Protein AF-0000000078662500 (afdb_homodimer)

pLDDT: mean 95.22, std 7.99, range [57.0, 98.94]

Secondary structure (DSSP, 8-state):
-EEEEEEEEPPTT--HHHHHHHHHHHHHHHHHHTT-EEEEEEE--GGGGGGGGG-B-SSSSPP-EEEEEEES--SHHHHHHHHHHHHHT-SEEEEEEEEEEEEE---SSPPPPPPGGG--TTS--PPPPPSSEEEEEEE-B-TTS-HHHHHHIIIIIIHHHHHHHS--SEEEEEEEEEESSTT----SEEEEEEE-GGGGT-HHHHTT-TT-HHHHHHHHHHHHHHHHTTB-GGG-EEEEEEEEE-GGGGG-/-EEEEEEEEPPTT--HHHHHHHHHHHHHHHHHHTT-EEEEEEE--GGGGGGGGG-B-SSSSPP-EEEEEEES--SHHHHHHHHHHHHHT-SEEEEEEEEEEEEE---SSPPPPPPGGG--TTS--PPPPPSSEEEEEEE-B-TTS-HHHHHHIIIIIIHHHHHHHS--SEEEEEEEEEESSTT----SEEEEEEE-GGGGT-HHHHTT-TT-HHHHHHHHHHHHHHHHTTB-GGG-EEEEEEEEE-GGGGG-

Foldseek 3Di:
DWKKKKFFAADPPDDQARLVVQCLQPLVVQQVVLAWFFKKKWADHPLLVLLPVVWQDQDVVDTGMMIMTDHPDLPPVSCVSVVVSRVVSHVDMWMFTWDKDWLADQPPFDFDQDDPVPDDPPGGRFGDWTAAWKKKKFFAWDPVDDLVQLVCLCVPVLSVLQVQFFQWRTKMKIATPGISDPPHDDTGIIIMTGAHNCVSNDLCRGRVNVPNVVSSVVSVVSNVVSCVVITDSNRMTIDITTMGTDNVVNVD/DWKKKKFFAADPPDDLARLVVQCLQPLVVQQVVLAWFFKKKWADHPLLVLLPVVWQDQDVVDTGMMIMTDHPDLPPVSCVSVVVSRVVSHVDMWMFTWDKDWLADQPPFDFDQDDPVPDDPPGGRFGDWTAAWKKKKFFAWDPVDDPVVLVCLCVPVLSVLQVQFFQWRTKMKIATPGISDPPHDDTGIIIMTGAHNCVSNDLCRGRVNVPNVVSSVVSVVSNVVSCVVITDSNRMTIDITTMGTDNVVNVD

Sequence (504 aa):
MEKVIAALWAPEGESREDFAARILATLPGALVAAGASGVRINVRDATVAPGEGLVQQWQAPQQAAVAQFWMPSANARFRGPVDAALAQHSARFEAWLVCESTIIPNDLHPVSAPSPEKVSPGKPLLPERAWGWSQASFISFRPDLTREAAIAHWHSHHTRVAIETQDNFEYVQNLVVRPLTDTAPRYDAFVEECFPLEALDNPEAFFDAVGKPEKLAENLATMMESCNGFIDFTRIDIVPTSQFDFAFLDRAMEKVIAALWAPEGESREDFAARILATLPGALVAAGASGVRINVRDATVAPGEGLVQQWQAPQQAAVAQFWMPSANARFRGPVDAALAQHSARFEAWLVCESTIIPNDLHPVSAPSPEKVSPGKPLLPERAWGWSQASFISFRPDLTREAAIAHWHSHHTRVAIETQDNFEYVQNLVVRPLTDTAPRYDAFVEECFPLEALDNPEAFFDAVGKPEKLAENLATMMESCNGFIDFTRIDIVPTSQFDFAFLDRA

Radius of gyration: 24.17 Å; Cα contacts (8 Å, |Δi|>4): 1096; chains: 2; bounding box: 48×70×60 Å

Organism: Novosphingobium aromaticivorans (strain ATCC 700278 / DSM 12444 / CCUG 56034 / CIP 105152 / NBRC 16084 / F199) (NCBI:txid279238)

Structure (mmCIF, N/CA/C/O backbone):
data_AF-0000000078662500-model_v1
#
loop_
_entity.id
_entity.type
_entity.pdbx_description
1 polymer 'EthD domain-containing protein'
#
loop_
_atom_site.group_PDB
_atom_site.id
_atom_site.type_symbol
_atom_site.label_atom_id
_atom_site.label_alt_id
_atom_site.label_comp_id
_atom_site.label_asym_id
_atom_site.label_entity_id
_atom_site.label_seq_id
_atom_site.pdbx_PDB_ins_code
_atom_site.Cartn_x
_atom_site.Cartn_y
_atom_site.Cartn_z
_atom_site.occupancy
_atom_site.B_iso_or_equiv
_atom_site.auth_seq_id
_atom_site.auth_comp_id
_atom_site.auth_asym_id
_atom_site.auth_atom_id
_atom_site.pdbx_PDB_model_num
ATOM 1 N N . MET A 1 1 ? 3.518 1.435 5.43 1 90.69 1 MET A N 1
ATOM 2 C CA . MET A 1 1 ? 4.531 0.622 4.766 1 90.69 1 MET A CA 1
ATOM 3 C C . MET A 1 1 ? 4.145 0.347 3.316 1 90.69 1 MET A C 1
ATOM 5 O O . MET A 1 1 ? 2.965 0.414 2.961 1 90.69 1 MET A O 1
ATOM 9 N N . GLU A 1 2 ? 5.207 0.148 2.498 1 96 2 GLU A N 1
ATOM 10 C CA . GLU A 1 2 ? 5.066 -0.137 1.072 1 96 2 GLU A CA 1
ATOM 11 C C . GLU A 1 2 ? 5.395 -1.596 0.766 1 96 2 GLU A C 1
ATOM 13 O O . GLU A 1 2 ? 6.352 -2.15 1.309 1 96 2 GLU A O 1
ATOM 18 N N . LYS A 1 3 ? 4.578 -2.143 -0.071 1 98.19 3 LYS A N 1
ATOM 19 C CA . LYS A 1 3 ? 4.859 -3.512 -0.491 1 98.19 3 LYS A CA 1
ATOM 20 C C . LYS A 1 3 ? 5.652 -3.535 -1.794 1 98.19 3 LYS A C 1
ATOM 22 O O . LYS A 1 3 ? 5.359 -2.775 -2.719 1 98.19 3 LYS A O 1
ATOM 27 N N . VAL A 1 4 ? 6.605 -4.438 -1.808 1 98.62 4 VAL A N 1
ATOM 28 C CA . VAL A 1 4 ? 7.445 -4.637 -2.984 1 98.62 4 VAL A CA 1
ATOM 29 C C . VAL A 1 4 ? 7.32 -6.082 -3.465 1 98.62 4 VAL A C 1
ATOM 31 O O . VAL A 1 4 ? 7.332 -7.016 -2.658 1 98.62 4 VAL A O 1
ATOM 34 N N . ILE A 1 5 ? 7.094 -6.227 -4.73 1 98.88 5 ILE A N 1
ATOM 35 C CA . ILE A 1 5 ? 7.238 -7.504 -5.422 1 98.88 5 ILE A CA 1
ATOM 36 C C . ILE A 1 5 ? 8.547 -7.523 -6.207 1 98.88 5 ILE A C 1
ATOM 38 O O . ILE A 1 5 ? 8.805 -6.629 -7.012 1 98.88 5 ILE A O 1
ATOM 42 N N . ALA A 1 6 ? 9.352 -8.531 -5.98 1 98.94 6 ALA A N 1
ATOM 43 C CA . ALA A 1 6 ? 10.602 -8.672 -6.723 1 98.94 6 ALA A CA 1
ATOM 44 C C . ALA A 1 6 ? 10.664 -10.016 -7.445 1 98.94 6 ALA A C 1
ATOM 46 O O . ALA A 1 6 ? 10.477 -11.07 -6.828 1 98.94 6 ALA A O 1
ATOM 47 N N . ALA A 1 7 ? 10.844 -9.969 -8.742 1 98.94 7 ALA A N 1
ATOM 48 C CA . ALA A 1 7 ? 11.133 -11.172 -9.523 1 98.94 7 ALA A CA 1
ATOM 49 C C . ALA A 1 7 ? 12.633 -11.453 -9.555 1 98.94 7 ALA A C 1
ATOM 51 O O . ALA A 1 7 ? 13.445 -10.531 -9.688 1 98.94 7 ALA A O 1
ATOM 52 N N . LEU A 1 8 ? 12.977 -12.672 -9.406 1 98.88 8 LEU A N 1
ATOM 53 C CA . LEU A 1 8 ? 14.375 -13.086 -9.406 1 98.88 8 LEU A CA 1
ATOM 54 C C . LEU A 1 8 ? 14.648 -14.086 -10.523 1 98.88 8 LEU A C 1
ATOM 56 O O . LEU A 1 8 ? 13.828 -14.969 -10.781 1 98.88 8 LEU A O 1
ATOM 60 N N . TRP A 1 9 ? 15.742 -13.891 -11.164 1 98.56 9 TRP A N 1
ATOM 61 C CA . TRP A 1 9 ? 16.234 -14.836 -12.164 1 98.56 9 TRP A CA 1
ATOM 62 C C . TRP A 1 9 ? 17.453 -15.578 -11.648 1 98.56 9 TRP A C 1
ATOM 64 O O . TRP A 1 9 ? 18.312 -15 -10.969 1 98.56 9 TRP A O 1
ATOM 74 N N . ALA A 1 10 ? 17.516 -16.797 -11.953 1 97.88 10 ALA A N 1
ATOM 75 C CA . ALA A 1 10 ? 18.625 -17.641 -11.516 1 97.88 10 ALA A CA 1
ATOM 76 C C . ALA A 1 10 ? 19.859 -17.438 -12.383 1 97.88 10 ALA A C 1
ATOM 78 O O . ALA A 1 10 ? 19.734 -17.141 -13.578 1 97.88 10 ALA A O 1
ATOM 79 N N . PRO A 1 11 ? 21.031 -17.578 -11.758 1 96.88 11 PRO A N 1
ATOM 80 C CA . PRO A 1 11 ? 22.234 -17.578 -12.578 1 96.88 11 PRO A CA 1
ATOM 81 C C . PRO A 1 11 ? 22.25 -18.703 -13.625 1 96.88 11 PRO A C 1
ATOM 83 O O . PRO A 1 11 ? 21.688 -19.781 -13.391 1 96.88 11 PRO A O 1
ATOM 86 N N . GLU A 1 12 ? 22.953 -18.359 -14.711 1 94.88 12 GLU A N 1
ATOM 87 C CA . GLU A 1 12 ? 23.094 -19.375 -15.75 1 94.88 12 GLU A CA 1
ATOM 88 C C . GLU A 1 12 ? 23.75 -20.641 -15.211 1 94.88 12 GLU A C 1
ATOM 90 O O . GLU A 1 12 ? 24.734 -20.562 -14.469 1 94.88 12 GLU A O 1
ATOM 95 N N . GLY A 1 13 ? 23.25 -21.797 -15.523 1 94.25 13 GLY A N 1
ATOM 96 C CA . GLY A 1 13 ? 23.844 -23.078 -15.125 1 94.25 13 GLY A CA 1
ATOM 97 C C . GLY A 1 13 ? 23.312 -23.578 -13.797 1 94.25 13 GLY A C 1
ATOM 98 O O . GLY A 1 13 ? 23.5 -24.75 -13.461 1 94.25 13 GLY A O 1
ATOM 99 N N . GLU A 1 14 ? 22.719 -22.75 -13.023 1 96 14 GLU A N 1
ATOM 100 C CA . GLU A 1 14 ? 22.109 -23.188 -11.773 1 96 14 GLU A CA 1
ATOM 101 C C . GLU A 1 14 ? 20.672 -23.672 -11.992 1 96 14 GLU A C 1
ATOM 103 O O . GLU A 1 14 ? 19.859 -22.953 -12.578 1 96 14 GLU A O 1
ATOM 108 N N . SER A 1 15 ? 20.406 -24.922 -11.508 1 95.06 15 SER A N 1
ATOM 109 C CA . SER A 1 15 ? 19.062 -25.438 -11.656 1 95.06 15 SER A CA 1
ATOM 110 C C . SER A 1 15 ? 18.062 -24.656 -10.805 1 95.06 15 SER A C 1
ATOM 112 O O . SER A 1 15 ? 18.453 -24.016 -9.828 1 95.06 15 SER A O 1
ATOM 114 N N . ARG A 1 16 ? 16.828 -24.688 -11.18 1 93.25 16 ARG A N 1
ATOM 115 C CA . ARG A 1 16 ? 15.781 -24.016 -10.414 1 93.25 16 ARG A CA 1
ATOM 116 C C . ARG A 1 16 ? 15.734 -24.547 -8.984 1 93.25 16 ARG A C 1
ATOM 118 O O . ARG A 1 16 ? 15.523 -23.781 -8.039 1 93.25 16 ARG A O 1
ATOM 125 N N . GLU A 1 17 ? 15.914 -25.828 -8.844 1 93.62 17 GLU A N 1
ATOM 126 C CA . GLU A 1 17 ? 15.875 -26.469 -7.535 1 93.62 17 GLU A CA 1
ATOM 127 C C . GLU A 1 17 ? 17 -25.969 -6.645 1 93.62 17 GLU A C 1
ATOM 129 O O . GLU A 1 17 ? 16.797 -25.656 -5.473 1 93.62 17 GLU A O 1
ATOM 134 N N . ASP A 1 18 ? 18.188 -25.953 -7.223 1 96.38 18 ASP A N 1
ATOM 135 C CA . ASP A 1 18 ? 19.344 -25.469 -6.469 1 96.38 18 ASP A CA 1
ATOM 136 C C . ASP A 1 18 ? 19.188 -24 -6.109 1 96.38 18 ASP A C 1
ATOM 138 O O . ASP A 1 18 ? 19.5 -23.594 -4.988 1 96.38 18 ASP A O 1
ATOM 142 N N . PHE A 1 19 ? 18.781 -23.281 -7.098 1 97.88 19 PHE A N 1
ATOM 143 C CA . PHE A 1 19 ? 18.547 -21.859 -6.863 1 97.88 19 PHE A CA 1
ATOM 144 C C . PHE A 1 19 ? 17.516 -21.656 -5.758 1 97.88 19 PHE A C 1
ATOM 146 O O . PHE A 1 19 ? 17.734 -20.844 -4.848 1 97.88 19 PHE A O 1
ATOM 153 N N . ALA A 1 20 ? 16.438 -22.359 -5.816 1 97.44 20 ALA A N 1
ATOM 154 C CA . ALA A 1 20 ? 15.375 -22.281 -4.812 1 97.44 20 ALA A CA 1
ATOM 155 C C . ALA A 1 20 ? 15.922 -22.562 -3.416 1 97.44 20 ALA A C 1
ATOM 157 O O . ALA A 1 20 ? 15.664 -21.797 -2.479 1 97.44 20 ALA A O 1
ATOM 158 N N . ALA A 1 21 ? 16.656 -23.656 -3.293 1 95.5 21 ALA A N 1
ATOM 159 C CA . ALA A 1 21 ? 17.203 -24.047 -1.997 1 95.5 21 ALA A CA 1
ATOM 160 C C . ALA A 1 21 ? 18.125 -22.953 -1.449 1 95.5 21 ALA A C 1
ATOM 162 O O . ALA A 1 21 ? 18.062 -22.625 -0.26 1 95.5 21 ALA A O 1
ATOM 163 N N . ARG A 1 22 ? 18.906 -22.391 -2.289 1 95.94 22 ARG A N 1
ATOM 164 C CA . ARG A 1 22 ? 19.875 -21.375 -1.881 1 95.94 22 ARG A CA 1
ATOM 165 C C . ARG A 1 22 ? 19.172 -20.109 -1.42 1 95.94 22 ARG A C 1
ATOM 167 O O . ARG A 1 22 ? 19.484 -19.562 -0.359 1 95.94 22 ARG A O 1
ATOM 174 N N . ILE A 1 23 ? 18.203 -19.609 -2.166 1 97.12 23 ILE A N 1
ATOM 175 C CA . ILE A 1 23 ? 17.625 -18.312 -1.803 1 97.12 23 ILE A CA 1
ATOM 176 C C . ILE A 1 23 ? 16.719 -18.484 -0.578 1 97.12 23 ILE A C 1
ATOM 178 O O . ILE A 1 23 ? 16.641 -17.594 0.27 1 97.12 23 ILE A O 1
ATOM 182 N N . LEU A 1 24 ? 16.062 -19.641 -0.415 1 97.25 24 LEU A N 1
ATOM 183 C CA . LEU A 1 24 ? 15.258 -19.859 0.776 1 97.25 24 LEU A CA 1
ATOM 184 C C . LEU A 1 24 ? 16.125 -19.859 2.031 1 97.25 24 LEU A C 1
ATOM 186 O O . LEU A 1 24 ? 15.68 -19.406 3.092 1 97.25 24 LEU A O 1
ATOM 190 N N . ALA A 1 25 ? 17.281 -20.266 1.87 1 95.94 25 ALA A N 1
ATOM 191 C CA . ALA A 1 25 ? 18.156 -20.406 3.021 1 95.94 25 ALA A CA 1
ATOM 192 C C . ALA A 1 25 ? 18.688 -19.047 3.477 1 95.94 25 ALA A C 1
ATOM 194 O O . ALA A 1 25 ? 18.922 -18.828 4.668 1 95.94 25 ALA A O 1
ATOM 195 N N . THR A 1 26 ? 18.859 -18.109 2.562 1 96.88 26 THR A N 1
ATOM 196 C CA . THR A 1 26 ? 19.672 -16.984 2.977 1 96.88 26 THR A CA 1
ATOM 197 C C . THR A 1 26 ? 18.984 -15.664 2.641 1 96.88 26 THR A C 1
ATOM 199 O O . THR A 1 26 ? 19.188 -14.656 3.322 1 96.88 26 THR A O 1
ATOM 202 N N . LEU A 1 27 ? 18.156 -15.625 1.653 1 98.12 27 LEU A N 1
ATOM 203 C CA . LEU A 1 27 ? 17.609 -14.359 1.175 1 98.12 27 LEU A CA 1
ATOM 204 C C . LEU A 1 27 ? 16.656 -13.75 2.209 1 98.12 27 LEU A C 1
ATOM 206 O O . LEU A 1 27 ? 16.734 -12.555 2.486 1 98.12 27 LEU A O 1
ATOM 210 N N . PRO A 1 28 ? 15.734 -14.531 2.822 1 97.88 28 PRO A N 1
ATOM 211 C CA . PRO A 1 28 ? 14.82 -13.914 3.781 1 97.88 28 PRO A CA 1
ATOM 212 C C . PRO A 1 28 ? 15.539 -13.203 4.922 1 97.88 28 PRO A C 1
ATOM 214 O O . PRO A 1 28 ? 15.203 -12.07 5.258 1 97.88 28 PRO A O 1
ATOM 217 N N . GLY A 1 29 ? 16.516 -13.875 5.488 1 96.88 29 GLY A N 1
ATOM 218 C CA . GLY A 1 29 ? 17.312 -13.234 6.531 1 96.88 29 GLY A CA 1
ATOM 219 C C . GLY A 1 29 ? 18 -11.969 6.066 1 96.88 29 GLY A C 1
ATOM 220 O O . GLY A 1 29 ? 18.031 -10.969 6.785 1 96.88 29 GLY A O 1
ATOM 221 N N . ALA A 1 30 ? 18.547 -11.992 4.84 1 98.06 30 ALA A N 1
ATOM 222 C CA . ALA A 1 30 ? 19.234 -10.836 4.273 1 98.06 30 ALA A CA 1
ATOM 223 C C . ALA A 1 30 ? 18.266 -9.672 4.078 1 98.06 30 ALA A C 1
ATOM 225 O O . ALA A 1 30 ? 18.609 -8.516 4.328 1 98.06 30 ALA A O 1
ATOM 226 N N . LEU A 1 31 ? 17.047 -9.961 3.627 1 98.44 31 LEU A N 1
ATOM 227 C CA . LEU A 1 31 ? 16.047 -8.922 3.41 1 98.44 31 LEU A CA 1
ATOM 228 C C . LEU A 1 31 ? 15.617 -8.297 4.73 1 98.44 31 LEU A C 1
ATOM 230 O O . LEU A 1 31 ? 15.516 -7.07 4.832 1 98.44 31 LEU A O 1
ATOM 234 N N . VAL A 1 32 ? 15.398 -9.125 5.711 1 97.69 32 VAL A N 1
ATOM 235 C CA . VAL A 1 32 ? 15 -8.609 7.016 1 97.69 32 VAL A CA 1
ATOM 236 C C . VAL A 1 32 ? 16.125 -7.746 7.594 1 97.69 32 VAL A C 1
ATOM 238 O O . VAL A 1 32 ? 15.867 -6.66 8.125 1 97.69 32 VAL A O 1
ATOM 241 N N . ALA A 1 33 ? 17.312 -8.203 7.477 1 97.25 33 ALA A N 1
ATOM 242 C CA . ALA A 1 33 ? 18.469 -7.434 7.945 1 97.25 33 ALA A CA 1
ATOM 243 C C . ALA A 1 33 ? 18.562 -6.098 7.219 1 97.25 33 ALA A C 1
ATOM 245 O O . ALA A 1 33 ? 19.047 -5.113 7.781 1 97.25 33 ALA A O 1
ATOM 246 N N . ALA A 1 34 ? 18.094 -6.102 6.012 1 97.38 34 ALA A N 1
ATOM 247 C CA . ALA A 1 34 ? 18.141 -4.898 5.184 1 97.38 34 ALA A CA 1
ATOM 248 C C . ALA A 1 34 ? 16.953 -3.988 5.457 1 97.38 34 ALA A C 1
ATOM 250 O O . ALA A 1 34 ? 16.812 -2.936 4.832 1 97.38 34 ALA A O 1
ATOM 251 N N . GLY A 1 35 ? 16.078 -4.359 6.336 1 95.12 35 GLY A N 1
ATOM 252 C CA . GLY A 1 35 ? 15.008 -3.475 6.758 1 95.12 35 GLY A CA 1
ATOM 253 C C . GLY A 1 35 ? 13.648 -3.896 6.234 1 95.12 35 GLY A C 1
ATOM 254 O O . GLY A 1 35 ? 12.656 -3.186 6.418 1 95.12 35 GLY A O 1
ATOM 255 N N . ALA A 1 36 ? 13.57 -5.027 5.539 1 97.56 36 ALA A N 1
ATOM 256 C CA . ALA A 1 36 ? 12.289 -5.527 5.043 1 97.56 36 ALA A CA 1
ATOM 257 C C . ALA A 1 36 ? 11.547 -6.305 6.125 1 97.56 36 ALA A C 1
ATOM 259 O O . ALA A 1 36 ? 12.141 -6.719 7.121 1 97.56 36 ALA A O 1
ATOM 260 N N . SER A 1 37 ? 10.273 -6.379 6 1 97.5 37 SER A N 1
ATOM 261 C CA . SER A 1 37 ? 9.414 -7.188 6.859 1 97.5 37 SER A CA 1
ATOM 262 C C . SER A 1 37 ? 8.359 -7.934 6.047 1 97.5 37 SER A C 1
ATOM 264 O O . SER A 1 37 ? 8.203 -7.684 4.852 1 97.5 37 SER A O 1
ATOM 266 N N . GLY A 1 38 ? 7.715 -8.914 6.734 1 96.75 38 GLY A N 1
ATOM 267 C CA . GLY A 1 38 ? 6.664 -9.664 6.074 1 96.75 38 GLY A CA 1
ATOM 268 C C . GLY A 1 38 ? 7.148 -10.422 4.852 1 96.75 38 GLY A C 1
ATOM 269 O O . GLY A 1 38 ? 6.445 -10.5 3.842 1 96.75 38 GLY A O 1
ATOM 270 N N . VAL A 1 39 ? 8.336 -10.945 4.906 1 98 39 VAL A N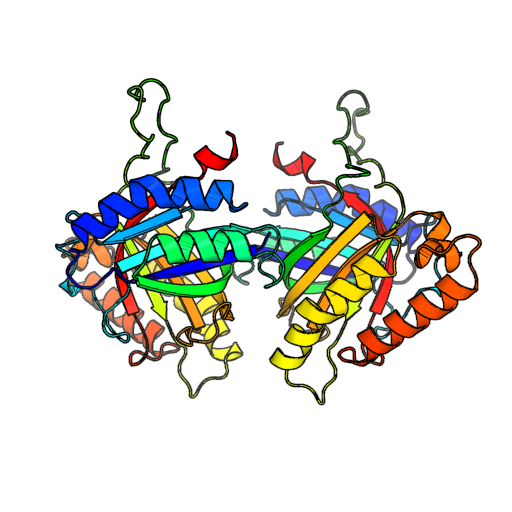 1
ATOM 271 C CA . VAL A 1 39 ? 8.977 -11.555 3.744 1 98 39 VAL A CA 1
ATOM 272 C C . VAL A 1 39 ? 8.281 -12.859 3.391 1 98 39 VAL A C 1
ATOM 274 O O . VAL A 1 39 ? 8.047 -13.703 4.258 1 98 39 VAL A O 1
ATOM 277 N N . ARG A 1 40 ? 7.918 -12.992 2.18 1 98.06 40 ARG A N 1
ATOM 278 C CA . ARG A 1 40 ? 7.418 -14.219 1.563 1 98.06 40 ARG A CA 1
ATOM 279 C C . ARG A 1 40 ? 8.195 -14.547 0.295 1 98.06 40 ARG A C 1
ATOM 281 O O . ARG A 1 40 ? 8.5 -13.664 -0.503 1 98.06 40 ARG A O 1
ATOM 288 N N . ILE A 1 41 ? 8.562 -15.82 0.144 1 98.56 41 ILE A N 1
ATOM 289 C CA . ILE A 1 41 ? 9.312 -16.25 -1.029 1 98.56 41 ILE A CA 1
ATOM 290 C C . ILE A 1 41 ? 8.547 -17.328 -1.774 1 98.56 41 ILE A C 1
ATOM 292 O O . ILE A 1 41 ? 8.078 -18.297 -1.166 1 98.56 41 ILE A O 1
ATOM 296 N N . ASN A 1 42 ? 8.383 -17.141 -3.033 1 98.81 42 ASN A N 1
ATOM 297 C CA . ASN A 1 42 ? 7.863 -18.156 -3.955 1 98.81 42 ASN A CA 1
ATOM 298 C C . ASN A 1 42 ? 8.969 -18.734 -4.836 1 98.81 42 ASN A C 1
ATOM 300 O O . ASN A 1 42 ? 9.742 -17.984 -5.441 1 98.81 42 ASN A O 1
ATOM 304 N N . VAL A 1 43 ? 9.039 -20.047 -4.898 1 98.69 43 VAL A N 1
ATOM 305 C CA . VAL A 1 43 ? 10.117 -20.656 -5.676 1 98.69 43 VAL A CA 1
ATOM 306 C C . VAL A 1 43 ? 9.562 -21.75 -6.57 1 98.69 43 VAL A C 1
ATOM 308 O O . VAL A 1 43 ? 8.5 -22.312 -6.289 1 98.69 43 VAL A O 1
ATOM 311 N N . ARG A 1 44 ? 10.312 -22 -7.66 1 97.75 44 ARG A N 1
ATOM 312 C CA . ARG A 1 44 ? 10.016 -23.125 -8.562 1 97.75 44 ARG A CA 1
ATOM 313 C C . ARG A 1 44 ? 10.828 -24.359 -8.188 1 97.75 44 ARG A C 1
ATOM 315 O O . ARG A 1 44 ? 11.82 -24.672 -8.852 1 97.75 44 ARG A O 1
ATOM 322 N N . ASP A 1 45 ? 10.336 -25.125 -7.234 1 96.44 45 ASP A N 1
ATOM 323 C CA . ASP A 1 45 ? 11.062 -26.312 -6.789 1 96.44 45 ASP A CA 1
ATOM 324 C C . ASP A 1 45 ? 10.461 -27.578 -7.391 1 96.44 45 ASP A C 1
ATOM 326 O O . ASP A 1 45 ? 9.609 -27.516 -8.289 1 96.44 45 ASP A O 1
ATOM 330 N N . ALA A 1 46 ? 10.914 -28.719 -6.93 1 95.62 46 ALA A N 1
ATOM 331 C CA . ALA A 1 46 ? 10.516 -30.016 -7.496 1 95.62 46 ALA A CA 1
ATOM 332 C C . ALA A 1 46 ? 9.039 -30.281 -7.246 1 95.62 46 ALA A C 1
ATOM 334 O O . ALA A 1 46 ? 8.367 -30.922 -8.062 1 95.62 46 ALA A O 1
ATOM 335 N N . THR A 1 47 ? 8.531 -29.766 -6.18 1 96.81 47 THR A N 1
ATOM 336 C CA . THR A 1 47 ? 7.148 -30.016 -5.793 1 96.81 47 THR A CA 1
ATOM 337 C C . THR A 1 47 ? 6.184 -29.5 -6.859 1 96.81 47 THR A C 1
ATOM 339 O O . THR A 1 47 ? 5.133 -30.109 -7.094 1 96.81 47 THR A O 1
ATOM 342 N N . VAL A 1 48 ? 6.527 -28.453 -7.516 1 98.06 48 VAL A N 1
ATOM 343 C CA . VAL A 1 48 ? 5.574 -27.828 -8.422 1 98.06 48 VAL A CA 1
ATOM 344 C C . VAL A 1 48 ? 5.898 -28.203 -9.867 1 98.06 48 VAL A C 1
ATOM 346 O O . VAL A 1 48 ? 5.297 -27.672 -10.805 1 98.06 48 VAL A O 1
ATOM 349 N N . ALA A 1 49 ? 6.785 -29.125 -10.055 1 96.44 49 ALA A N 1
ATOM 350 C CA . ALA A 1 49 ? 7.203 -29.578 -11.375 1 96.44 49 ALA A CA 1
ATOM 351 C C . ALA A 1 49 ? 6.012 -30.078 -12.188 1 96.44 49 ALA A C 1
ATOM 353 O O . ALA A 1 49 ? 5.938 -29.875 -13.398 1 96.44 49 ALA A O 1
ATOM 354 N N . PRO A 1 50 ? 5.055 -30.766 -11.562 1 97.44 50 PRO A N 1
ATOM 355 C CA . PRO A 1 50 ? 3.904 -31.219 -12.336 1 97.44 50 PRO A CA 1
ATOM 356 C C . PRO A 1 50 ? 3.102 -30.078 -12.953 1 97.44 50 PRO A C 1
ATOM 358 O O . PRO A 1 50 ? 2.283 -30.312 -13.844 1 97.44 50 PRO A O 1
ATOM 361 N N . GLY A 1 51 ? 3.301 -28.859 -12.469 1 97.75 51 GLY A N 1
ATOM 362 C CA . GLY A 1 51 ? 2.537 -27.719 -12.938 1 97.75 51 GLY A CA 1
ATOM 363 C C . GLY A 1 51 ? 3.162 -27.031 -14.141 1 97.75 51 GLY A C 1
ATOM 364 O O . GLY A 1 51 ? 2.775 -25.922 -14.492 1 97.75 51 GLY A O 1
ATOM 365 N N . GLU A 1 52 ? 4.16 -27.656 -14.805 1 96.25 52 GLU A N 1
ATOM 366 C CA . GLU A 1 52 ? 4.859 -27.062 -15.938 1 96.25 52 GLU A CA 1
ATOM 367 C C . GLU A 1 52 ? 3.896 -26.734 -17.078 1 96.25 52 GLU A C 1
ATOM 369 O O . GLU A 1 52 ? 4.102 -25.781 -17.812 1 96.25 52 GLU A O 1
ATOM 374 N N . GLY A 1 53 ? 2.848 -27.5 -17.234 1 96.69 53 GLY A N 1
ATOM 375 C CA . GLY A 1 53 ? 1.857 -27.266 -18.266 1 96.69 53 GLY A CA 1
ATOM 376 C C . GLY A 1 53 ? 1.072 -25.984 -18.062 1 96.69 53 GLY A C 1
ATOM 377 O O . GLY A 1 53 ? 0.408 -25.5 -18.984 1 96.69 53 GLY A O 1
ATOM 378 N N . LEU A 1 54 ? 1.088 -25.375 -16.859 1 97.69 54 LEU A N 1
ATOM 379 C CA . LEU A 1 54 ? 0.348 -24.172 -16.5 1 97.69 54 LEU A CA 1
ATOM 380 C C . LEU A 1 54 ? 1.164 -22.922 -16.812 1 97.69 54 LEU A C 1
ATOM 382 O O . LEU A 1 54 ? 0.643 -21.812 -16.766 1 97.69 54 LEU A O 1
ATOM 386 N N . VAL A 1 55 ? 2.461 -23.078 -17.172 1 98.19 55 VAL A N 1
ATOM 387 C CA . VAL A 1 55 ? 3.373 -21.953 -17.359 1 98.19 55 VAL A CA 1
ATOM 388 C C . VAL A 1 55 ? 2.959 -21.156 -18.594 1 98.19 55 VAL A C 1
ATOM 390 O O . VAL A 1 55 ? 2.645 -21.734 -19.641 1 98.19 55 VAL A O 1
ATOM 393 N N . GLN A 1 56 ? 2.756 -19.875 -18.453 1 98.31 56 GLN A N 1
ATOM 394 C CA . GLN A 1 56 ? 2.695 -18.906 -19.531 1 98.31 56 GLN A CA 1
ATOM 395 C C . GLN A 1 56 ? 3.881 -17.953 -19.484 1 98.31 56 GLN A C 1
ATOM 397 O O . GLN A 1 56 ? 4.219 -17.422 -18.422 1 98.31 56 GLN A O 1
ATOM 402 N N . GLN A 1 57 ? 4.539 -17.766 -20.656 1 98.38 57 GLN A N 1
ATOM 403 C CA . GLN A 1 57 ? 5.852 -17.141 -20.609 1 98.38 57 GLN A CA 1
ATOM 404 C C . GLN A 1 57 ? 5.93 -15.961 -21.578 1 98.38 57 GLN A C 1
ATOM 406 O O . GLN A 1 57 ? 5.668 -16.125 -22.781 1 98.38 57 GLN A O 1
ATOM 411 N N . TRP A 1 58 ? 6.262 -14.805 -21.062 1 98.44 58 TRP A N 1
ATOM 412 C CA . TRP A 1 58 ? 6.652 -13.648 -21.844 1 98.44 58 TRP A CA 1
ATOM 413 C C . TRP A 1 58 ? 8.148 -13.383 -21.734 1 98.44 58 TRP A C 1
ATOM 415 O O . TRP A 1 58 ? 8.852 -13.297 -22.734 1 98.44 58 TRP A O 1
ATOM 425 N N . GLN A 1 59 ? 8.664 -13.375 -20.5 1 97.75 59 GLN A N 1
ATOM 426 C CA . GLN A 1 59 ? 10.102 -13.203 -20.297 1 97.75 59 GLN A CA 1
ATOM 427 C C . GLN A 1 59 ? 10.859 -14.484 -20.625 1 97.75 59 GLN A C 1
ATOM 429 O O . GLN A 1 59 ? 10.398 -15.586 -20.312 1 97.75 59 GLN A O 1
ATOM 434 N N . ALA A 1 60 ? 11.984 -14.312 -21.234 1 96 60 ALA A N 1
ATOM 435 C CA . ALA A 1 60 ? 12.891 -15.406 -21.562 1 96 60 ALA A CA 1
ATOM 436 C C . ALA A 1 60 ? 14.336 -15.031 -21.25 1 96 60 ALA A C 1
ATOM 438 O O . ALA A 1 60 ? 14.914 -14.164 -21.922 1 96 60 ALA A O 1
ATOM 439 N N . PRO A 1 61 ? 15.047 -15.688 -20.297 1 95.75 61 PRO A N 1
ATOM 440 C CA . PRO A 1 61 ? 14.508 -16.703 -19.391 1 95.75 61 PRO A CA 1
ATOM 441 C C . PRO A 1 61 ? 13.398 -16.156 -18.484 1 95.75 61 PRO A C 1
ATOM 443 O O . PRO A 1 61 ? 13.281 -14.938 -18.312 1 95.75 61 PRO A O 1
ATOM 446 N N . GLN A 1 62 ? 12.633 -17.109 -18 1 96.56 62 GLN A N 1
ATOM 447 C CA . GLN A 1 62 ? 11.523 -16.719 -17.141 1 96.56 62 GLN A CA 1
ATOM 448 C C . GLN A 1 62 ? 11.969 -16.609 -15.68 1 96.56 62 GLN A C 1
ATOM 450 O O . GLN A 1 62 ? 13.047 -17.078 -15.32 1 96.56 62 GLN A O 1
ATOM 455 N N . GLN A 1 63 ? 11.203 -15.883 -14.82 1 97.94 63 GLN A N 1
ATOM 456 C CA . GLN A 1 63 ? 11.5 -15.711 -13.406 1 97.94 63 GLN A CA 1
ATOM 457 C C . GLN A 1 63 ? 11.672 -17.062 -12.711 1 97.94 63 GLN A C 1
ATOM 459 O O . GLN A 1 63 ? 10.898 -17.984 -12.953 1 97.94 63 GLN A O 1
ATOM 464 N N . ALA A 1 64 ? 12.609 -17.125 -11.844 1 98.25 64 ALA A N 1
ATOM 465 C CA . ALA A 1 64 ? 12.883 -18.359 -11.109 1 98.25 64 ALA A CA 1
ATOM 466 C C . ALA A 1 64 ? 12.289 -18.312 -9.703 1 98.25 64 ALA A C 1
ATOM 468 O O . ALA A 1 64 ? 12.078 -19.344 -9.07 1 98.25 64 ALA A O 1
ATOM 469 N N . ALA A 1 65 ? 12.047 -17.141 -9.203 1 98.81 65 ALA A N 1
ATOM 470 C CA . ALA A 1 65 ? 11.492 -16.922 -7.871 1 98.81 65 ALA A CA 1
ATOM 471 C C . ALA A 1 65 ? 10.836 -15.539 -7.77 1 98.81 65 ALA A C 1
ATOM 473 O O . ALA A 1 65 ? 11.031 -14.688 -8.641 1 98.81 65 ALA A O 1
ATOM 474 N N . VAL A 1 66 ? 10.023 -15.383 -6.816 1 98.94 66 VAL A N 1
ATOM 475 C CA . VAL A 1 66 ? 9.414 -14.102 -6.473 1 98.94 66 VAL A CA 1
ATOM 476 C C . VAL A 1 66 ? 9.594 -13.828 -4.98 1 98.94 66 VAL A C 1
ATOM 478 O O . VAL A 1 66 ? 9.352 -14.703 -4.152 1 98.94 66 VAL A O 1
ATOM 481 N N . ALA A 1 67 ? 10.086 -12.703 -4.652 1 98.94 67 ALA A N 1
ATOM 482 C CA . ALA A 1 67 ? 10.117 -12.219 -3.275 1 98.94 67 ALA A CA 1
ATOM 483 C C . ALA A 1 67 ? 9.07 -11.125 -3.057 1 98.94 67 ALA A C 1
ATOM 485 O O . ALA A 1 67 ? 8.914 -10.234 -3.895 1 98.94 67 ALA A O 1
ATOM 486 N N . GLN A 1 68 ? 8.359 -11.258 -2.023 1 98.75 68 GLN A N 1
ATOM 487 C CA . GLN A 1 68 ? 7.395 -10.25 -1.583 1 98.75 68 GLN A CA 1
ATOM 488 C C . GLN A 1 68 ? 7.719 -9.758 -0.177 1 98.75 68 GLN A C 1
ATOM 490 O O . GLN A 1 68 ? 8.031 -10.555 0.711 1 98.75 68 GLN A O 1
ATOM 495 N N . PHE A 1 69 ? 7.676 -8.469 0 1 98.5 69 PHE A N 1
ATOM 496 C CA . PHE A 1 69 ? 8.008 -7.945 1.321 1 98.5 69 PHE A CA 1
ATOM 497 C C . PHE A 1 69 ? 7.543 -6.5 1.463 1 98.5 69 PHE A C 1
ATOM 499 O O . PHE A 1 69 ? 7.105 -5.883 0.488 1 98.5 69 PHE A O 1
ATOM 506 N N . TRP A 1 70 ? 7.555 -6.051 2.652 1 97.75 70 TRP A N 1
ATOM 507 C CA . TRP A 1 70 ? 7.184 -4.68 2.979 1 97.75 7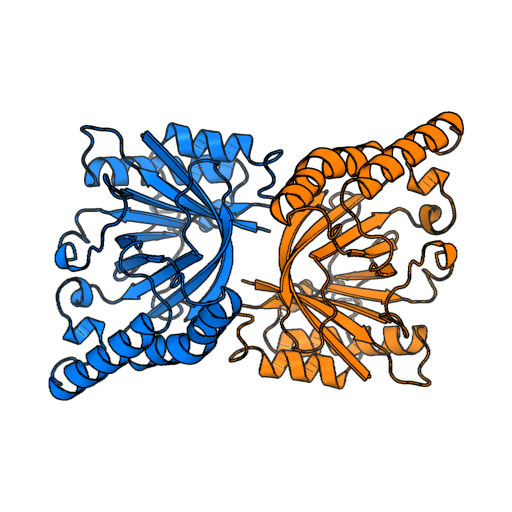0 TRP A CA 1
ATOM 508 C C . TRP A 1 70 ? 8.398 -3.879 3.432 1 97.75 70 TRP A C 1
ATOM 510 O O . TRP A 1 70 ? 9.352 -4.441 3.984 1 97.75 70 TRP A O 1
ATOM 520 N N . MET A 1 71 ? 8.391 -2.594 3.146 1 96.94 71 MET A N 1
ATOM 521 C CA . MET A 1 71 ? 9.383 -1.622 3.586 1 96.94 71 MET A CA 1
ATOM 522 C C . MET A 1 71 ? 8.719 -0.341 4.074 1 96.94 71 MET A C 1
ATOM 524 O O . MET A 1 71 ? 7.645 0.025 3.598 1 96.94 71 MET A O 1
ATOM 528 N N . PRO A 1 72 ? 9.383 0.322 5.031 1 96.19 72 PRO A N 1
ATOM 529 C CA . PRO A 1 72 ? 8.844 1.635 5.395 1 96.19 72 PRO A CA 1
ATOM 530 C C . PRO A 1 72 ? 8.719 2.574 4.195 1 96.19 72 PRO A C 1
ATOM 532 O O . PRO A 1 72 ? 7.762 3.348 4.105 1 96.19 72 PRO A O 1
ATOM 535 N N . SER A 1 73 ? 9.672 2.51 3.33 1 96.69 73 SER A N 1
ATOM 536 C CA . SER A 1 73 ? 9.672 3.303 2.105 1 96.69 73 SER A CA 1
ATOM 537 C C . SER A 1 73 ? 10.445 2.6 0.992 1 96.69 73 SER A C 1
ATOM 539 O O . SER A 1 73 ? 11.539 2.082 1.221 1 96.69 73 SER A O 1
ATOM 541 N N . ALA A 1 74 ? 9.852 2.641 -0.187 1 95.38 74 ALA A N 1
ATOM 542 C CA . ALA A 1 74 ? 10.5 2.061 -1.359 1 95.38 74 ALA A CA 1
ATOM 543 C C . ALA A 1 74 ? 11.18 3.139 -2.199 1 95.38 74 ALA A C 1
ATOM 545 O O . ALA A 1 74 ? 11.57 2.889 -3.344 1 95.38 74 ALA A O 1
ATOM 546 N N . ASN A 1 75 ? 11.203 4.387 -1.656 1 94.25 75 ASN A N 1
ATOM 547 C CA . ASN A 1 75 ? 11.992 5.406 -2.338 1 94.25 75 ASN A CA 1
ATOM 548 C C . ASN A 1 75 ? 13.445 4.961 -2.516 1 94.25 75 ASN A C 1
ATOM 550 O O . ASN A 1 75 ? 14.008 4.301 -1.642 1 94.25 75 ASN A O 1
ATOM 554 N N . ALA A 1 76 ? 14.016 5.387 -3.664 1 93.12 76 ALA A N 1
ATOM 555 C CA . ALA A 1 76 ? 15.367 4.945 -4.023 1 93.12 76 ALA A CA 1
ATOM 556 C C . ALA A 1 76 ? 16.344 5.211 -2.893 1 93.12 76 ALA A C 1
ATOM 558 O O . ALA A 1 76 ? 17.266 4.418 -2.654 1 93.12 76 ALA A O 1
ATOM 559 N N . ARG A 1 77 ? 16.141 6.258 -2.209 1 90.94 77 ARG A N 1
ATOM 560 C CA . ARG A 1 77 ? 17.031 6.66 -1.119 1 90.94 77 ARG A CA 1
ATOM 561 C C . ARG A 1 77 ? 17.094 5.586 -0.042 1 90.94 77 ARG A C 1
ATOM 563 O O . ARG A 1 77 ? 18.125 5.422 0.618 1 90.94 77 ARG A O 1
ATOM 570 N N . PHE A 1 78 ? 16.094 4.785 0.086 1 93.62 78 PHE A N 1
ATOM 571 C CA . PHE A 1 78 ? 15.984 3.877 1.222 1 93.62 78 PHE A CA 1
ATOM 572 C C . PHE A 1 78 ? 16.109 2.426 0.769 1 93.62 78 PHE A C 1
ATOM 574 O O . PHE A 1 78 ? 16.078 1.509 1.592 1 93.62 78 PHE A O 1
ATOM 581 N N . ARG A 1 79 ? 16.328 2.141 -0.507 1 95.06 79 ARG A N 1
ATOM 582 C CA . ARG A 1 79 ? 16.219 0.781 -1.028 1 95.06 79 ARG A CA 1
ATOM 583 C C . ARG A 1 79 ? 17.594 0.159 -1.225 1 95.06 79 ARG A C 1
ATOM 585 O O . ARG A 1 79 ? 17.719 -1.028 -1.534 1 95.06 79 ARG A O 1
ATOM 592 N N . GLY A 1 80 ? 18.625 0.858 -1.013 1 96.12 80 GLY A N 1
ATOM 593 C CA . GLY A 1 80 ? 19.969 0.395 -1.306 1 96.12 80 GLY A CA 1
ATOM 594 C C . GLY A 1 80 ? 20.266 -0.983 -0.742 1 96.12 80 GLY A C 1
ATOM 595 O O . GLY A 1 80 ? 20.594 -1.907 -1.488 1 96.12 80 GLY A O 1
ATOM 596 N N . PRO A 1 81 ? 20.109 -1.119 0.566 1 98 81 PRO A N 1
ATOM 597 C CA . PRO A 1 81 ? 20.438 -2.4 1.193 1 98 81 PRO A CA 1
ATOM 598 C C . PRO A 1 81 ? 19.562 -3.547 0.688 1 98 81 PRO A C 1
ATOM 600 O O . PRO A 1 81 ? 20.062 -4.656 0.466 1 98 81 PRO A O 1
ATOM 603 N N . VAL A 1 82 ? 18.297 -3.352 0.508 1 98.31 82 VAL A N 1
ATOM 604 C CA . VAL A 1 82 ? 17.406 -4.387 0.016 1 98.31 82 VAL A CA 1
ATOM 605 C C . VAL A 1 82 ? 17.781 -4.758 -1.417 1 98.31 82 VAL A C 1
ATOM 607 O O . VAL A 1 82 ? 17.797 -5.941 -1.771 1 98.31 82 VAL A O 1
ATOM 610 N N . ASP A 1 83 ? 18.047 -3.748 -2.26 1 98.44 83 ASP A N 1
ATOM 611 C CA . ASP A 1 83 ? 18.484 -4.016 -3.629 1 98.44 83 ASP A CA 1
ATOM 612 C C . ASP A 1 83 ? 19.766 -4.844 -3.648 1 98.44 83 ASP A C 1
ATOM 614 O O . ASP A 1 83 ? 19.906 -5.75 -4.469 1 98.44 83 ASP A O 1
ATOM 618 N N . ALA A 1 84 ? 20.656 -4.492 -2.77 1 98.62 84 ALA A N 1
ATOM 619 C CA . ALA A 1 84 ? 21.922 -5.234 -2.689 1 98.62 84 ALA A CA 1
ATOM 620 C C . ALA A 1 84 ? 21.672 -6.695 -2.311 1 98.62 84 ALA A C 1
ATOM 622 O O . ALA A 1 84 ? 22.281 -7.602 -2.873 1 98.62 84 ALA A O 1
ATOM 623 N N . ALA A 1 85 ? 20.812 -6.902 -1.359 1 98.75 85 ALA A N 1
ATOM 624 C CA . ALA A 1 85 ? 20.469 -8.266 -0.951 1 98.75 85 ALA A CA 1
ATOM 625 C C . ALA A 1 85 ? 19.875 -9.055 -2.117 1 98.75 85 ALA A C 1
ATOM 627 O O . ALA A 1 85 ? 20.266 -10.211 -2.342 1 98.75 85 ALA A O 1
ATOM 628 N N . LEU A 1 86 ? 18.969 -8.484 -2.881 1 98.81 86 LEU A N 1
ATOM 629 C CA . LEU A 1 86 ? 18.359 -9.141 -4.035 1 98.81 86 LEU A CA 1
ATOM 630 C C . LEU A 1 86 ? 19.406 -9.438 -5.105 1 98.81 86 LEU A C 1
ATOM 632 O O . LEU A 1 86 ? 19.422 -10.531 -5.672 1 98.81 86 LEU A O 1
ATOM 636 N N . ALA A 1 87 ? 20.25 -8.484 -5.32 1 98.56 87 ALA A N 1
ATOM 637 C CA . ALA A 1 87 ? 21.297 -8.625 -6.34 1 98.56 87 ALA A CA 1
ATOM 638 C C . ALA A 1 87 ? 22.281 -9.727 -5.973 1 98.56 87 ALA A C 1
ATOM 640 O O . ALA A 1 87 ? 22.75 -10.469 -6.84 1 98.56 87 ALA A O 1
ATOM 641 N N . GLN A 1 88 ? 22.578 -9.797 -4.742 1 98.31 88 GLN A N 1
ATOM 642 C CA . GLN A 1 88 ? 23.531 -10.797 -4.273 1 98.31 88 GLN A CA 1
ATOM 643 C C . GLN A 1 88 ? 22.969 -12.203 -4.398 1 98.31 88 GLN A C 1
ATOM 645 O O . GLN A 1 88 ? 23.719 -13.18 -4.445 1 98.31 88 GLN A O 1
ATOM 650 N N . HIS A 1 89 ? 21.688 -12.336 -4.492 1 98.5 89 HIS A N 1
ATOM 651 C CA . HIS A 1 89 ? 21.078 -13.664 -4.43 1 98.5 89 HIS A CA 1
ATOM 652 C C . HIS A 1 89 ? 20.516 -14.07 -5.781 1 98.5 89 HIS A C 1
ATOM 654 O O . HIS A 1 89 ? 19.859 -15.117 -5.898 1 98.5 89 HIS A O 1
ATOM 660 N N . SER A 1 90 ? 20.641 -13.297 -6.766 1 98.5 90 SER A N 1
ATOM 661 C CA . SER A 1 90 ? 20.094 -13.602 -8.086 1 98.5 90 SER A CA 1
ATOM 662 C C . SER A 1 90 ? 21.016 -13.125 -9.195 1 98.5 90 SER A C 1
ATOM 664 O O . SER A 1 90 ? 21.922 -12.328 -8.961 1 98.5 90 SER A O 1
ATOM 666 N N . ALA A 1 91 ? 20.891 -13.672 -10.422 1 98.25 91 ALA A N 1
ATOM 667 C CA . ALA A 1 91 ? 21.594 -13.164 -11.594 1 98.25 91 ALA A CA 1
ATOM 668 C C . ALA A 1 91 ? 21.031 -11.812 -12.023 1 98.25 91 ALA A C 1
ATOM 670 O O . ALA A 1 91 ? 21.766 -10.969 -12.562 1 98.25 91 ALA A O 1
ATOM 671 N N . ARG A 1 92 ? 19.781 -11.734 -11.828 1 97.75 92 ARG A N 1
ATOM 672 C CA . ARG A 1 92 ? 18.984 -10.562 -12.18 1 97.75 92 ARG A CA 1
ATOM 673 C C . ARG A 1 92 ? 17.75 -10.453 -11.289 1 97.75 92 ARG A C 1
ATOM 675 O O . ARG A 1 92 ? 17.172 -11.469 -10.891 1 97.75 92 ARG A O 1
ATOM 682 N N . PHE A 1 93 ? 17.469 -9.188 -10.969 1 98.75 93 PHE A N 1
ATOM 683 C CA . PHE A 1 93 ? 16.188 -8.992 -10.328 1 98.75 93 PHE A CA 1
ATOM 684 C C . PHE A 1 93 ? 15.484 -7.762 -10.883 1 98.75 93 PHE A C 1
ATOM 686 O O . PHE A 1 93 ? 16.125 -6.859 -11.422 1 98.75 93 PHE A O 1
ATOM 693 N N . GLU A 1 94 ? 14.18 -7.785 -10.875 1 98.81 94 GLU A N 1
ATOM 694 C CA . GLU A 1 94 ? 13.305 -6.652 -11.148 1 98.81 94 GLU A CA 1
ATOM 695 C C . GLU A 1 94 ? 12.258 -6.484 -10.055 1 98.81 94 GLU A C 1
ATOM 697 O O . GLU A 1 94 ? 11.781 -7.469 -9.484 1 98.81 94 GLU A O 1
ATOM 702 N N . ALA A 1 95 ? 11.93 -5.227 -9.75 1 98.75 95 ALA A N 1
ATOM 703 C CA . ALA A 1 95 ? 11.055 -4.969 -8.609 1 98.75 95 ALA A CA 1
ATOM 704 C C . ALA A 1 95 ? 9.984 -3.943 -8.969 1 98.75 95 ALA A C 1
ATOM 706 O O . ALA A 1 95 ? 10.18 -3.104 -9.852 1 98.75 95 ALA A O 1
ATOM 707 N N . TRP A 1 96 ? 8.875 -4.023 -8.297 1 98.69 96 TRP A N 1
ATOM 708 C CA . TRP A 1 96 ? 7.723 -3.137 -8.461 1 98.69 96 TRP A CA 1
ATOM 709 C C . TRP A 1 96 ? 7.141 -2.742 -7.105 1 98.69 96 TRP A C 1
ATOM 711 O O . TRP A 1 96 ? 7.07 -3.564 -6.191 1 98.69 96 TRP A O 1
ATOM 721 N N . LEU A 1 97 ? 6.785 -1.469 -6.992 1 98.12 97 LEU A N 1
ATOM 722 C CA . LEU A 1 97 ? 5.902 -1.021 -5.922 1 98.12 97 LEU A CA 1
ATOM 723 C C . LEU A 1 97 ? 4.457 -1.402 -6.215 1 98.12 97 LEU A C 1
ATOM 725 O O . LEU A 1 97 ? 3.959 -1.167 -7.316 1 98.12 97 LEU A O 1
ATOM 729 N N . VAL A 1 98 ? 3.773 -2.014 -5.176 1 98.38 98 VAL A N 1
ATOM 730 C CA . VAL A 1 98 ? 2.424 -2.479 -5.48 1 98.38 98 VAL A CA 1
ATOM 731 C C . VAL A 1 98 ? 1.474 -2.086 -4.352 1 98.38 98 VAL A C 1
ATOM 733 O O . VAL A 1 98 ? 1.913 -1.75 -3.252 1 98.38 98 VAL A O 1
ATOM 736 N N . CYS A 1 99 ? 0.202 -2.039 -4.676 1 97.31 99 CYS A N 1
ATO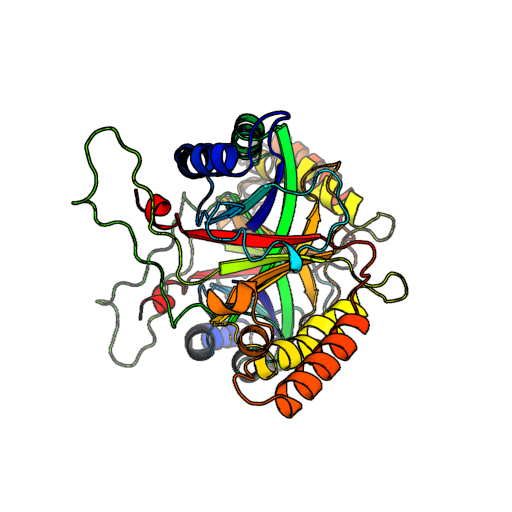M 737 C CA . CYS A 1 99 ? -0.887 -1.975 -3.707 1 97.31 99 CYS A CA 1
ATOM 738 C C . CYS A 1 99 ? -1.597 -3.318 -3.594 1 97.31 99 CYS A C 1
ATOM 740 O O . CYS A 1 99 ? -2.168 -3.809 -4.57 1 97.31 99 CYS A O 1
ATOM 742 N N . GLU A 1 100 ? -1.558 -3.846 -2.434 1 97.44 100 GLU A N 1
ATOM 743 C CA . GLU A 1 100 ? -2.041 -5.211 -2.24 1 97.44 100 GLU A CA 1
ATOM 744 C C . GLU A 1 100 ? -3.514 -5.223 -1.835 1 97.44 100 GLU A C 1
ATOM 746 O O . GLU A 1 100 ? -3.916 -4.496 -0.924 1 97.44 100 GLU A O 1
ATOM 751 N N . SER A 1 101 ? -4.312 -5.98 -2.494 1 97.19 101 SER A N 1
ATOM 752 C CA . SER A 1 101 ? -5.684 -6.324 -2.127 1 97.19 101 SER A CA 1
ATOM 753 C C . SER A 1 101 ? -5.809 -7.801 -1.773 1 97.19 101 SER A C 1
ATOM 755 O O . SER A 1 101 ? -5.648 -8.664 -2.637 1 97.19 101 SER A O 1
ATOM 757 N N . THR A 1 102 ? -6.031 -8.055 -0.481 1 97.38 102 THR A N 1
ATOM 758 C CA . THR A 1 102 ? -6.262 -9.438 -0.064 1 97.38 102 THR A CA 1
ATOM 759 C C . THR A 1 102 ? -7.734 -9.812 -0.235 1 97.38 102 THR A C 1
ATOM 761 O O . THR A 1 102 ? -8.562 -9.5 0.623 1 97.38 102 THR A O 1
ATOM 764 N N . ILE A 1 103 ? -8.039 -10.539 -1.285 1 97.19 103 ILE A N 1
ATOM 765 C CA . ILE A 1 103 ? -9.414 -10.891 -1.638 1 97.19 103 ILE A CA 1
ATOM 766 C C . ILE A 1 103 ? -9.859 -12.102 -0.821 1 97.19 103 ILE A C 1
ATOM 768 O O . ILE A 1 103 ? -10.914 -12.07 -0.187 1 97.19 103 ILE A O 1
ATOM 772 N N . ILE A 1 104 ? -9.07 -13.148 -0.858 1 97.12 104 ILE A N 1
ATOM 773 C CA . ILE A 1 104 ? -9.242 -14.336 -0.025 1 97.12 104 ILE A CA 1
ATOM 774 C C . ILE A 1 104 ? -7.992 -14.547 0.829 1 97.12 104 ILE A C 1
ATOM 776 O O . ILE A 1 104 ? -6.941 -14.945 0.316 1 97.12 104 ILE A O 1
ATOM 780 N N . PRO A 1 105 ? -8.133 -14.211 2.104 1 95.94 105 PRO A N 1
ATOM 781 C CA . PRO A 1 105 ? -7.008 -14.578 2.971 1 95.94 105 PRO A CA 1
ATOM 782 C C . PRO A 1 105 ? -6.883 -16.094 3.168 1 95.94 105 PRO A C 1
ATOM 784 O O . PRO A 1 105 ? -7.887 -16.797 3.139 1 95.94 105 PRO A O 1
ATOM 787 N N . ASN A 1 106 ? -5.676 -16.547 3.35 1 96.44 106 ASN A N 1
ATOM 788 C CA . ASN A 1 106 ? -5.48 -17.969 3.598 1 96.44 106 ASN A CA 1
ATOM 789 C C . ASN A 1 106 ? -5.844 -18.344 5.031 1 96.44 106 ASN A C 1
ATOM 791 O O . ASN A 1 106 ? -4.969 -18.688 5.828 1 96.44 106 ASN A O 1
ATOM 795 N N . ASP A 1 107 ? -7.055 -18.438 5.348 1 94.5 107 ASP A N 1
ATOM 796 C CA . ASP A 1 107 ? -7.547 -18.828 6.664 1 94.5 107 ASP A CA 1
ATOM 797 C C . ASP A 1 107 ? -7.668 -20.359 6.777 1 94.5 107 ASP A C 1
ATOM 799 O O . ASP A 1 107 ? -7.641 -20.906 7.879 1 94.5 107 ASP A O 1
ATOM 803 N N . LEU A 1 108 ? -7.77 -21 5.695 1 94.38 108 LEU A N 1
ATOM 804 C CA . LEU A 1 108 ? -8.031 -22.438 5.664 1 94.38 108 LEU A CA 1
ATOM 805 C C . LEU A 1 108 ? -6.766 -23.219 5.977 1 94.38 108 LEU A C 1
ATOM 807 O O . LEU A 1 108 ? -6.828 -24.281 6.617 1 94.38 108 LEU A O 1
ATOM 811 N N . HIS A 1 109 ? -5.617 -22.734 5.457 1 94.88 109 HIS A N 1
ATOM 812 C CA . HIS A 1 109 ? -4.336 -23.406 5.645 1 94.88 109 HIS A CA 1
ATOM 813 C C . HIS A 1 109 ? -3.277 -22.438 6.156 1 94.88 109 HIS A C 1
ATOM 815 O O . HIS A 1 109 ? -2.252 -22.219 5.504 1 94.88 109 HIS A O 1
ATOM 821 N N . PRO A 1 110 ? -3.502 -21.969 7.32 1 88.75 110 PRO A N 1
ATOM 822 C CA . PRO A 1 110 ? -2.543 -20.984 7.832 1 88.75 110 PRO A CA 1
ATOM 823 C C . PRO A 1 110 ? -1.142 -21.562 8.008 1 88.75 110 PRO A C 1
ATOM 825 O O . PRO A 1 110 ? -0.994 -22.734 8.391 1 88.75 110 PRO A O 1
ATOM 828 N N . VAL A 1 111 ? -0.191 -20.703 7.602 1 85 111 VAL A N 1
ATOM 829 C CA . VAL A 1 111 ? 1.196 -21.125 7.781 1 85 111 VAL A CA 1
ATOM 830 C C . VAL A 1 111 ? 1.645 -20.812 9.211 1 85 111 VAL A C 1
ATOM 832 O O . VAL A 1 111 ? 1.369 -19.734 9.734 1 85 111 VAL A O 1
ATOM 835 N N . SER A 1 112 ? 2.182 -21.781 9.875 1 77.38 112 SER A N 1
ATOM 836 C CA . SER A 1 112 ? 2.65 -21.594 11.242 1 77.38 112 SER A CA 1
ATOM 837 C C . SER A 1 112 ? 4.137 -21.25 11.273 1 77.38 112 SER A C 1
ATOM 839 O O . SER A 1 112 ? 4.906 -21.734 10.445 1 77.38 112 SER A O 1
ATOM 841 N N . ALA A 1 113 ? 4.453 -20.438 12.227 1 77.44 113 ALA A N 1
ATOM 842 C CA . ALA A 1 113 ? 5.867 -20.188 12.484 1 77.44 113 ALA A CA 1
ATOM 843 C C . ALA A 1 113 ? 6.594 -21.469 12.875 1 77.44 113 ALA A C 1
ATOM 845 O O . ALA A 1 113 ? 6 -22.359 13.484 1 77.44 113 ALA A O 1
ATOM 846 N N . PRO A 1 114 ? 7.875 -21.5 12.391 1 79.25 114 PRO A N 1
ATOM 847 C CA . PRO A 1 114 ? 8.617 -22.703 12.789 1 79.25 114 PRO A CA 1
ATOM 848 C C . PRO A 1 114 ? 8.781 -22.812 14.305 1 79.25 114 PRO A C 1
ATOM 850 O O . PRO A 1 114 ? 8.859 -21.797 15 1 79.25 114 PRO A O 1
ATOM 853 N N . SER A 1 115 ? 8.633 -23.984 14.82 1 70.06 115 SER A N 1
ATOM 854 C CA . SER A 1 115 ? 8.867 -24.219 16.234 1 70.06 115 SER A CA 1
ATOM 855 C C . SER A 1 115 ? 10.352 -24.141 16.578 1 70.06 115 SER A C 1
ATOM 857 O O . SER A 1 115 ? 11.188 -24.703 15.859 1 70.06 115 SER A O 1
ATOM 859 N N . PRO A 1 116 ? 10.656 -23.266 17.516 1 62.5 116 PRO A N 1
ATOM 860 C CA . PRO A 1 116 ? 12.062 -23.156 17.906 1 62.5 116 PRO A CA 1
ATOM 861 C C . PRO A 1 116 ? 12.711 -24.516 18.188 1 62.5 116 PRO A C 1
ATOM 863 O O . PRO A 1 116 ? 13.914 -24.672 17.969 1 62.5 116 PRO A O 1
ATOM 866 N N . GLU A 1 117 ? 11.953 -25.391 18.781 1 58.22 117 GLU A N 1
ATOM 867 C CA . GLU A 1 117 ? 12.508 -26.672 19.203 1 58.22 117 GLU A CA 1
ATOM 868 C C . GLU A 1 117 ? 13.07 -27.453 18.031 1 58.22 117 GLU A C 1
ATOM 870 O O . GLU A 1 117 ? 13.875 -28.375 18.203 1 58.22 117 GLU A O 1
ATOM 875 N N . LYS A 1 118 ? 12.664 -27.109 16.875 1 57.22 118 LYS A N 1
ATOM 876 C CA . LYS A 1 118 ? 13.125 -27.859 15.711 1 57.22 118 LYS A CA 1
ATOM 877 C C . LYS A 1 118 ? 14.367 -27.219 15.086 1 57.22 118 LYS A C 1
ATOM 879 O O . LYS A 1 118 ? 14.766 -27.594 13.984 1 57.22 118 LYS A O 1
ATOM 884 N N . VAL A 1 119 ? 14.812 -26.25 15.812 1 58.53 119 VAL A N 1
ATOM 885 C CA . VAL A 1 119 ? 15.961 -25.531 15.273 1 58.53 119 VAL A CA 1
ATOM 886 C C . VAL A 1 119 ? 17.25 -26.25 15.695 1 58.53 119 VAL A C 1
ATOM 888 O O . VAL A 1 119 ? 17.531 -26.391 16.891 1 58.53 119 VAL A O 1
ATOM 891 N N . SER A 1 120 ? 17.734 -27.031 14.766 1 61.28 120 SER A N 1
ATOM 892 C CA . SER A 1 120 ? 19.078 -27.531 15 1 61.28 120 SER A CA 1
ATOM 893 C C . SER A 1 120 ? 20.109 -26.406 14.992 1 61.28 120 SER A C 1
ATOM 895 O O . SER A 1 120 ? 19.984 -25.469 14.211 1 61.28 120 SER A O 1
ATOM 897 N N . PRO A 1 121 ? 21.016 -26.438 15.945 1 61.72 121 PRO A N 1
ATOM 898 C CA . PRO A 1 121 ? 22.078 -25.422 15.969 1 61.72 121 PRO A CA 1
ATOM 899 C C . PRO A 1 121 ? 22.797 -25.281 14.633 1 61.72 121 PRO A C 1
ATOM 901 O O . PRO A 1 121 ? 23.141 -26.297 14.016 1 61.72 121 PRO A O 1
ATOM 904 N N . GLY A 1 122 ? 22.969 -24.109 13.992 1 60.81 122 GLY A N 1
ATOM 905 C CA . GLY A 1 122 ? 23.719 -23.828 12.789 1 60.81 122 GLY A CA 1
ATOM 906 C C . GLY A 1 122 ? 22.875 -23.828 11.531 1 60.81 122 GLY A C 1
ATOM 907 O O . GLY A 1 122 ? 23.344 -23.453 10.453 1 60.81 122 GLY A O 1
ATOM 908 N N . LYS A 1 123 ? 21.656 -24.453 11.688 1 64.31 123 LYS A N 1
ATOM 909 C CA . LYS A 1 123 ? 20.828 -24.453 10.484 1 64.31 123 LYS A CA 1
ATOM 910 C C . LYS A 1 123 ? 19.797 -23.328 10.508 1 64.31 123 LYS A C 1
ATOM 912 O O . LYS A 1 123 ? 19.156 -23.094 11.531 1 64.31 123 LYS A O 1
ATOM 917 N N . PRO A 1 124 ? 19.781 -22.766 9.32 1 68.31 124 PRO A N 1
ATOM 918 C CA . PRO A 1 124 ? 18.781 -21.703 9.289 1 68.31 124 PRO A CA 1
ATOM 919 C C . PRO A 1 124 ? 17.359 -22.234 9.508 1 68.31 124 PRO A C 1
ATOM 921 O O . PRO A 1 124 ? 17.047 -23.359 9.102 1 68.31 124 PRO A O 1
ATOM 924 N N . LEU A 1 125 ? 16.656 -21.609 10.297 1 73.94 125 LEU A N 1
ATOM 925 C CA . LEU A 1 125 ? 15.25 -21.938 10.523 1 73.94 125 LEU A CA 1
ATOM 926 C C . LEU A 1 125 ? 14.422 -21.703 9.266 1 73.94 125 LEU A C 1
ATOM 928 O O . LEU A 1 125 ? 14.273 -20.547 8.836 1 73.94 125 LEU A O 1
ATOM 932 N N . LEU A 1 126 ? 14.109 -22.812 8.586 1 81.75 126 LEU A N 1
ATOM 933 C CA . LEU A 1 126 ? 13.242 -22.719 7.422 1 81.75 126 LEU A CA 1
ATOM 934 C C . LEU A 1 126 ? 11.797 -23.047 7.785 1 81.75 126 LEU A C 1
ATOM 936 O O . LEU A 1 126 ? 11.539 -24 8.508 1 81.75 126 LEU A O 1
ATOM 940 N N . PRO A 1 127 ? 10.953 -22.141 7.305 1 87.69 127 PRO A N 1
ATOM 941 C CA . PRO A 1 127 ? 9.547 -22.484 7.523 1 87.69 127 PRO A CA 1
ATOM 942 C C . PRO A 1 127 ? 9.094 -23.688 6.68 1 87.69 127 PRO A C 1
ATOM 944 O O . PRO A 1 127 ? 9.773 -24.047 5.719 1 87.69 127 PRO A O 1
ATOM 947 N N . GLU A 1 128 ? 8.008 -24.188 7.164 1 89.88 128 GLU A N 1
ATOM 948 C CA . GLU A 1 128 ? 7.379 -25.203 6.332 1 89.88 128 GLU A CA 1
ATOM 949 C C . GLU A 1 128 ? 6.781 -24.609 5.066 1 89.88 128 GLU A C 1
ATOM 951 O O . GLU A 1 128 ? 6.309 -23.469 5.078 1 89.88 128 GLU A O 1
ATOM 956 N N . ARG A 1 129 ? 6.867 -25.406 4.035 1 94.62 129 ARG A N 1
ATOM 957 C CA . ARG A 1 129 ? 6.176 -25.047 2.801 1 94.62 129 ARG A CA 1
ATOM 958 C C . ARG A 1 129 ? 4.68 -24.875 3.041 1 94.62 129 ARG A C 1
ATOM 960 O O . ARG A 1 129 ? 4.059 -25.688 3.738 1 94.62 129 ARG A O 1
ATOM 967 N N . ALA A 1 130 ? 4.117 -23.781 2.484 1 95.5 130 ALA A N 1
ATOM 968 C CA . ALA A 1 130 ? 2.672 -23.594 2.605 1 95.5 130 ALA A CA 1
ATOM 969 C C . ALA A 1 130 ? 1.914 -24.734 1.943 1 95.5 130 ALA A C 1
ATOM 971 O O . ALA A 1 130 ? 2.377 -25.297 0.952 1 95.5 130 ALA A O 1
ATOM 972 N N . TRP A 1 131 ? 0.787 -25.047 2.527 1 96.88 131 TRP A N 1
ATOM 973 C CA . TRP A 1 131 ? -0.052 -26.094 1.938 1 96.88 131 TRP A CA 1
ATOM 974 C C . TRP A 1 131 ? -0.403 -25.75 0.494 1 96.88 131 TRP A C 1
ATOM 976 O O . TRP A 1 131 ? -0.583 -24.578 0.149 1 96.88 131 TRP A O 1
ATOM 986 N N . GLY A 1 132 ? -0.468 -26.797 -0.366 1 98 132 GLY A N 1
ATOM 987 C CA . GLY A 1 132 ? -0.82 -26.578 -1.76 1 98 132 GLY A CA 1
ATOM 988 C C . GLY A 1 132 ? 0.298 -25.938 -2.564 1 98 132 GLY A C 1
ATOM 989 O O . GLY A 1 132 ? 1.466 -26.312 -2.408 1 98 132 GLY A O 1
ATOM 990 N N . TRP A 1 133 ? -0.093 -25.219 -3.594 1 98.5 133 TRP A N 1
ATOM 991 C CA . TRP A 1 133 ? 0.847 -24.469 -4.426 1 98.5 133 TRP A CA 1
ATOM 992 C C . TRP A 1 133 ? 0.314 -23.078 -4.734 1 98.5 133 TRP A C 1
ATOM 994 O O . TRP A 1 133 ? -0.854 -22.781 -4.469 1 98.5 133 TRP A O 1
ATOM 1004 N N . SER A 1 134 ? 1.219 -22.219 -5.117 1 98.69 134 SER A N 1
ATOM 1005 C CA . SER A 1 134 ? 0.896 -20.828 -5.398 1 98.69 134 SER A CA 1
ATOM 1006 C C . SER A 1 134 ? 1.165 -20.484 -6.859 1 98.69 134 SER A C 1
ATOM 1008 O O . SER A 1 134 ? 2.258 -20.734 -7.371 1 98.69 134 SER A O 1
ATOM 1010 N N . GLN A 1 135 ? 0.144 -19.969 -7.543 1 98.88 135 GLN A N 1
ATOM 1011 C CA . GLN A 1 135 ? 0.324 -19.422 -8.883 1 98.88 135 GLN A CA 1
ATOM 1012 C C . GLN A 1 135 ? 0.759 -17.969 -8.828 1 98.88 135 GLN A C 1
ATOM 1014 O O . GLN A 1 135 ? 0.023 -17.109 -8.328 1 98.88 135 GLN A O 1
ATOM 1019 N N . ALA A 1 136 ? 1.984 -17.703 -9.227 1 98.81 136 ALA A N 1
ATOM 1020 C CA . ALA A 1 136 ? 2.49 -16.328 -9.367 1 98.81 136 ALA A CA 1
ATOM 1021 C C . ALA A 1 136 ? 2.232 -15.797 -10.773 1 98.81 136 ALA A C 1
ATOM 1023 O O . ALA A 1 136 ? 2.832 -16.266 -11.742 1 98.81 136 ALA A O 1
ATOM 1024 N N . SER A 1 137 ? 1.381 -14.797 -10.898 1 98.88 137 SER A N 1
ATOM 1025 C CA . SER A 1 137 ? 0.963 -14.289 -12.203 1 98.88 137 SER A CA 1
ATOM 1026 C C . SER A 1 137 ? 1.353 -12.828 -12.375 1 98.88 137 SER A C 1
ATOM 1028 O O . SER A 1 137 ? 0.817 -11.945 -11.695 1 98.88 137 SER A O 1
ATOM 1030 N N . PHE A 1 138 ? 2.311 -12.578 -13.219 1 98.94 138 PHE A N 1
ATOM 1031 C CA . PHE A 1 138 ? 2.58 -11.234 -13.711 1 98.94 138 PHE A CA 1
ATOM 1032 C C . PHE A 1 138 ? 1.727 -10.922 -14.938 1 98.94 138 PHE A C 1
ATOM 1034 O O . PHE A 1 138 ? 1.854 -11.578 -15.969 1 98.94 138 PHE A O 1
ATOM 1041 N N . ILE A 1 139 ? 0.844 -9.906 -14.828 1 98.81 139 ILE A N 1
ATOM 1042 C CA . ILE A 1 139 ? -0.084 -9.727 -15.945 1 98.81 139 ILE A CA 1
ATOM 1043 C C . ILE A 1 139 ? 0.001 -8.289 -16.453 1 98.81 139 ILE A C 1
ATOM 1045 O O . ILE A 1 139 ? 0.408 -7.383 -15.727 1 98.81 139 ILE A O 1
ATOM 1049 N N . SER A 1 140 ? -0.364 -8.125 -17.688 1 98.75 140 SER A N 1
ATOM 1050 C CA . SER A 1 140 ? -0.496 -6.844 -18.375 1 98.75 140 SER A CA 1
ATOM 1051 C C . SER A 1 140 ? -1.924 -6.621 -18.859 1 98.75 140 SER A C 1
ATOM 1053 O O . SER A 1 140 ? -2.59 -7.559 -19.297 1 98.75 140 SER A O 1
ATOM 1055 N N . PHE A 1 141 ? -2.318 -5.434 -18.734 1 98.75 141 PHE A N 1
ATOM 1056 C CA . PHE A 1 141 ? -3.645 -5.086 -19.234 1 98.75 141 PHE A CA 1
ATOM 1057 C C . PHE A 1 141 ? -3.625 -4.914 -20.75 1 98.75 141 PHE A C 1
ATOM 1059 O O . PHE A 1 141 ? -2.588 -4.586 -21.328 1 98.75 141 PHE A O 1
ATOM 1066 N N . ARG A 1 142 ? -4.801 -5.152 -21.312 1 98.5 142 ARG A N 1
ATOM 1067 C CA . ARG A 1 142 ? -4.973 -4.898 -22.734 1 98.5 142 ARG A CA 1
ATOM 1068 C C . ARG A 1 142 ? -4.605 -3.459 -23.078 1 98.5 142 ARG A C 1
ATOM 1070 O O . ARG A 1 142 ? -5.02 -2.523 -22.391 1 98.5 142 ARG A O 1
ATOM 1077 N N . PRO A 1 143 ? -3.893 -3.301 -24.188 1 97.44 143 PRO A N 1
ATOM 1078 C CA . PRO A 1 143 ? -3.428 -1.956 -24.547 1 97.44 143 PRO A CA 1
ATOM 1079 C C . PRO A 1 143 ? -4.543 -1.07 -25.094 1 97.44 143 PRO A C 1
ATOM 1081 O O . PRO A 1 143 ? -4.383 0.15 -25.172 1 97.44 143 PRO A O 1
ATOM 1084 N N . ASP A 1 144 ? -5.637 -1.671 -25.547 1 98.25 144 ASP A N 1
ATOM 1085 C CA . ASP A 1 144 ? -6.734 -0.901 -26.109 1 98.25 144 ASP A CA 1
ATOM 1086 C C . ASP A 1 144 ? -7.684 -0.399 -25.031 1 98.25 144 ASP A C 1
ATOM 1088 O O . ASP A 1 144 ? -8.633 0.333 -25.312 1 98.25 144 ASP A O 1
ATOM 1092 N N . LEU A 1 145 ? -7.449 -0.767 -23.797 1 98 145 LEU A N 1
ATOM 1093 C CA . LEU A 1 145 ? -8.211 -0.268 -22.656 1 98 145 LEU A CA 1
ATOM 1094 C C . LEU A 1 145 ? -7.434 0.805 -21.906 1 98 145 LEU A C 1
ATOM 1096 O O . LEU A 1 145 ? -6.203 0.769 -21.859 1 98 145 LEU A O 1
ATOM 1100 N N . THR A 1 146 ? -8.219 1.788 -21.422 1 96.69 146 THR A N 1
ATOM 1101 C CA . THR A 1 146 ? -7.566 2.617 -20.422 1 96.69 146 THR A CA 1
ATOM 1102 C C . THR A 1 146 ? -7.223 1.793 -19.188 1 96.69 146 THR A C 1
ATOM 1104 O O . THR A 1 146 ? -7.887 0.797 -18.891 1 96.69 146 THR A O 1
ATOM 1107 N N . ARG A 1 147 ? -6.203 2.203 -18.531 1 95.25 147 ARG A N 1
ATOM 1108 C CA . ARG A 1 147 ? -5.809 1.533 -17.297 1 95.25 147 ARG A CA 1
ATOM 1109 C C . ARG A 1 147 ? -6.973 1.473 -16.312 1 95.25 147 ARG A C 1
ATOM 1111 O O . ARG A 1 147 ? -7.203 0.44 -15.672 1 95.25 147 ARG A O 1
ATOM 1118 N N . GLU A 1 148 ? -7.719 2.535 -16.188 1 93.94 148 GLU A N 1
ATOM 1119 C CA . GLU A 1 148 ? -8.859 2.607 -15.281 1 93.94 148 GLU A CA 1
ATOM 1120 C C . GLU A 1 148 ? -9.922 1.578 -15.648 1 93.94 148 GLU A C 1
ATOM 1122 O O . GLU A 1 148 ? -10.492 0.924 -14.773 1 93.94 148 GLU A O 1
ATOM 1127 N N . ALA A 1 149 ? -10.203 1.423 -16.891 1 96.94 149 ALA A N 1
ATOM 1128 C CA . ALA A 1 149 ? -11.211 0.473 -17.359 1 96.94 149 ALA A CA 1
ATOM 1129 C C . ALA A 1 149 ? -10.781 -0.964 -17.078 1 96.94 149 ALA A C 1
ATOM 1131 O O . ALA A 1 149 ? -11.594 -1.8 -16.688 1 96.94 149 ALA A O 1
ATOM 1132 N N . ALA A 1 150 ? -9.516 -1.201 -17.328 1 98.19 150 ALA A N 1
ATOM 1133 C CA . ALA A 1 150 ? -8.984 -2.535 -17.062 1 98.19 150 ALA A CA 1
ATOM 1134 C C . ALA A 1 150 ? -9.086 -2.875 -15.57 1 98.19 150 ALA A C 1
ATOM 1136 O O . ALA A 1 150 ? -9.523 -3.969 -15.211 1 98.19 150 ALA A O 1
ATOM 1137 N N . ILE A 1 151 ? -8.711 -1.936 -14.75 1 97.19 151 ILE A N 1
ATOM 1138 C CA . ILE A 1 151 ? -8.766 -2.135 -13.305 1 97.19 151 ILE A CA 1
ATOM 1139 C C . ILE A 1 151 ? -10.219 -2.359 -12.875 1 97.19 151 ILE A C 1
ATOM 1141 O O . ILE A 1 151 ? -10.5 -3.227 -12.047 1 97.19 151 ILE A O 1
ATOM 1145 N N . ALA A 1 152 ? -11.109 -1.598 -13.414 1 95.44 152 ALA A N 1
ATOM 1146 C CA . ALA A 1 152 ? -12.523 -1.75 -13.078 1 95.44 152 ALA A CA 1
ATOM 1147 C C . ALA A 1 152 ? -13.016 -3.154 -13.406 1 95.44 152 ALA A C 1
ATOM 1149 O O . ALA A 1 152 ? -13.664 -3.803 -12.586 1 95.44 152 ALA A O 1
ATOM 1150 N N . HIS A 1 153 ? -12.719 -3.6 -14.594 1 97.69 153 HIS A N 1
ATOM 1151 C CA . HIS A 1 153 ? -13.102 -4.953 -14.984 1 97.69 153 HIS A CA 1
ATOM 1152 C C . HIS A 1 153 ? -12.477 -5.992 -14.062 1 97.69 153 HIS A C 1
ATOM 1154 O O . HIS A 1 153 ? -13.156 -6.906 -13.594 1 97.69 153 HIS A O 1
ATOM 1160 N N . TRP A 1 154 ? -11.219 -5.844 -13.797 1 98.06 154 TRP A N 1
ATOM 1161 C CA . TRP A 1 154 ? -10.438 -6.766 -12.977 1 98.06 154 TRP A CA 1
ATOM 1162 C C . TRP A 1 154 ? -10.984 -6.82 -11.555 1 98.06 154 TRP A C 1
ATOM 1164 O O . TRP A 1 154 ? -11.32 -7.895 -11.055 1 98.06 154 TRP A O 1
ATOM 1174 N N . HIS A 1 155 ? -11.156 -5.711 -10.906 1 95.56 155 HIS A N 1
ATOM 1175 C CA . HIS A 1 155 ? -11.484 -5.617 -9.492 1 95.56 155 HIS A CA 1
ATOM 1176 C C . HIS A 1 155 ? -12.969 -5.879 -9.258 1 95.56 155 HIS A C 1
ATOM 1178 O O . HIS A 1 155 ? -13.367 -6.258 -8.148 1 95.56 155 HIS A O 1
ATOM 1184 N N . SER A 1 156 ? -13.797 -5.695 -10.195 1 93.56 156 SER A N 1
ATOM 1185 C CA . SER A 1 156 ? -15.227 -5.91 -10.016 1 93.56 156 SER A CA 1
ATOM 1186 C C . SER A 1 156 ? -15.68 -7.215 -10.664 1 93.56 156 SER A C 1
ATOM 1188 O O . SER A 1 156 ? -15.781 -8.242 -9.992 1 93.56 156 SER A O 1
ATOM 1190 N N . HIS A 1 157 ? -15.625 -7.305 -11.906 1 95.5 157 HIS A N 1
ATOM 1191 C CA . HIS A 1 157 ? -16.141 -8.461 -12.633 1 95.5 157 HIS A CA 1
ATOM 1192 C C . HIS A 1 157 ? -15.234 -9.68 -12.445 1 95.5 157 HIS A C 1
ATOM 1194 O O . HIS A 1 157 ? -15.688 -10.734 -12 1 95.5 157 HIS A O 1
ATOM 1200 N N . HIS A 1 158 ? -14 -9.594 -12.727 1 97.56 158 HIS A N 1
ATOM 1201 C CA . HIS A 1 158 ? -13.117 -10.75 -12.727 1 97.56 158 HIS A CA 1
ATOM 1202 C C . HIS A 1 158 ? -12.945 -11.312 -11.32 1 97.56 158 HIS A C 1
ATOM 1204 O O . HIS A 1 158 ? -12.82 -12.523 -11.141 1 97.56 158 HIS A O 1
ATOM 1210 N N . THR A 1 159 ? -12.836 -10.406 -10.359 1 96.62 159 THR A N 1
ATOM 1211 C CA . THR A 1 159 ? -12.703 -10.859 -8.984 1 96.62 159 THR A CA 1
ATOM 1212 C C . THR A 1 159 ? -13.812 -11.844 -8.633 1 96.62 159 THR A C 1
ATOM 1214 O O . THR A 1 159 ? -13.555 -12.922 -8.086 1 96.62 159 THR A O 1
ATOM 1217 N N . ARG A 1 160 ? -15.023 -11.492 -8.961 1 95.81 160 ARG A N 1
ATOM 1218 C CA . ARG A 1 160 ? -16.156 -12.383 -8.719 1 95.81 160 ARG A CA 1
ATOM 1219 C C . ARG A 1 160 ? -15.984 -13.703 -9.453 1 95.81 160 ARG A C 1
ATOM 1221 O O . ARG A 1 160 ? -16.203 -14.773 -8.875 1 95.81 160 ARG A O 1
ATOM 1228 N N . VAL A 1 161 ? -15.617 -13.648 -10.711 1 97.75 161 VAL A N 1
ATOM 1229 C CA . VAL A 1 161 ? -15.453 -14.836 -11.547 1 97.75 161 VAL A CA 1
ATOM 1230 C C . VAL A 1 161 ? -14.398 -15.758 -10.938 1 97.75 161 VAL A C 1
ATOM 1232 O O . VAL A 1 161 ? -14.617 -16.969 -10.828 1 97.75 161 VAL A O 1
ATOM 1235 N N . ALA A 1 162 ? -13.234 -15.227 -10.508 1 97.31 162 ALA A N 1
ATOM 1236 C CA . ALA A 1 162 ? -12.156 -16.016 -9.938 1 97.31 162 ALA A CA 1
ATOM 1237 C C . ALA A 1 162 ? -12.617 -16.75 -8.68 1 97.31 162 ALA A C 1
ATOM 1239 O O . ALA A 1 162 ? -12.305 -17.938 -8.492 1 97.31 162 ALA A O 1
ATOM 1240 N N . ILE A 1 163 ? -13.367 -16.062 -7.867 1 96.12 163 ILE A N 1
ATOM 1241 C CA . ILE A 1 163 ? -13.859 -16.625 -6.613 1 96.12 163 ILE A CA 1
ATOM 1242 C C . ILE A 1 163 ? -14.844 -17.75 -6.898 1 96.12 163 ILE A C 1
ATOM 1244 O O . ILE A 1 163 ? -14.789 -18.812 -6.266 1 96.12 163 ILE A O 1
ATOM 1248 N N . GLU A 1 164 ? -15.672 -17.562 -7.891 1 96.88 164 GLU A N 1
ATOM 1249 C CA . GLU A 1 164 ? -16.797 -18.453 -8.117 1 96.88 164 GLU A CA 1
ATOM 1250 C C . GLU A 1 164 ? -16.391 -19.672 -8.93 1 96.88 164 GLU A C 1
ATOM 1252 O O . GLU A 1 164 ? -17.031 -20.719 -8.852 1 96.88 164 GLU A O 1
ATOM 1257 N N . THR A 1 165 ? -15.352 -19.562 -9.727 1 98.44 165 THR A N 1
ATOM 1258 C CA . THR A 1 165 ? -15.094 -20.609 -10.711 1 98.44 165 THR A CA 1
ATOM 1259 C C . THR A 1 165 ? -13.891 -21.453 -10.312 1 98.44 165 THR A C 1
ATOM 1261 O O . THR A 1 165 ? -13.656 -22.531 -10.867 1 98.44 165 THR A O 1
ATOM 1264 N N . GLN A 1 166 ? -13.078 -21.031 -9.391 1 98.44 166 GLN A N 1
ATOM 1265 C CA . GLN A 1 166 ? -11.828 -21.719 -9.07 1 98.44 166 GLN A CA 1
ATOM 1266 C C . GLN A 1 166 ? -11.828 -22.234 -7.641 1 98.44 166 GLN A C 1
ATOM 1268 O O . GLN A 1 166 ? -12.609 -21.766 -6.805 1 98.44 166 GLN A O 1
ATOM 1273 N N . ASP A 1 167 ? -10.953 -23.219 -7.387 1 97.88 167 ASP A N 1
ATOM 1274 C CA . ASP A 1 167 ? -10.781 -23.766 -6.039 1 97.88 167 ASP A CA 1
ATOM 1275 C C . ASP A 1 167 ? -9.602 -23.109 -5.332 1 97.88 167 ASP A C 1
ATOM 1277 O O . ASP A 1 167 ? -8.719 -23.781 -4.809 1 97.88 167 ASP A O 1
ATOM 1281 N N . ASN A 1 168 ? -9.516 -21.812 -5.402 1 98.38 168 ASN A N 1
ATOM 1282 C CA . ASN A 1 168 ? -8.438 -21.094 -4.707 1 98.38 168 ASN A CA 1
ATOM 1283 C C . ASN A 1 168 ? -8.773 -20.891 -3.232 1 98.38 168 ASN A C 1
ATOM 1285 O O . ASN A 1 168 ? -9.93 -20.672 -2.875 1 98.38 168 ASN A O 1
ATOM 1289 N N . PHE A 1 169 ? -7.75 -21.016 -2.342 1 98.19 169 PHE A N 1
ATOM 1290 C CA . PHE A 1 169 ? -7.965 -20.766 -0.92 1 98.19 169 PHE A CA 1
ATOM 1291 C C . PHE A 1 169 ? -7.223 -19.516 -0.471 1 98.19 169 PHE A C 1
ATOM 1293 O O . PHE A 1 169 ? -7.352 -19.094 0.679 1 98.19 169 PHE A O 1
ATOM 1300 N N . GLU A 1 170 ? -6.465 -18.953 -1.303 1 98.12 170 GLU A N 1
ATOM 1301 C CA . GLU A 1 170 ? -5.859 -17.625 -1.182 1 98.12 170 GLU A CA 1
ATOM 1302 C C . GLU A 1 170 ? -5.906 -16.875 -2.508 1 98.12 170 GLU A C 1
ATOM 1304 O O . GLU A 1 170 ? -5.672 -17.469 -3.568 1 98.12 170 GLU A O 1
ATOM 1309 N N . TYR A 1 171 ? -6.266 -15.664 -2.541 1 98.56 171 TYR A N 1
ATOM 1310 C CA . TYR A 1 171 ? -6.332 -14.805 -3.713 1 98.56 171 TYR A CA 1
ATOM 1311 C C . TYR A 1 171 ? -5.941 -13.375 -3.357 1 98.56 171 TYR A C 1
ATOM 1313 O O . TYR A 1 171 ? -6.707 -12.656 -2.711 1 98.56 171 TYR A O 1
ATOM 1321 N N . VAL A 1 172 ? -4.738 -12.945 -3.762 1 98.56 172 VAL A N 1
ATOM 1322 C CA . VAL A 1 172 ? -4.184 -11.625 -3.475 1 98.56 172 VAL A CA 1
ATOM 1323 C C . VAL A 1 172 ? -3.893 -10.891 -4.781 1 98.56 172 VAL A C 1
ATOM 1325 O O . VAL A 1 172 ? -3.145 -11.391 -5.625 1 98.56 172 VAL A O 1
ATOM 1328 N N . GLN A 1 173 ? -4.508 -9.766 -4.934 1 98.5 173 GLN A N 1
ATOM 1329 C CA . GLN A 1 173 ? -4.285 -8.883 -6.078 1 98.5 173 GLN A CA 1
ATOM 1330 C C . GLN A 1 173 ? -3.301 -7.77 -5.734 1 98.5 173 GLN A C 1
ATOM 1332 O O . GLN A 1 173 ? -3.51 -7.027 -4.773 1 98.5 173 GLN A O 1
ATOM 1337 N N . ASN A 1 174 ? -2.242 -7.703 -6.457 1 98.69 174 ASN A N 1
ATOM 1338 C CA . ASN A 1 174 ? -1.305 -6.594 -6.316 1 98.69 174 ASN A CA 1
ATOM 1339 C C . ASN A 1 174 ? -1.309 -5.691 -7.547 1 98.69 174 ASN A C 1
ATOM 1341 O O . ASN A 1 174 ? -0.806 -6.078 -8.602 1 98.69 174 ASN A O 1
ATOM 1345 N N . LEU A 1 175 ? -1.877 -4.527 -7.398 1 98.31 175 LEU A N 1
ATOM 1346 C CA . LEU A 1 175 ? -1.818 -3.537 -8.469 1 98.31 175 LEU A CA 1
ATOM 1347 C C . LEU A 1 175 ? -0.449 -2.867 -8.516 1 98.31 175 LEU A C 1
ATOM 1349 O O . LEU A 1 175 ? 0.007 -2.307 -7.516 1 98.31 175 LEU A O 1
ATOM 1353 N N . VAL A 1 176 ? 0.203 -2.957 -9.664 1 98.31 176 VAL A N 1
ATOM 1354 C CA . VAL A 1 176 ? 1.496 -2.293 -9.789 1 98.31 176 VAL A CA 1
ATOM 1355 C C . VAL A 1 176 ? 1.3 -0.779 -9.812 1 98.31 176 VAL A C 1
ATOM 1357 O O . VAL A 1 176 ? 0.539 -0.257 -10.633 1 98.31 176 VAL A O 1
ATOM 1360 N N . VAL A 1 177 ? 1.955 -0.104 -8.898 1 97.31 177 VAL A N 1
ATOM 1361 C CA . VAL A 1 177 ? 1.908 1.352 -8.812 1 97.31 177 VAL A CA 1
ATOM 1362 C C . VAL A 1 177 ? 2.99 1.959 -9.703 1 97.31 177 VAL A C 1
ATOM 1364 O O . VAL A 1 177 ? 2.734 2.91 -10.445 1 97.31 177 VAL A O 1
ATOM 1367 N N . ARG A 1 178 ? 4.191 1.406 -9.617 1 95.88 178 ARG A N 1
ATOM 1368 C CA . ARG A 1 178 ? 5.297 1.82 -10.469 1 95.88 178 ARG A CA 1
ATOM 1369 C C . ARG A 1 178 ? 6.445 0.817 -10.398 1 95.88 178 ARG A C 1
ATOM 1371 O O . ARG A 1 178 ? 6.586 0.091 -9.414 1 95.88 178 ARG A O 1
ATOM 1378 N N . PRO A 1 179 ? 7.277 0.808 -11.5 1 97.06 179 PRO A N 1
ATOM 1379 C CA . PRO A 1 179 ? 8.516 0.035 -11.391 1 97.06 179 PRO A CA 1
ATOM 1380 C C . PRO A 1 179 ? 9.516 0.66 -10.422 1 97.06 179 PRO A C 1
ATOM 1382 O O . PRO A 1 179 ? 9.547 1.883 -10.258 1 97.06 179 PRO A O 1
ATOM 1385 N N . LEU A 1 180 ? 10.273 -0.2 -9.758 1 97.31 180 LEU A N 1
ATOM 1386 C CA . LEU A 1 180 ? 11.312 0.281 -8.859 1 97.31 180 LEU A CA 1
ATOM 1387 C C . LEU A 1 180 ? 12.695 0.13 -9.5 1 97.31 180 LEU A C 1
ATOM 1389 O O . LEU A 1 180 ? 13.656 0.771 -9.07 1 97.31 180 LEU A O 1
ATOM 1393 N N . THR A 1 181 ? 12.828 -0.783 -10.406 1 97.19 181 THR A N 1
ATOM 1394 C CA . THR A 1 181 ? 14.031 -0.899 -11.219 1 97.19 181 THR A CA 1
ATOM 1395 C C . THR A 1 181 ? 13.797 -0.358 -12.625 1 97.19 181 THR A C 1
ATOM 1397 O O . THR A 1 181 ? 12.711 -0.518 -13.18 1 97.19 181 THR A O 1
ATOM 1400 N N . ASP A 1 182 ? 14.789 0.187 -13.289 1 94.31 182 ASP A N 1
ATOM 1401 C CA . ASP A 1 182 ? 14.664 0.858 -14.578 1 94.31 182 ASP A CA 1
ATOM 1402 C C . ASP A 1 182 ? 14.336 -0.137 -15.688 1 94.31 182 ASP A C 1
ATOM 1404 O O . ASP A 1 182 ? 13.656 0.212 -16.656 1 94.31 182 ASP A O 1
ATOM 1408 N N . THR A 1 183 ? 14.766 -1.38 -15.562 1 96.62 183 THR A N 1
ATOM 1409 C CA . THR A 1 183 ? 14.625 -2.367 -16.625 1 96.62 183 THR A CA 1
ATOM 1410 C C . THR A 1 183 ? 13.406 -3.256 -16.391 1 96.62 183 THR A C 1
ATOM 1412 O O . THR A 1 183 ? 13.18 -4.211 -17.141 1 96.62 183 THR A O 1
ATOM 1415 N N . ALA A 1 184 ? 12.664 -2.971 -15.375 1 97.81 184 ALA A N 1
ATOM 1416 C CA . ALA A 1 184 ? 11.531 -3.828 -15.023 1 97.81 184 ALA A CA 1
ATOM 1417 C C . ALA A 1 184 ? 10.539 -3.93 -16.172 1 97.81 184 ALA A C 1
ATOM 1419 O O . ALA A 1 184 ? 10.125 -2.912 -16.734 1 97.81 184 ALA A O 1
ATOM 1420 N N . PRO A 1 185 ? 10.172 -5.227 -16.562 1 97.69 185 PRO A N 1
ATOM 1421 C CA . PRO A 1 185 ? 9.078 -5.348 -17.516 1 97.69 185 PRO A CA 1
ATOM 1422 C C . PRO A 1 185 ? 7.816 -4.609 -17.078 1 97.69 185 PRO A C 1
ATOM 1424 O O . PRO A 1 185 ? 7.492 -4.602 -15.883 1 97.69 185 PRO A O 1
ATOM 1427 N N . ARG A 1 186 ? 7.129 -4.059 -17.984 1 96.12 186 ARG A N 1
ATOM 1428 C CA . ARG A 1 186 ? 5.973 -3.23 -17.656 1 96.12 186 ARG A CA 1
ATOM 1429 C C . ARG A 1 186 ? 4.738 -4.09 -17.391 1 96.12 186 ARG A C 1
ATOM 1431 O O . ARG A 1 186 ? 3.781 -4.066 -18.172 1 96.12 186 ARG A O 1
ATOM 1438 N N . TYR A 1 187 ? 4.676 -4.746 -16.297 1 98.69 187 TYR A N 1
ATOM 1439 C CA . TYR A 1 187 ? 3.473 -5.422 -15.82 1 98.69 187 TYR A CA 1
ATOM 1440 C C . TYR A 1 187 ? 2.508 -4.426 -15.188 1 98.69 187 TYR A C 1
ATOM 1442 O O . TYR A 1 187 ? 2.928 -3.389 -14.664 1 98.69 187 TYR A O 1
ATOM 1450 N N . ASP A 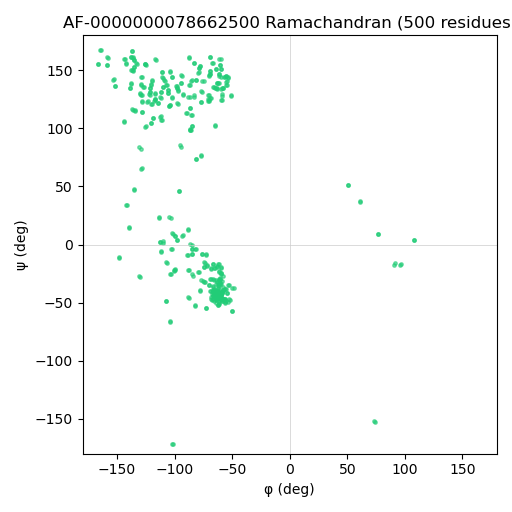1 188 ? 1.26 -4.789 -15.273 1 98.62 188 ASP A N 1
ATOM 1451 C CA . ASP A 1 188 ? 0.256 -3.93 -14.656 1 98.62 188 ASP A CA 1
ATOM 1452 C C . ASP A 1 188 ? -0.176 -4.477 -13.297 1 98.62 188 ASP A C 1
ATOM 1454 O O . ASP A 1 188 ? -0.684 -3.73 -12.461 1 98.62 188 ASP A O 1
ATOM 1458 N N . ALA A 1 189 ? 0.026 -5.75 -13.086 1 98.81 189 ALA A N 1
ATOM 1459 C CA . ALA A 1 189 ? -0.388 -6.355 -11.82 1 98.81 189 ALA A CA 1
ATOM 1460 C C . ALA A 1 189 ? 0.38 -7.645 -11.555 1 98.81 189 ALA A C 1
ATOM 1462 O O . ALA A 1 189 ? 0.941 -8.242 -12.477 1 98.81 189 ALA A O 1
ATOM 1463 N N . PHE A 1 190 ? 0.497 -7.977 -10.32 1 98.88 190 PHE A N 1
ATOM 1464 C CA . PHE A 1 190 ? 0.919 -9.289 -9.844 1 98.88 190 PHE A CA 1
ATOM 1465 C C . PHE A 1 190 ? -0.187 -9.953 -9.039 1 98.88 190 PHE A C 1
ATOM 1467 O O . PHE A 1 190 ? -0.708 -9.367 -8.086 1 98.88 190 PHE A O 1
ATOM 1474 N N . VAL A 1 191 ? -0.586 -11.148 -9.406 1 98.88 191 VAL A N 1
ATOM 1475 C CA . VAL A 1 191 ? -1.64 -11.891 -8.719 1 98.88 191 VAL A CA 1
ATOM 1476 C C . VAL A 1 191 ? -1.068 -13.172 -8.125 1 98.88 191 VAL A C 1
ATOM 1478 O O . VAL A 1 191 ? -0.352 -13.914 -8.797 1 98.88 191 VAL A O 1
ATOM 1481 N N . GLU A 1 192 ? -1.358 -13.359 -6.883 1 98.75 192 GLU A N 1
ATOM 1482 C CA . GLU A 1 192 ? -0.994 -14.602 -6.211 1 98.75 192 GLU A CA 1
ATOM 1483 C C . GLU A 1 192 ? -2.232 -15.391 -5.801 1 98.75 192 GLU A C 1
ATOM 1485 O O . GLU A 1 192 ? -3.061 -14.898 -5.031 1 98.75 192 GLU A O 1
ATOM 1490 N N . GLU A 1 193 ? -2.365 -16.609 -6.273 1 98.75 193 GLU A N 1
ATOM 1491 C CA . GLU A 1 193 ? -3.453 -17.5 -5.91 1 98.75 193 GLU A CA 1
ATOM 1492 C C . GLU A 1 193 ? -2.918 -18.859 -5.469 1 98.75 193 GLU A C 1
ATOM 1494 O O . GLU A 1 193 ? -1.966 -19.391 -6.055 1 98.75 193 GLU A O 1
ATOM 1499 N N . CYS A 1 194 ? -3.518 -19.359 -4.438 1 98.69 194 CYS A N 1
ATOM 1500 C CA . CYS A 1 194 ? -3.109 -20.672 -3.957 1 98.69 194 CYS A CA 1
ATOM 1501 C C . CYS A 1 194 ? -4.199 -21.703 -4.207 1 98.69 194 CYS A C 1
ATOM 1503 O O . CYS A 1 194 ? -5.387 -21.406 -4.09 1 98.69 194 CYS A O 1
ATOM 1505 N N . PHE A 1 195 ? -3.771 -22.906 -4.527 1 98.75 195 PHE A N 1
ATOM 1506 C CA . PHE A 1 195 ? -4.645 -24.016 -4.891 1 98.75 195 PHE A CA 1
ATOM 1507 C C . PHE A 1 195 ? -4.172 -25.312 -4.238 1 98.75 195 PHE A C 1
ATOM 1509 O O . PHE A 1 195 ? -3.018 -25.422 -3.82 1 98.75 195 PHE A O 1
ATOM 1516 N N . PRO A 1 196 ? -5.102 -26.312 -4.168 1 98.19 196 PRO A N 1
ATOM 1517 C CA . PRO A 1 196 ? -4.641 -27.641 -3.768 1 98.19 196 PRO A CA 1
ATOM 1518 C C . PRO A 1 196 ? -3.598 -28.219 -4.727 1 98.19 196 PRO A C 1
ATOM 1520 O O . PRO A 1 196 ? -3.605 -27.891 -5.918 1 98.19 196 PRO A O 1
ATOM 1523 N N . LEU A 1 197 ? -2.773 -29.125 -4.18 1 98.19 197 LEU A N 1
ATOM 1524 C CA . LEU A 1 197 ? -1.696 -29.688 -4.984 1 98.19 197 LEU A CA 1
ATOM 1525 C C . LEU A 1 197 ? -2.252 -30.406 -6.211 1 98.19 197 LEU A C 1
ATOM 1527 O O . LEU A 1 197 ? -1.632 -30.391 -7.277 1 98.19 197 LEU A O 1
ATOM 1531 N N . GLU A 1 198 ? -3.414 -31.016 -6.07 1 97.81 198 GLU A N 1
ATOM 1532 C CA . GLU A 1 198 ? -4.051 -31.75 -7.156 1 97.81 198 GLU A CA 1
ATOM 1533 C C . GLU A 1 198 ? -4.316 -30.844 -8.359 1 97.81 198 GLU A C 1
ATOM 1535 O O . GLU A 1 198 ? -4.371 -31.312 -9.492 1 97.81 198 GLU A O 1
ATOM 1540 N N . ALA A 1 199 ? -4.43 -29.594 -8.109 1 98.56 199 ALA A N 1
ATOM 1541 C CA . ALA A 1 199 ? -4.781 -28.641 -9.156 1 98.56 199 ALA A CA 1
ATOM 1542 C C . ALA A 1 199 ? -3.592 -28.359 -10.07 1 98.56 199 ALA A C 1
ATOM 1544 O O . ALA A 1 199 ? -3.742 -27.734 -11.133 1 98.56 199 ALA A O 1
ATOM 1545 N N . LEU A 1 200 ? -2.398 -28.828 -9.75 1 98.25 200 LEU A N 1
ATOM 1546 C CA . LEU A 1 200 ? -1.212 -28.594 -10.57 1 98.25 200 LEU A CA 1
ATOM 1547 C C . LEU A 1 200 ? -1.369 -29.219 -11.945 1 98.25 200 LEU A C 1
ATOM 1549 O O . LEU A 1 200 ? -0.899 -28.672 -12.945 1 98.25 200 LEU A O 1
ATOM 1553 N N . ASP A 1 201 ? -2.057 -30.359 -11.992 1 97.38 201 ASP A N 1
ATOM 1554 C CA . ASP A 1 201 ? -2.168 -31.047 -13.281 1 97.38 201 ASP A CA 1
ATOM 1555 C C . ASP A 1 201 ? -3.572 -31.609 -13.484 1 97.38 201 ASP A C 1
ATOM 1557 O O . ASP A 1 201 ? -3.771 -32.5 -14.289 1 97.38 201 ASP A O 1
ATOM 1561 N N . ASN A 1 202 ? -4.496 -31.203 -12.719 1 97.81 202 ASN A N 1
ATOM 1562 C CA . ASN A 1 202 ? -5.895 -31.594 -12.828 1 97.81 202 ASN A CA 1
ATOM 1563 C C . ASN A 1 202 ? -6.812 -30.375 -12.938 1 97.81 202 ASN A C 1
ATOM 1565 O O . ASN A 1 202 ? -7.172 -29.781 -11.922 1 97.81 202 ASN A O 1
ATOM 1569 N N . PRO A 1 203 ? -7.254 -30.078 -14.133 1 97.62 203 PRO A N 1
ATOM 1570 C CA . PRO A 1 203 ? -8.102 -28.891 -14.328 1 97.62 203 PRO A CA 1
ATOM 1571 C C . PRO A 1 203 ? -9.406 -28.969 -13.547 1 97.62 203 PRO A C 1
ATOM 1573 O O . PRO A 1 203 ? -9.945 -27.938 -13.125 1 97.62 203 PRO A O 1
ATOM 1576 N N . GLU A 1 204 ? -9.906 -30.156 -13.336 1 98.44 204 GLU A N 1
ATOM 1577 C CA . GLU A 1 204 ? -11.133 -30.281 -12.555 1 98.44 204 GLU A CA 1
ATOM 1578 C C . GLU A 1 204 ? -10.93 -29.781 -11.125 1 98.44 204 GLU A C 1
ATOM 1580 O O . GLU A 1 204 ? -11.805 -29.141 -10.555 1 98.44 204 GLU A O 1
ATOM 1585 N N . ALA A 1 205 ? -9.812 -30.109 -10.586 1 98.31 205 ALA A N 1
ATOM 1586 C CA . ALA A 1 205 ? -9.477 -29.625 -9.25 1 98.31 205 ALA A CA 1
ATOM 1587 C C . ALA A 1 205 ? -9.242 -28.125 -9.25 1 98.31 205 ALA A C 1
ATOM 1589 O O . ALA A 1 205 ? -9.68 -27.422 -8.336 1 98.31 205 ALA A O 1
ATOM 1590 N N . PHE A 1 206 ? -8.594 -27.672 -10.273 1 98.44 206 PHE A N 1
ATOM 1591 C CA . PHE A 1 206 ? -8.273 -26.266 -10.406 1 98.44 206 PHE A CA 1
ATOM 1592 C C . PHE A 1 206 ? -9.547 -25.422 -10.477 1 98.44 206 PHE A C 1
ATOM 1594 O O . PHE A 1 206 ? -9.656 -24.406 -9.797 1 98.44 206 PHE A O 1
ATOM 1601 N N . PHE A 1 207 ? -10.57 -25.828 -11.18 1 98.56 207 PHE A N 1
ATOM 1602 C CA . PHE A 1 207 ? -11.773 -25.062 -11.469 1 98.56 207 PHE A CA 1
ATOM 1603 C C . PHE A 1 207 ? -12.938 -25.531 -10.602 1 98.56 207 PHE A C 1
ATOM 1605 O O . PHE A 1 207 ? -14.102 -25.359 -10.961 1 98.56 207 PHE A O 1
ATOM 1612 N N . ASP A 1 208 ? -12.586 -26.156 -9.461 1 97.94 208 ASP A N 1
ATOM 1613 C CA . ASP A 1 208 ? -13.57 -26.578 -8.469 1 97.94 208 ASP A CA 1
ATOM 1614 C C . ASP A 1 208 ? -14.695 -27.375 -9.125 1 97.94 208 ASP A C 1
ATOM 1616 O O . ASP A 1 208 ? -15.875 -27.062 -8.938 1 97.94 208 ASP A O 1
ATOM 1620 N N . ALA A 1 209 ? -14.367 -28.375 -9.898 1 98.38 209 ALA A N 1
ATOM 1621 C CA . ALA A 1 209 ? -15.359 -29.125 -10.672 1 98.38 209 ALA A CA 1
ATOM 1622 C C . ALA A 1 209 ? -15.023 -30.609 -10.695 1 98.38 209 ALA A C 1
ATOM 1624 O O . ALA A 1 209 ? -15.242 -31.281 -11.703 1 98.38 209 ALA A O 1
ATOM 1625 N N . VAL A 1 210 ? -14.477 -31.125 -9.664 1 97.75 210 VAL A N 1
ATOM 1626 C CA . VAL A 1 210 ? -14.086 -32.531 -9.617 1 97.75 210 VAL A CA 1
ATOM 1627 C C . VAL A 1 210 ? -15.305 -33.406 -9.852 1 97.75 210 VAL A C 1
ATOM 1629 O O . VAL A 1 210 ? -16.312 -33.312 -9.148 1 97.75 210 VAL A O 1
ATOM 1632 N N . GLY A 1 211 ? -15.188 -34.25 -10.852 1 97.62 211 GLY A N 1
ATOM 1633 C CA . GLY A 1 211 ? -16.25 -35.219 -11.172 1 97.62 211 GLY A CA 1
ATOM 1634 C C . GLY A 1 211 ? -17.422 -34.562 -11.898 1 97.62 211 GLY A C 1
ATOM 1635 O O . GLY A 1 211 ? -18.469 -35.188 -12.086 1 97.62 211 GLY A O 1
ATOM 1636 N N . LYS A 1 212 ? -17.312 -33.344 -12.305 1 98.38 212 LYS A N 1
ATOM 1637 C CA . LYS A 1 212 ? -18.375 -32.594 -12.953 1 98.38 212 LYS A CA 1
ATOM 1638 C C . LYS A 1 212 ? -17.891 -31.953 -14.242 1 98.38 212 LYS A C 1
ATOM 1640 O O . LYS A 1 212 ? -17.703 -30.734 -14.297 1 98.38 212 LYS A O 1
ATOM 1645 N N . PRO A 1 213 ? -17.859 -32.719 -15.352 1 97.56 213 PRO A N 1
ATOM 1646 C CA . PRO A 1 213 ? -17.297 -32.219 -16.609 1 97.56 213 PRO A CA 1
ATOM 1647 C C . PRO A 1 213 ? -18.062 -31.016 -17.156 1 97.56 213 PRO A C 1
ATOM 1649 O O . PRO A 1 213 ? -17.453 -30.125 -17.75 1 97.56 213 PRO A O 1
ATOM 1652 N N . GLU A 1 214 ? -19.297 -30.969 -17 1 98.12 214 GLU A N 1
ATOM 1653 C CA . GLU A 1 214 ? -20.078 -29.828 -17.469 1 98.12 214 GLU A CA 1
ATOM 1654 C C . GLU A 1 214 ? -19.734 -28.562 -16.703 1 98.12 214 GLU A C 1
ATOM 1656 O O . GLU A 1 214 ? -19.609 -27.484 -17.297 1 98.12 214 GLU A O 1
ATOM 1661 N N . LYS A 1 215 ? -19.625 -28.703 -15.398 1 98.31 215 LYS A N 1
ATOM 1662 C CA . LYS A 1 215 ? -19.219 -27.578 -14.578 1 98.31 215 LYS A CA 1
ATOM 1663 C C . LYS A 1 215 ? -17.828 -27.094 -14.953 1 98.31 215 LYS A C 1
ATOM 1665 O O . LYS A 1 215 ? -17.562 -25.875 -14.992 1 98.31 215 LYS A O 1
ATOM 1670 N N . LEU A 1 216 ? -16.922 -28.016 -15.18 1 98.44 216 LEU A N 1
ATOM 1671 C CA . LEU A 1 216 ? -15.586 -27.641 -15.625 1 98.44 216 LEU A CA 1
ATOM 1672 C C . LEU A 1 216 ? -15.656 -26.797 -16.891 1 98.44 216 LEU A C 1
ATOM 1674 O O . LEU A 1 216 ? -15.016 -25.734 -16.969 1 98.44 216 LEU A O 1
ATOM 1678 N N . ALA A 1 217 ? -16.406 -27.266 -17.844 1 98.38 217 ALA A N 1
ATOM 1679 C CA . ALA A 1 217 ? -16.531 -26.547 -19.109 1 98.38 217 ALA A CA 1
ATOM 1680 C C . ALA A 1 217 ? -17.094 -25.156 -18.906 1 98.38 217 ALA A C 1
ATOM 1682 O O . ALA A 1 217 ? -16.609 -24.188 -19.5 1 98.38 217 ALA A O 1
ATOM 1683 N N . GLU A 1 218 ? -18.078 -25.062 -18.109 1 98.44 218 GLU A N 1
ATOM 1684 C CA . GLU A 1 218 ? -18.703 -23.781 -17.828 1 98.44 218 GLU A CA 1
ATOM 1685 C C . GLU A 1 218 ? -17.75 -22.844 -17.094 1 98.44 218 GLU A C 1
ATOM 1687 O O . GLU A 1 218 ? -17.609 -21.672 -17.469 1 98.44 218 GLU A O 1
ATOM 1692 N N . ASN A 1 219 ? -17.109 -23.328 -16.031 1 98.62 219 ASN A N 1
ATOM 1693 C CA . ASN A 1 219 ? -16.172 -22.516 -15.266 1 98.62 219 ASN A CA 1
ATOM 1694 C C . ASN A 1 219 ? -15.016 -22.047 -16.141 1 98.62 219 ASN A C 1
ATOM 1696 O O . ASN A 1 219 ? -14.609 -20.875 -16.047 1 98.62 219 ASN A O 1
ATOM 1700 N N . LEU A 1 220 ? -14.508 -22.953 -16.938 1 97.88 220 LEU A N 1
ATOM 1701 C CA . LEU A 1 220 ? -13.414 -22.609 -17.828 1 97.88 220 LEU A CA 1
ATOM 1702 C C . LEU A 1 220 ? -13.836 -21.516 -18.812 1 97.88 220 LEU A C 1
ATOM 1704 O O . LEU A 1 220 ? -13.102 -20.547 -19.016 1 97.88 220 LEU A O 1
ATOM 1708 N N . ALA A 1 221 ? -14.977 -21.672 -19.422 1 98.31 221 ALA A N 1
ATOM 1709 C CA . ALA A 1 221 ? -15.469 -20.688 -20.391 1 98.31 221 ALA A CA 1
ATOM 1710 C C . ALA A 1 221 ? -15.664 -19.328 -19.734 1 98.31 221 ALA A C 1
ATOM 1712 O O . ALA A 1 221 ? -15.289 -18.297 -20.297 1 98.31 221 ALA A O 1
ATOM 1713 N N . THR A 1 222 ? -16.25 -19.359 -18.578 1 98.44 222 THR A N 1
ATOM 1714 C CA . THR A 1 222 ? -16.5 -18.125 -17.844 1 98.44 222 THR A CA 1
ATOM 1715 C C . THR A 1 222 ? -15.18 -17.438 -17.484 1 98.44 222 THR A C 1
ATOM 1717 O O . THR A 1 222 ? -15.055 -16.219 -17.641 1 98.44 222 THR A O 1
ATOM 1720 N N . MET A 1 223 ? -14.227 -18.219 -17.047 1 98.19 223 MET A N 1
ATOM 1721 C CA . MET A 1 223 ? -12.914 -17.672 -16.688 1 98.19 223 MET A CA 1
ATOM 1722 C C . MET A 1 223 ? -12.227 -17.062 -17.906 1 98.19 223 MET A C 1
ATOM 1724 O O . MET A 1 223 ? -11.727 -15.945 -17.844 1 98.19 223 MET A O 1
ATOM 1728 N N . MET A 1 224 ? -12.25 -17.766 -18.984 1 97.69 224 MET A N 1
ATOM 1729 C CA . MET A 1 224 ? -11.57 -17.297 -20.188 1 97.69 224 MET A CA 1
ATOM 1730 C C . MET A 1 224 ? -12.203 -16.016 -20.703 1 97.69 224 MET A C 1
ATOM 1732 O O . MET A 1 224 ? -11.5 -15.094 -21.125 1 97.69 224 MET A O 1
ATOM 1736 N N . GLU A 1 225 ? -13.477 -15.984 -20.703 1 98.25 225 GLU A N 1
ATOM 1737 C CA . GLU A 1 225 ? -14.172 -14.766 -21.125 1 98.25 225 GLU A CA 1
ATOM 1738 C C . GLU A 1 225 ? -13.805 -13.586 -20.234 1 98.25 225 GLU A C 1
ATOM 1740 O O . GLU A 1 225 ? -13.562 -12.484 -20.734 1 98.25 225 GLU A O 1
ATOM 1745 N N . SER A 1 226 ? -13.797 -13.82 -18.984 1 98.5 226 SER A N 1
ATOM 1746 C CA . SER A 1 226 ? -13.461 -12.781 -18.016 1 98.5 226 SER A CA 1
ATOM 1747 C C . SER A 1 226 ? -12.039 -12.266 -18.234 1 98.5 226 SER A C 1
ATOM 1749 O O . SER A 1 226 ? -11.82 -11.055 -18.312 1 98.5 226 SER A O 1
ATOM 1751 N N . CYS A 1 227 ? -11.062 -13.156 -18.312 1 98.44 227 CYS A N 1
ATOM 1752 C CA . CYS A 1 227 ? -9.656 -12.805 -18.5 1 98.44 227 CYS A CA 1
ATOM 1753 C C . CYS A 1 227 ? -9.445 -12.055 -19.797 1 98.44 227 CYS A C 1
ATOM 1755 O O . CYS A 1 227 ? -8.68 -11.094 -19.859 1 98.44 227 CYS A O 1
ATOM 1757 N N . ASN A 1 228 ? -10.156 -12.484 -20.828 1 98.12 228 ASN A N 1
ATOM 1758 C CA . ASN A 1 228 ? -10.031 -11.852 -22.141 1 98.12 228 ASN A CA 1
ATOM 1759 C C . ASN A 1 228 ? -10.523 -10.406 -22.109 1 98.12 228 ASN A C 1
ATOM 1761 O O . ASN A 1 228 ? -10.188 -9.617 -23 1 98.12 228 ASN A O 1
ATOM 1765 N N . GLY A 1 229 ? -11.273 -10.117 -21.172 1 98.31 229 GLY A N 1
ATOM 1766 C CA . GLY A 1 229 ? -11.828 -8.773 -21.062 1 98.31 229 GLY A CA 1
ATOM 1767 C C . GLY A 1 229 ? -10.805 -7.734 -20.656 1 98.31 229 GLY A C 1
ATOM 1768 O O . GLY A 1 229 ? -11.023 -6.535 -20.844 1 98.31 229 GLY A O 1
ATOM 1769 N N . PHE A 1 230 ? -9.633 -8.141 -20.078 1 98.62 230 PHE A N 1
ATOM 1770 C CA . PHE A 1 230 ? -8.766 -7.074 -19.594 1 98.62 230 PHE A CA 1
ATOM 1771 C C . PHE A 1 230 ? -7.301 -7.477 -19.703 1 98.62 230 PHE A C 1
ATOM 1773 O O . PHE A 1 230 ? -6.406 -6.633 -19.562 1 98.62 230 PHE A O 1
ATOM 1780 N N . ILE A 1 231 ? -6.957 -8.734 -19.984 1 98.75 231 ILE A N 1
ATOM 1781 C CA . ILE A 1 231 ? -5.57 -9.195 -19.969 1 98.75 231 ILE A CA 1
ATOM 1782 C C . ILE A 1 231 ? -5.004 -9.195 -21.375 1 98.75 231 ILE A C 1
ATOM 1784 O O . ILE A 1 231 ? -5.676 -9.609 -22.328 1 98.75 231 ILE A O 1
ATOM 1788 N N . ASP A 1 232 ? -3.82 -8.703 -21.578 1 98.69 232 ASP A N 1
ATOM 1789 C CA . ASP A 1 232 ? -2.996 -8.914 -22.766 1 98.69 232 ASP A CA 1
ATOM 1790 C C . ASP A 1 232 ? -2.17 -10.195 -22.641 1 98.69 232 ASP A C 1
ATOM 1792 O O . ASP A 1 232 ? -1.053 -10.172 -22.109 1 98.69 232 ASP A O 1
ATOM 1796 N N . PHE A 1 233 ? -2.596 -11.25 -23.203 1 98 233 PHE A N 1
ATOM 1797 C CA . PHE A 1 233 ? -2.018 -12.57 -22.984 1 98 233 PHE A CA 1
ATOM 1798 C C . PHE A 1 233 ? -0.657 -12.68 -23.672 1 98 233 PHE A C 1
ATOM 1800 O O . PHE A 1 233 ? 0.091 -13.633 -23.422 1 98 233 PHE A O 1
ATOM 1807 N N . THR A 1 234 ? -0.294 -11.719 -24.438 1 98 234 THR A N 1
ATOM 1808 C CA . THR A 1 234 ? 1.003 -11.766 -25.109 1 98 234 THR A CA 1
ATOM 1809 C C . THR A 1 234 ? 2.102 -11.234 -24.188 1 98 234 THR A C 1
ATOM 1811 O O . THR A 1 234 ? 3.287 -11.344 -24.5 1 98 234 THR A O 1
ATOM 1814 N N . ARG A 1 235 ? 1.734 -10.688 -23.078 1 98.38 235 ARG A N 1
ATOM 1815 C CA . ARG A 1 235 ? 2.703 -10.055 -22.188 1 98.38 235 ARG A CA 1
ATOM 1816 C C . ARG A 1 235 ? 2.455 -10.453 -20.75 1 98.38 235 ARG A C 1
ATOM 1818 O O . ARG A 1 235 ? 2.398 -9.594 -19.859 1 98.38 235 ARG A O 1
ATOM 1825 N N . ILE A 1 236 ? 2.285 -11.727 -20.484 1 98.69 236 ILE A N 1
ATOM 1826 C CA . ILE A 1 236 ? 2.092 -12.188 -19.125 1 98.69 236 ILE A CA 1
ATOM 1827 C C . ILE A 1 236 ? 3.121 -13.273 -18.797 1 98.69 236 ILE A C 1
ATOM 1829 O O . ILE A 1 236 ? 3.652 -13.922 -19.703 1 98.69 236 ILE A O 1
ATOM 1833 N N . ASP A 1 237 ? 3.443 -13.461 -17.578 1 98.88 237 ASP A N 1
ATOM 1834 C CA . ASP A 1 237 ? 4.242 -14.562 -17.047 1 98.88 237 ASP A CA 1
ATOM 1835 C C . ASP A 1 237 ? 3.523 -15.242 -15.883 1 98.88 237 ASP A C 1
ATOM 1837 O O . ASP A 1 237 ? 3.289 -14.617 -14.844 1 98.88 237 ASP A O 1
ATOM 1841 N N . ILE A 1 238 ? 3.133 -16.484 -16.062 1 98.75 238 ILE A N 1
ATOM 1842 C CA . ILE A 1 238 ? 2.488 -17.297 -15.039 1 98.75 238 ILE A CA 1
ATOM 1843 C C . ILE A 1 238 ? 3.422 -18.438 -14.617 1 98.75 238 ILE A C 1
ATOM 1845 O O . ILE A 1 238 ? 3.881 -19.203 -15.461 1 98.75 238 ILE A O 1
ATOM 1849 N N . VAL A 1 239 ? 3.658 -18.516 -13.305 1 98.44 239 VAL A N 1
ATOM 1850 C CA . VAL A 1 239 ? 4.656 -19.453 -12.797 1 98.44 239 VAL A CA 1
ATOM 1851 C C . VAL A 1 239 ? 4.09 -20.203 -11.602 1 98.44 239 VAL A C 1
ATOM 1853 O O . VAL A 1 239 ? 3.771 -19.609 -10.57 1 98.44 239 VAL A O 1
ATOM 1856 N N . PRO A 1 240 ? 3.928 -21.562 -11.758 1 98.69 240 PRO A N 1
ATOM 1857 C CA . PRO A 1 240 ? 3.639 -22.344 -10.547 1 98.69 240 PRO A CA 1
ATOM 1858 C C . PRO A 1 240 ? 4.789 -22.328 -9.547 1 98.69 240 PRO A C 1
ATOM 1860 O O . PRO A 1 240 ? 5.945 -22.516 -9.922 1 98.69 240 PRO A O 1
ATOM 1863 N N . THR A 1 241 ? 4.445 -22.109 -8.25 1 98.81 241 THR A N 1
ATOM 1864 C CA . THR A 1 241 ? 5.504 -21.969 -7.254 1 98.81 241 THR A CA 1
ATOM 1865 C C . THR A 1 241 ? 5.105 -22.625 -5.938 1 98.81 241 THR A C 1
ATOM 1867 O O . THR A 1 241 ? 3.924 -22.891 -5.703 1 98.81 241 THR A O 1
ATOM 1870 N N . SER A 1 242 ? 6.121 -23 -5.172 1 98.31 242 SER A N 1
ATOM 1871 C CA . SER A 1 242 ? 5.961 -23.219 -3.74 1 98.31 242 SER A CA 1
ATOM 1872 C C . SER A 1 242 ? 6.094 -21.922 -2.959 1 98.31 242 SER A C 1
ATOM 1874 O O . SER A 1 242 ? 6.934 -21.078 -3.285 1 98.31 242 SER A O 1
ATOM 1876 N N . GLN A 1 243 ? 5.27 -21.781 -1.94 1 98 243 GLN A N 1
ATOM 1877 C CA . GLN A 1 243 ? 5.227 -20.547 -1.159 1 98 243 GLN A CA 1
ATOM 1878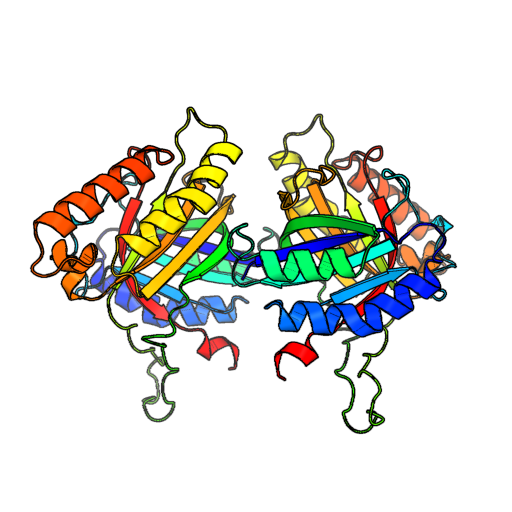 C C . GLN A 1 243 ? 5.789 -20.766 0.242 1 98 243 GLN A C 1
ATOM 1880 O O . GLN A 1 243 ? 5.504 -21.781 0.88 1 98 243 GLN A O 1
ATOM 1885 N N . PHE A 1 244 ? 6.598 -19.875 0.716 1 97.19 244 PHE A N 1
ATOM 1886 C CA . PHE A 1 244 ? 7.176 -19.891 2.055 1 97.19 244 PHE A CA 1
ATOM 1887 C C . PHE A 1 244 ? 6.996 -18.547 2.742 1 97.19 244 PHE A C 1
ATOM 1889 O O . PHE A 1 244 ? 7.289 -17.5 2.16 1 97.19 244 PHE A O 1
ATOM 1896 N N . ASP A 1 245 ? 6.48 -18.578 3.973 1 96.31 245 ASP A N 1
ATOM 1897 C CA . ASP A 1 245 ? 6.211 -17.375 4.75 1 96.31 245 ASP A CA 1
ATOM 1898 C C . ASP A 1 245 ? 7.258 -17.172 5.844 1 96.31 245 ASP A C 1
ATOM 1900 O O . ASP A 1 245 ? 7.387 -18 6.742 1 96.31 245 ASP A O 1
ATOM 1904 N N . PHE A 1 246 ? 7.957 -16.078 5.801 1 96 246 PHE A N 1
ATOM 1905 C CA . PHE A 1 246 ? 9.047 -15.82 6.73 1 96 246 PHE A CA 1
ATOM 1906 C C . PHE A 1 246 ? 8.711 -14.664 7.656 1 96 246 PHE A C 1
ATOM 1908 O O . PHE A 1 246 ? 9.609 -14.023 8.211 1 96 246 PHE A O 1
ATOM 1915 N N . ALA A 1 247 ? 7.43 -14.375 7.855 1 93.62 247 ALA A N 1
ATOM 1916 C CA . ALA A 1 247 ? 7.004 -13.258 8.695 1 93.62 247 ALA A CA 1
ATOM 1917 C C . ALA A 1 247 ? 7.484 -13.43 10.133 1 93.62 247 ALA A C 1
ATOM 1919 O O . ALA A 1 247 ? 7.582 -12.453 10.883 1 93.62 247 ALA A O 1
ATOM 1920 N N . PHE A 1 248 ? 7.754 -14.625 10.547 1 92.06 248 PHE A N 1
ATOM 1921 C CA . PHE A 1 248 ? 8.203 -14.891 11.906 1 92.06 248 PHE A CA 1
ATOM 1922 C C . PHE A 1 248 ? 9.547 -14.227 12.172 1 92.06 248 PHE A C 1
ATOM 1924 O O . PHE A 1 248 ? 9.93 -14.023 13.328 1 92.06 248 PHE A O 1
ATOM 1931 N N . LEU A 1 249 ? 10.258 -13.883 11.156 1 92.88 249 LEU A N 1
ATOM 1932 C CA . LEU A 1 249 ? 11.555 -13.242 11.305 1 92.88 249 LEU A CA 1
ATOM 1933 C C . LEU A 1 249 ? 11.406 -11.789 11.742 1 92.88 249 LEU A C 1
ATOM 1935 O O . LEU A 1 249 ? 12.367 -11.164 12.188 1 92.88 249 LEU A O 1
ATOM 1939 N N . ASP A 1 250 ? 10.195 -11.18 11.625 1 91.06 250 ASP A N 1
ATOM 1940 C CA . ASP A 1 250 ? 9.977 -9.781 11.992 1 91.06 250 ASP A CA 1
ATOM 1941 C C . ASP A 1 250 ? 10.141 -9.578 13.492 1 91.06 250 ASP A C 1
ATOM 1943 O O . ASP A 1 250 ? 10.445 -8.469 13.945 1 91.06 250 ASP A O 1
ATOM 1947 N N . ARG A 1 251 ? 9.727 -10.531 14.328 1 76.88 251 ARG A N 1
ATOM 1948 C CA . ARG A 1 251 ? 9.68 -10.461 15.789 1 76.88 251 ARG A CA 1
ATOM 1949 C C . ARG A 1 251 ? 11.047 -10.742 16.391 1 76.88 251 ARG A C 1
ATOM 1951 O O . ARG A 1 251 ? 11.234 -10.617 17.609 1 76.88 251 ARG A O 1
ATOM 1958 N N . ALA A 1 252 ? 11.992 -11.07 15.609 1 58.22 252 ALA A N 1
ATOM 1959 C CA . ALA A 1 252 ? 13.266 -11.461 16.219 1 58.22 252 ALA A CA 1
ATOM 1960 C C . ALA A 1 252 ? 14.195 -10.258 16.375 1 58.22 252 ALA A C 1
ATOM 1962 O O . ALA A 1 252 ? 14.141 -9.312 15.578 1 58.22 252 ALA A O 1
ATOM 1963 N N . MET B 1 1 ? -2.418 -5.527 2.832 1 90.56 1 MET B N 1
ATOM 1964 C CA . MET B 1 1 ? -3.467 -4.57 3.162 1 90.56 1 MET B CA 1
ATOM 1965 C C . MET B 1 1 ? -3.293 -3.277 2.371 1 90.56 1 MET B C 1
ATOM 1967 O O . MET B 1 1 ? -2.189 -2.969 1.916 1 90.56 1 MET B O 1
ATOM 1971 N N . GLU B 1 2 ? -4.457 -2.611 2.15 1 96 2 GLU B N 1
ATOM 1972 C CA . GLU B 1 2 ? -4.523 -1.351 1.416 1 96 2 GLU B CA 1
ATOM 1973 C C . GLU B 1 2 ? -4.785 -0.178 2.357 1 96 2 GLU B C 1
ATOM 1975 O O . GLU B 1 2 ? -5.602 -0.282 3.273 1 96 2 GLU B O 1
ATOM 1980 N N . LYS B 1 3 ? -4.062 0.864 2.092 1 98.19 3 LYS B N 1
ATOM 1981 C CA . LYS B 1 3 ? -4.312 2.066 2.881 1 98.19 3 LYS B CA 1
ATOM 1982 C C . LYS B 1 3 ? -5.293 2.996 2.174 1 98.19 3 LYS B C 1
ATOM 1984 O O . LYS B 1 3 ? -5.199 3.201 0.961 1 98.19 3 LYS B O 1
ATOM 1989 N N . VAL B 1 4 ? -6.172 3.543 2.979 1 98.62 4 VAL B N 1
ATOM 1990 C CA . VAL B 1 4 ? -7.168 4.492 2.492 1 98.62 4 VAL B CA 1
ATOM 1991 C C . VAL B 1 4 ? -7.02 5.82 3.232 1 98.62 4 VAL B C 1
ATOM 1993 O O . VAL B 1 4 ? -6.836 5.84 4.453 1 98.62 4 VAL B O 1
ATOM 1996 N N . ILE B 1 5 ? -6.984 6.871 2.486 1 98.88 5 ILE B N 1
ATOM 1997 C CA . ILE B 1 5 ? -7.145 8.227 3.012 1 98.88 5 ILE B CA 1
ATOM 1998 C C . ILE B 1 5 ? -8.555 8.727 2.719 1 98.88 5 ILE B C 1
ATOM 2000 O O . ILE B 1 5 ? -9 8.711 1.569 1 98.88 5 ILE B O 1
ATOM 2004 N N . ALA B 1 6 ? -9.242 9.188 3.742 1 98.94 6 ALA B N 1
ATOM 2005 C CA . ALA B 1 6 ? -10.578 9.742 3.557 1 98.94 6 ALA B CA 1
ATOM 2006 C C . ALA B 1 6 ? -10.664 11.172 4.098 1 98.94 6 ALA B C 1
ATOM 2008 O O . ALA B 1 6 ? -10.305 11.422 5.25 1 98.94 6 ALA B O 1
ATOM 2009 N N . ALA B 1 7 ? -11.039 12.086 3.242 1 98.94 7 ALA B N 1
ATOM 2010 C CA . ALA B 1 7 ? -11.367 13.445 3.672 1 98.94 7 ALA B CA 1
ATOM 2011 C C . ALA B 1 7 ? -12.828 13.555 4.094 1 98.94 7 ALA B C 1
ATOM 2013 O O . ALA B 1 7 ? -13.711 12.984 3.449 1 98.94 7 ALA B O 1
ATOM 2014 N N . LEU B 1 8 ? -13.055 14.234 5.148 1 98.88 8 LEU B N 1
ATOM 2015 C CA . LEU B 1 8 ? -14.406 14.406 5.668 1 98.88 8 LEU B CA 1
ATOM 2016 C C . LEU B 1 8 ? -14.781 15.883 5.73 1 98.88 8 LEU B C 1
ATOM 2018 O O . LEU B 1 8 ? -13.953 16.719 6.094 1 98.88 8 LEU B O 1
ATOM 2022 N N . TRP B 1 9 ? -15.977 16.156 5.344 1 98.56 9 TRP B N 1
ATOM 2023 C CA . TRP B 1 9 ? -16.547 17.5 5.477 1 98.56 9 TRP B CA 1
ATOM 2024 C C . TRP B 1 9 ? -17.625 17.516 6.547 1 98.56 9 TRP B C 1
ATOM 2026 O O . TRP B 1 9 ? -18.406 16.562 6.68 1 98.56 9 TRP B O 1
ATOM 2036 N N . ALA B 1 10 ? -17.641 18.547 7.262 1 97.88 10 ALA B N 1
ATOM 2037 C CA . ALA B 1 10 ? -18.609 18.703 8.344 1 97.88 10 ALA B CA 1
ATOM 2038 C C . ALA B 1 10 ? -19.969 19.125 7.812 1 97.88 10 ALA B C 1
ATOM 2040 O O . ALA B 1 10 ? -20.062 19.828 6.801 1 97.88 10 ALA B O 1
ATOM 2041 N N . PRO B 1 11 ? -21.031 18.688 8.508 1 96.81 11 PRO B N 1
ATOM 2042 C CA . PRO B 1 11 ? -22.344 19.219 8.164 1 96.81 11 PRO B CA 1
ATOM 2043 C C . PRO B 1 11 ? -22.438 20.734 8.312 1 96.81 11 PRO B C 1
ATOM 2045 O O . PRO B 1 11 ? -21.781 21.297 9.188 1 96.81 11 PRO B O 1
ATOM 2048 N N . GLU B 1 12 ? -23.328 21.266 7.473 1 94.81 12 GLU B N 1
ATOM 2049 C CA . GLU B 1 12 ? -23.547 22.703 7.57 1 94.81 12 GLU B CA 1
ATOM 2050 C C . GLU B 1 12 ? -24.047 23.094 8.961 1 94.81 12 GLU B C 1
ATOM 2052 O O . GLU B 1 12 ? -24.906 22.422 9.539 1 94.81 12 GLU B O 1
ATOM 2057 N N . GLY B 1 13 ? -23.5 24.109 9.547 1 94.25 13 GLY B N 1
ATOM 2058 C CA . GLY B 1 13 ? -23.938 24.625 10.844 1 94.25 13 GLY B CA 1
ATOM 2059 C C . GLY B 1 13 ? -23.188 24 12.008 1 94.25 13 GLY B C 1
ATOM 2060 O O . GLY B 1 13 ? -23.234 24.516 13.125 1 94.25 13 GLY B O 1
ATOM 2061 N N . GLU B 1 14 ? -22.516 22.922 11.789 1 95.94 14 GLU B N 1
ATOM 2062 C CA . GLU B 1 14 ? -21.703 22.328 12.836 1 95.94 14 GLU B CA 1
ATOM 2063 C C . GLU B 1 14 ? -20.297 22.906 12.828 1 95.94 14 GLU B C 1
ATOM 2065 O O . GLU B 1 14 ? -19.625 22.938 11.797 1 95.94 14 GLU B O 1
ATOM 2070 N N . SER B 1 15 ? -19.859 23.406 14.023 1 95.06 15 SER B N 1
ATOM 2071 C CA . SER B 1 15 ? -18.516 23.953 14.109 1 95.06 15 SER B CA 1
ATOM 2072 C C . SER B 1 15 ? -17.469 22.875 13.93 1 95.06 15 SER B C 1
ATOM 2074 O O . SER B 1 15 ? -17.734 21.688 14.141 1 95.06 15 SER B O 1
ATOM 2076 N N . ARG B 1 16 ? -16.297 23.266 13.516 1 93.19 16 ARG B N 1
ATOM 2077 C CA . ARG B 1 16 ? -15.195 22.328 13.359 1 93.19 16 ARG B CA 1
ATOM 2078 C C . ARG B 1 16 ? -14.891 21.609 14.672 1 93.19 16 ARG B C 1
ATOM 2080 O O . ARG B 1 16 ? -14.578 20.422 14.688 1 93.19 16 ARG B O 1
ATOM 2087 N N . GLU B 1 17 ? -14.961 22.375 15.75 1 93.56 17 GLU B N 1
ATOM 2088 C CA . GLU B 1 17 ? -14.672 21.812 17.062 1 93.56 17 GLU B CA 1
ATOM 2089 C C . GLU B 1 17 ? -15.688 20.734 17.453 1 93.56 17 GLU B C 1
ATOM 2091 O O . GLU B 1 17 ? -15.312 19.672 17.938 1 93.56 17 GLU B O 1
ATOM 2096 N N . ASP B 1 18 ? -16.938 21.062 17.25 1 96.25 18 ASP B N 1
ATOM 2097 C CA . ASP B 1 18 ? -17.984 20.109 17.562 1 96.25 18 ASP B CA 1
ATOM 2098 C C . ASP B 1 18 ? -17.875 18.875 16.672 1 96.25 18 ASP B C 1
ATOM 2100 O O . ASP B 1 18 ? -18.047 17.75 17.141 1 96.25 18 ASP B O 1
ATOM 2104 N N . PHE B 1 19 ? -17.703 19.141 15.43 1 97.88 19 PHE B N 1
ATOM 2105 C CA . PHE B 1 19 ? -17.531 18.047 14.492 1 97.88 19 PHE B CA 1
ATOM 2106 C C . PHE B 1 19 ? -16.359 17.156 14.898 1 97.88 19 PHE B C 1
ATOM 2108 O O . PHE B 1 19 ? -16.469 15.93 14.922 1 97.88 19 PHE B O 1
ATOM 2115 N N . ALA B 1 20 ? -15.234 17.766 15.227 1 97.44 20 ALA B N 1
ATOM 2116 C CA . ALA B 1 20 ? -14.039 17.031 15.656 1 97.44 20 ALA B CA 1
ATOM 2117 C C . ALA B 1 20 ? -14.344 16.141 16.859 1 97.44 20 ALA B C 1
ATOM 2119 O O . ALA B 1 20 ? -14 14.961 16.859 1 97.44 20 ALA B O 1
ATOM 2120 N N . ALA B 1 21 ? -14.977 16.734 17.859 1 95.44 21 ALA B N 1
ATOM 2121 C CA . ALA B 1 21 ? -15.297 15.977 19.078 1 95.44 21 ALA B CA 1
ATOM 2122 C C . ALA B 1 21 ? -16.188 14.781 18.75 1 95.44 21 ALA B C 1
ATOM 2124 O O . ALA B 1 21 ? -15.977 13.688 19.281 1 95.44 21 ALA B O 1
ATOM 2125 N N . ARG B 1 22 ? -17.125 14.984 17.906 1 95.88 22 ARG B N 1
ATOM 2126 C CA . ARG B 1 22 ? -18.078 13.938 17.578 1 95.88 22 ARG B CA 1
ATOM 2127 C C . ARG B 1 22 ? -17.406 12.797 16.812 1 95.88 22 ARG B C 1
ATOM 2129 O O . ARG B 1 22 ? -17.594 11.625 17.156 1 95.88 22 ARG B O 1
ATOM 2136 N N . ILE B 1 23 ? -16.609 13.086 15.812 1 97.06 23 ILE B N 1
ATOM 2137 C CA . ILE B 1 23 ? -16.062 12 15.008 1 97.06 23 ILE B CA 1
ATOM 2138 C C . ILE B 1 23 ? -14.984 11.266 15.789 1 97.06 23 ILE B C 1
ATOM 2140 O O . ILE B 1 23 ? -14.836 10.047 15.664 1 97.06 23 ILE B O 1
ATOM 2144 N N . LEU B 1 24 ? -14.227 11.953 16.656 1 97.25 24 LEU B N 1
ATOM 2145 C CA . LEU B 1 24 ? -13.227 11.273 17.469 1 97.25 24 LEU B CA 1
ATOM 2146 C C . LEU B 1 24 ? -13.891 10.273 18.406 1 97.25 24 LEU B C 1
ATOM 2148 O O . LEU B 1 24 ? -13.32 9.219 18.703 1 97.25 24 LEU B O 1
ATOM 2152 N N . ALA B 1 25 ? -15.023 10.586 18.797 1 95.88 25 ALA B N 1
ATOM 2153 C CA . ALA B 1 25 ? -15.711 9.766 19.781 1 95.88 25 ALA B CA 1
ATOM 2154 C C . ALA B 1 25 ? -16.25 8.484 19.141 1 95.88 25 ALA B C 1
ATOM 2156 O O . ALA B 1 25 ? -16.312 7.438 19.797 1 95.88 25 ALA B O 1
ATOM 2157 N N . THR B 1 26 ? -16.625 8.539 17.875 1 96.88 26 THR B N 1
ATOM 2158 C CA . THR B 1 26 ? -17.438 7.418 17.422 1 96.88 26 THR B CA 1
ATOM 2159 C C . THR B 1 26 ? -16.891 6.84 16.125 1 96.88 26 THR B C 1
ATOM 2161 O O . THR B 1 26 ? -17.062 5.648 15.852 1 96.88 26 THR B O 1
ATOM 2164 N N . LEU B 1 27 ? -16.25 7.605 15.328 1 98.06 27 LEU B N 1
ATOM 2165 C CA . LEU B 1 27 ? -15.859 7.16 13.992 1 98.06 27 LEU B CA 1
ATOM 2166 C C . LEU B 1 27 ? -14.82 6.051 14.07 1 98.06 27 LEU B C 1
ATOM 2168 O O . LEU B 1 27 ? -14.922 5.043 13.367 1 98.06 27 LEU B O 1
ATOM 2172 N N . PRO B 1 28 ? -13.75 6.184 14.906 1 97.88 28 PRO B N 1
ATOM 2173 C CA . PRO B 1 28 ? -12.734 5.125 14.93 1 97.88 28 PRO B CA 1
ATOM 2174 C C . PRO B 1 28 ? -13.328 3.752 15.25 1 97.88 28 PRO B C 1
ATOM 2176 O O . PRO B 1 28 ? -13.016 2.768 14.57 1 97.88 28 PRO B O 1
ATOM 2179 N N . GLY B 1 29 ? -14.156 3.711 16.266 1 96.81 29 GLY B N 1
ATOM 2180 C CA . GLY B 1 29 ? -14.812 2.457 16.594 1 96.81 29 GLY B CA 1
ATOM 2181 C C . GLY B 1 29 ? -15.656 1.914 15.453 1 96.81 29 GLY B C 1
ATOM 2182 O O . GLY B 1 29 ? -15.648 0.71 15.188 1 96.81 29 GLY B O 1
ATOM 2183 N N . ALA B 1 30 ? -16.391 2.797 14.758 1 98.06 30 ALA B N 1
ATOM 2184 C CA . ALA B 1 30 ? -17.219 2.398 13.633 1 98.06 30 ALA B CA 1
ATOM 2185 C C . ALA B 1 30 ? -16.375 1.836 12.492 1 98.06 30 ALA B C 1
ATOM 2187 O O . ALA B 1 30 ? -16.766 0.857 11.852 1 98.06 30 ALA B O 1
ATOM 2188 N N . LEU B 1 31 ? -15.242 2.443 12.227 1 98.44 31 LEU B N 1
ATOM 2189 C CA . LEU B 1 31 ? -14.352 1.987 11.156 1 98.44 31 LEU B CA 1
ATOM 2190 C C . LEU B 1 31 ? -13.773 0.615 11.484 1 98.44 31 LEU B C 1
ATOM 2192 O O . LEU B 1 31 ? -13.734 -0.268 10.625 1 98.44 31 LEU B O 1
ATOM 2196 N N . VAL B 1 32 ? -13.352 0.462 12.711 1 97.62 32 VAL B N 1
ATOM 2197 C CA . VAL B 1 32 ? -12.789 -0.824 13.109 1 97.62 32 VAL B CA 1
ATOM 2198 C C . VAL B 1 32 ? -13.867 -1.905 13.023 1 97.62 32 VAL B C 1
ATOM 2200 O O . VAL B 1 32 ? -13.609 -3.002 12.523 1 97.62 32 VAL B O 1
ATOM 2203 N N . ALA B 1 33 ? -15.031 -1.601 13.477 1 97.19 33 ALA B N 1
ATOM 2204 C CA . ALA B 1 33 ? -16.141 -2.541 13.383 1 97.19 33 ALA B CA 1
ATOM 2205 C C . ALA B 1 33 ? -16.453 -2.898 11.93 1 97.19 33 ALA B C 1
ATOM 2207 O O . ALA B 1 33 ? -16.922 -4.004 11.641 1 97.19 33 ALA B O 1
ATOM 2208 N N . ALA B 1 34 ? -16.156 -1.96 11.078 1 97.31 34 ALA B N 1
ATOM 2209 C CA . ALA B 1 34 ? -16.438 -2.152 9.656 1 97.31 34 ALA B CA 1
ATOM 2210 C C . ALA B 1 34 ? -15.281 -2.877 8.969 1 97.31 34 ALA B C 1
ATOM 2212 O O . ALA B 1 34 ? -15.305 -3.098 7.758 1 97.31 34 ALA B O 1
ATOM 2213 N N . GLY B 1 35 ? -14.258 -3.229 9.68 1 95.06 35 GLY B N 1
ATOM 2214 C CA . GLY B 1 35 ? -13.195 -4.055 9.133 1 95.06 35 GLY B CA 1
ATOM 2215 C C . GLY B 1 35 ? -11.906 -3.293 8.891 1 95.06 35 GLY B C 1
ATOM 2216 O O . GLY B 1 35 ? -10.953 -3.838 8.336 1 95.06 35 GLY B O 1
ATOM 2217 N N . ALA B 1 36 ? -11.859 -2.014 9.273 1 97.5 36 ALA B N 1
ATOM 2218 C CA . ALA B 1 36 ? -10.641 -1.225 9.125 1 97.5 36 ALA B CA 1
ATOM 2219 C C . ALA B 1 36 ? -9.688 -1.465 10.289 1 97.5 36 ALA B C 1
ATOM 2221 O O . ALA B 1 36 ? -10.094 -1.977 11.336 1 97.5 36 ALA B O 1
ATOM 2222 N N . SER B 1 37 ? -8.453 -1.224 10.07 1 97.44 37 SER B N 1
ATOM 2223 C CA . SER B 1 37 ? -7.418 -1.266 11.102 1 97.44 37 SER B CA 1
ATOM 2224 C C . SER B 1 37 ? -6.453 -0.092 10.969 1 97.44 37 SER B C 1
ATOM 2226 O O . SER B 1 37 ? -6.496 0.64 9.977 1 97.44 37 SER B O 1
ATOM 2228 N N . GLY B 1 38 ? -5.648 0.093 12.039 1 96.75 38 GLY B N 1
ATOM 2229 C CA . GLY B 1 38 ? -4.66 1.158 12.008 1 96.75 38 GLY B CA 1
ATOM 2230 C C . GLY B 1 38 ? -5.27 2.537 11.852 1 96.75 38 GLY B C 1
ATOM 2231 O O . GLY B 1 38 ? -4.727 3.387 11.141 1 96.75 38 GLY B O 1
ATOM 2232 N N . VAL B 1 39 ? -6.391 2.768 12.461 1 98 39 VAL B N 1
ATOM 2233 C CA . VAL B 1 39 ? -7.16 3.99 12.25 1 98 39 VAL B CA 1
ATOM 2234 C C . VAL B 1 39 ? -6.434 5.176 12.883 1 98 39 VAL B C 1
ATOM 2236 O O . VAL B 1 39 ? -6.012 5.102 14.047 1 98 39 VAL B O 1
ATOM 2239 N N . ARG B 1 40 ? -6.25 6.176 12.141 1 98.06 40 ARG B N 1
ATOM 2240 C CA . ARG B 1 40 ? -5.766 7.484 12.57 1 98.06 40 ARG B CA 1
ATOM 2241 C C . ARG B 1 40 ? -6.703 8.594 12.117 1 98.06 40 ARG B C 1
ATOM 2243 O O . ARG B 1 40 ? -7.188 8.578 10.984 1 98.06 40 ARG B O 1
ATOM 2250 N N . ILE B 1 41 ? -7.004 9.531 13.016 1 98.56 41 ILE B N 1
ATOM 2251 C CA . ILE B 1 41 ? -7.902 10.633 12.68 1 98.56 41 ILE B CA 1
ATOM 2252 C C . ILE B 1 41 ? -7.184 11.961 12.891 1 98.56 41 ILE B C 1
ATOM 2254 O O . ILE B 1 41 ? -6.566 12.188 13.93 1 98.56 41 ILE B O 1
ATOM 2258 N N . ASN B 1 42 ? -7.223 12.789 11.914 1 98.81 42 ASN B N 1
ATOM 2259 C CA . ASN B 1 42 ? -6.793 14.18 11.984 1 98.81 42 ASN B CA 1
ATOM 2260 C C . ASN B 1 42 ? -7.98 15.133 12.008 1 98.81 42 ASN B C 1
ATOM 2262 O O . ASN B 1 42 ? -8.883 15.023 11.18 1 98.81 42 ASN B O 1
ATOM 2266 N N . VAL B 1 43 ? -7.973 16.062 12.961 1 98.69 43 VAL B N 1
ATOM 2267 C CA . VAL B 1 43 ? -9.117 16.969 13.062 1 98.69 43 VAL B CA 1
ATOM 2268 C C . VAL B 1 43 ? -8.625 18.406 13.219 1 98.69 43 VAL B C 1
ATOM 2270 O O . VAL B 1 43 ? -7.496 18.641 13.648 1 98.69 43 VAL B O 1
ATOM 2273 N N . ARG B 1 44 ? -9.516 19.328 12.828 1 97.69 44 ARG B N 1
ATOM 2274 C CA . ARG B 1 44 ? -9.281 20.75 13.023 1 97.69 44 ARG B CA 1
ATOM 2275 C C . ARG B 1 44 ? -9.938 21.234 14.312 1 97.69 44 ARG B C 1
ATOM 2277 O O . ARG B 1 44 ? -11 21.859 14.273 1 97.69 44 ARG B O 1
ATOM 2284 N N . ASP B 1 45 ? -9.25 21.094 15.43 1 96.31 45 ASP B N 1
ATOM 2285 C CA . ASP B 1 45 ? -9.805 21.5 16.719 1 96.31 45 ASP B CA 1
ATOM 2286 C C . ASP B 1 45 ? -9.219 22.828 17.172 1 96.31 45 ASP B C 1
ATOM 2288 O O . ASP B 1 45 ? -8.531 23.5 16.406 1 96.31 45 ASP B O 1
ATOM 2292 N N . ALA B 1 46 ? -9.523 23.203 18.391 1 95.5 46 ALA B N 1
ATOM 2293 C CA . ALA B 1 46 ? -9.133 24.5 18.922 1 95.5 46 ALA B CA 1
ATOM 2294 C C . ALA B 1 46 ? -7.613 24.609 19.047 1 95.5 46 ALA B C 1
ATOM 2296 O O . ALA B 1 46 ? -7.043 25.688 18.891 1 95.5 46 ALA B O 1
ATOM 2297 N N . THR B 1 47 ? -6.98 23.516 19.281 1 96.75 47 THR B N 1
ATOM 2298 C CA . THR B 1 47 ? -5.539 23.484 19.5 1 96.75 47 THR B CA 1
ATOM 2299 C C . THR B 1 47 ? -4.797 24.016 18.281 1 96.75 47 THR B C 1
ATOM 2301 O O . THR B 1 47 ? -3.758 24.656 18.406 1 96.75 47 THR B O 1
ATOM 2304 N N . VAL B 1 48 ? -5.312 23.781 17.109 1 98.06 48 VAL B N 1
ATOM 2305 C CA . VAL B 1 48 ? -4.559 24.094 15.906 1 98.06 48 VAL B CA 1
ATOM 2306 C C . VAL B 1 48 ? -5.074 25.406 15.305 1 98.06 48 VAL B C 1
ATOM 2308 O O . VAL B 1 48 ? -4.664 25.797 14.211 1 98.06 48 VAL B O 1
ATOM 2311 N N . ALA B 1 49 ? -5.91 26.094 16.016 1 96.38 49 ALA B N 1
ATOM 2312 C CA . ALA B 1 49 ? -6.5 27.344 15.555 1 96.38 49 ALA B CA 1
ATOM 2313 C C . ALA B 1 49 ? -5.418 28.375 15.219 1 96.38 49 ALA B C 1
ATOM 2315 O O . ALA B 1 49 ? -5.551 29.125 14.258 1 96.38 49 ALA B O 1
ATOM 2316 N N . PRO B 1 50 ? -4.336 28.422 15.969 1 97.38 50 PRO B N 1
ATOM 2317 C CA . PRO B 1 50 ? -3.291 29.391 15.641 1 97.38 50 PRO B CA 1
ATOM 2318 C C . PRO B 1 50 ? -2.674 29.141 14.266 1 97.38 50 PRO B C 1
ATOM 2320 O O . PRO B 1 50 ? -1.996 30.016 13.719 1 97.38 50 PRO B O 1
ATOM 2323 N N . GLY B 1 51 ? -2.881 27.953 13.703 1 97.75 51 GLY B N 1
ATOM 2324 C CA . GLY B 1 51 ? -2.279 27.594 12.43 1 97.75 51 GLY B CA 1
ATOM 2325 C C . GLY B 1 51 ? -3.129 27.984 11.234 1 97.75 51 GLY B C 1
ATOM 2326 O O . GLY B 1 51 ? -2.885 27.531 10.117 1 97.75 51 GLY B O 1
ATOM 2327 N N . GLU B 1 52 ? -4.172 28.844 11.422 1 96.19 52 GLU B N 1
ATOM 2328 C CA . GLU B 1 52 ? -5.078 29.234 10.352 1 96.19 52 GLU B CA 1
ATOM 2329 C C . GLU B 1 52 ? -4.324 29.938 9.219 1 96.19 52 GLU B C 1
ATOM 2331 O O . GLU B 1 52 ? -4.711 29.828 8.055 1 96.19 52 GLU B O 1
ATOM 2336 N 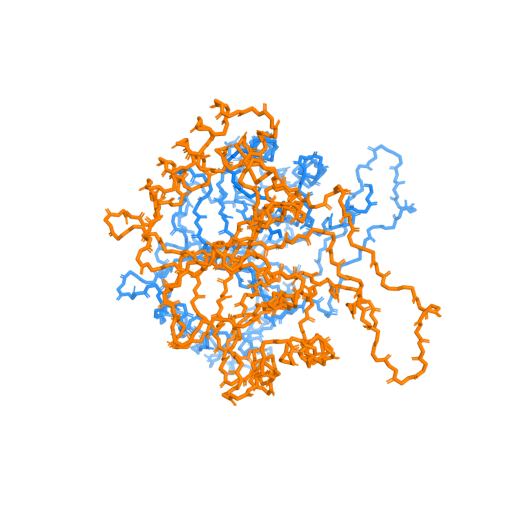N . GLY B 1 53 ? -3.266 30.625 9.523 1 96.69 53 GLY B N 1
ATOM 2337 C CA . GLY B 1 53 ? -2.465 31.297 8.516 1 96.69 53 GLY B CA 1
ATOM 2338 C C . GLY B 1 53 ? -1.746 30.344 7.578 1 96.69 53 GLY B C 1
ATOM 2339 O O . GLY B 1 53 ? -1.269 30.75 6.516 1 96.69 53 GLY B O 1
ATOM 2340 N N . LEU B 1 54 ? -1.615 29.047 7.926 1 97.69 54 LEU B N 1
ATOM 2341 C CA . LEU B 1 54 ? -0.914 28.031 7.145 1 97.69 54 LEU B CA 1
ATOM 2342 C C . LEU B 1 54 ? -1.853 27.375 6.137 1 97.69 54 LEU B C 1
ATOM 2344 O O . LEU B 1 54 ? -1.407 26.625 5.262 1 97.69 54 LEU B O 1
ATOM 2348 N N . VAL B 1 55 ? -3.172 27.656 6.215 1 98.12 55 VAL B N 1
ATOM 2349 C CA . VAL B 1 55 ? -4.176 26.984 5.395 1 98.12 55 VAL B CA 1
ATOM 2350 C C . VAL B 1 55 ? -4.012 27.406 3.934 1 98.12 55 VAL B C 1
ATOM 2352 O O . VAL B 1 55 ? -3.82 28.594 3.637 1 98.12 55 VAL B O 1
ATOM 2355 N N . GLN B 1 56 ? -3.873 26.453 3.047 1 98.31 56 GLN B N 1
ATOM 2356 C CA . GLN B 1 56 ? -4.051 26.625 1.608 1 98.31 56 GLN B CA 1
ATOM 2357 C C . GLN B 1 56 ? -5.281 25.875 1.114 1 98.31 56 GLN B C 1
ATOM 2359 O O . GLN B 1 56 ? -5.484 24.703 1.464 1 98.31 56 GLN B O 1
ATOM 2364 N N . GLN B 1 57 ? -6.133 26.562 0.328 1 98.31 57 GLN B N 1
ATOM 2365 C CA . GLN B 1 57 ? -7.465 26.031 0.087 1 98.31 57 GLN B CA 1
ATOM 2366 C C . GLN B 1 57 ? -7.773 25.969 -1.406 1 98.31 57 GLN B C 1
ATOM 2368 O O . GLN B 1 57 ? -7.684 26.984 -2.105 1 98.31 57 GLN B O 1
ATOM 2373 N N . TRP B 1 58 ? -8.094 24.781 -1.869 1 98.44 58 TRP B N 1
ATOM 2374 C CA . TRP B 1 58 ? -8.688 24.578 -3.188 1 98.44 58 TRP B CA 1
ATOM 2375 C C . TRP B 1 58 ? -10.164 24.203 -3.068 1 98.44 58 TRP B C 1
ATOM 2377 O O . TRP B 1 58 ? -11.016 24.844 -3.676 1 98.44 58 TRP B O 1
ATOM 2387 N N . GLN B 1 59 ? -10.477 23.234 -2.201 1 97.75 59 GLN B N 1
ATOM 2388 C CA . GLN B 1 59 ? -11.867 22.875 -1.968 1 97.75 59 GLN B CA 1
ATOM 2389 C C . GLN B 1 59 ? -12.578 23.922 -1.114 1 97.75 59 GLN B C 1
ATOM 2391 O O . GLN B 1 59 ? -12 24.438 -0.161 1 97.75 59 GLN B O 1
ATOM 2396 N N . ALA B 1 60 ? -13.797 24.172 -1.474 1 96 60 ALA B N 1
ATOM 2397 C CA . ALA B 1 60 ? -14.664 25.078 -0.727 1 96 60 ALA B CA 1
ATOM 2398 C C . ALA B 1 60 ? -16.062 24.5 -0.583 1 96 60 ALA B C 1
ATOM 2400 O O . ALA B 1 60 ? -16.797 24.375 -1.568 1 96 60 ALA B O 1
ATOM 2401 N N . PRO B 1 61 ? -16.562 24.203 0.644 1 95.69 61 PRO B N 1
ATOM 2402 C CA . PRO B 1 61 ? -15.82 24.234 1.904 1 95.69 61 PRO B CA 1
ATOM 2403 C C . PRO B 1 61 ? -14.625 23.281 1.911 1 95.69 61 PRO B C 1
ATOM 2405 O O . PRO B 1 61 ? -14.578 22.344 1.105 1 95.69 61 PRO B O 1
ATOM 2408 N N . GLN B 1 62 ? -13.734 23.594 2.822 1 96.5 62 GLN B N 1
ATOM 2409 C CA . GLN B 1 62 ? -12.531 22.766 2.926 1 96.5 62 GLN B CA 1
ATOM 2410 C C . GLN B 1 62 ? -12.766 21.578 3.85 1 96.5 62 GLN B C 1
ATOM 2412 O O . GLN B 1 62 ? -13.742 21.547 4.598 1 96.5 62 GLN B O 1
ATOM 2417 N N . GLN B 1 63 ? -11.914 20.516 3.752 1 97.88 63 GLN B N 1
ATOM 2418 C CA . GLN B 1 63 ? -12 19.328 4.59 1 97.88 63 GLN B CA 1
ATOM 2419 C C . GLN B 1 63 ? -11.969 19.688 6.07 1 97.88 63 GLN B C 1
ATOM 2421 O O . GLN B 1 63 ? -11.172 20.531 6.492 1 97.88 63 GLN B O 1
ATOM 2426 N N . ALA B 1 64 ? -12.758 19.031 6.832 1 98.25 64 ALA B N 1
ATOM 2427 C CA . ALA B 1 64 ? -12.828 19.281 8.266 1 98.25 64 ALA B CA 1
ATOM 2428 C C . ALA B 1 64 ? -12.031 18.25 9.047 1 98.25 64 ALA B C 1
ATOM 2430 O O . ALA B 1 64 ? -11.648 18.484 10.195 1 98.25 64 ALA B O 1
ATOM 2431 N N . ALA B 1 65 ? -11.805 17.109 8.461 1 98.81 65 ALA B N 1
ATOM 2432 C CA . ALA B 1 65 ? -11.062 16 9.078 1 98.81 65 ALA B CA 1
ATOM 2433 C C . ALA B 1 65 ? -10.5 15.062 8.016 1 98.81 65 ALA B C 1
ATOM 2435 O O . ALA B 1 65 ? -10.883 15.133 6.848 1 98.81 65 ALA B O 1
ATOM 2436 N N . VAL B 1 66 ? -9.555 14.312 8.391 1 98.94 66 VAL B N 1
ATOM 2437 C CA . VAL B 1 66 ? -8.992 13.242 7.566 1 98.94 66 VAL B CA 1
ATOM 2438 C C . VAL B 1 66 ? -8.961 11.945 8.359 1 98.94 66 VAL B C 1
ATOM 2440 O O . VAL B 1 66 ? -8.523 11.922 9.516 1 98.94 66 VAL B O 1
ATOM 2443 N N . ALA B 1 67 ? -9.469 10.914 7.812 1 98.94 67 ALA B N 1
ATOM 2444 C CA . ALA B 1 67 ? -9.312 9.562 8.352 1 98.94 67 ALA B CA 1
ATOM 2445 C C . ALA B 1 67 ? -8.32 8.75 7.523 1 98.94 67 ALA B C 1
ATOM 2447 O O . ALA B 1 67 ? -8.352 8.797 6.293 1 98.94 67 ALA B O 1
ATOM 2448 N N . GLN B 1 68 ? -7.461 8.117 8.18 1 98.75 68 GLN B N 1
ATOM 2449 C CA . GLN B 1 68 ? -6.512 7.188 7.57 1 98.75 68 GLN B CA 1
ATOM 2450 C C . GLN B 1 68 ? -6.648 5.789 8.164 1 98.75 68 GLN B C 1
ATOM 2452 O O . GLN B 1 68 ? -6.766 5.637 9.383 1 98.75 68 GLN B O 1
ATOM 2457 N N . PHE B 1 69 ? -6.656 4.809 7.32 1 98.5 69 PHE B N 1
ATOM 2458 C CA . PHE B 1 69 ? -6.812 3.457 7.844 1 98.5 69 PHE B CA 1
ATOM 2459 C C . PHE B 1 69 ? -6.434 2.422 6.793 1 98.5 69 PHE B C 1
ATOM 2461 O O . PHE B 1 69 ? -6.199 2.766 5.633 1 98.5 69 PHE B O 1
ATOM 2468 N N . TRP B 1 70 ? -6.301 1.233 7.238 1 97.75 70 TRP B N 1
ATOM 2469 C CA . TRP B 1 70 ? -5.984 0.102 6.375 1 97.75 70 TRP B CA 1
ATOM 2470 C C . TRP B 1 70 ? -7.168 -0.85 6.266 1 97.75 70 TRP B C 1
ATOM 2472 O O . TRP B 1 70 ? -7.98 -0.95 7.188 1 97.75 70 TRP B O 1
ATOM 2482 N N . MET B 1 71 ? -7.281 -1.485 5.117 1 96.81 71 MET B N 1
ATOM 2483 C CA . MET B 1 71 ? -8.266 -2.527 4.836 1 96.81 71 MET B CA 1
ATOM 2484 C C . MET B 1 71 ? -7.625 -3.695 4.094 1 96.81 71 MET B C 1
ATOM 2486 O O . MET B 1 71 ? -6.664 -3.508 3.342 1 96.81 71 MET B O 1
ATOM 2490 N N . PRO B 1 72 ? -8.18 -4.906 4.332 1 96.12 72 PRO B N 1
ATOM 2491 C CA . PRO B 1 72 ? -7.684 -6.008 3.506 1 96.12 72 PRO B CA 1
ATOM 2492 C C . PRO B 1 72 ? -7.82 -5.734 2.01 1 96.12 72 PRO B C 1
ATOM 2494 O O . PRO B 1 72 ? -6.945 -6.109 1.227 1 96.12 72 PRO B O 1
ATOM 2497 N N . SER B 1 73 ? -8.883 -5.113 1.64 1 96.69 73 SER B N 1
ATOM 2498 C CA . SER B 1 73 ? -9.141 -4.734 0.254 1 96.69 73 SER B CA 1
ATOM 2499 C C . SER B 1 73 ? -10.023 -3.492 0.174 1 96.69 73 SER B C 1
ATOM 2501 O O . SER B 1 73 ? -11.023 -3.393 0.88 1 96.69 73 SER B O 1
ATOM 2503 N N . ALA B 1 74 ? -9.625 -2.604 -0.718 1 95.38 74 ALA B N 1
ATOM 2504 C CA . ALA B 1 74 ? -10.414 -1.392 -0.946 1 95.38 74 ALA B CA 1
ATOM 2505 C C . ALA B 1 74 ? -11.289 -1.529 -2.189 1 95.38 74 ALA B C 1
ATOM 2507 O O . ALA B 1 74 ? -11.836 -0.541 -2.684 1 95.38 74 ALA B O 1
ATOM 2508 N N . ASN B 1 75 ? -11.312 -2.764 -2.764 1 94.19 75 ASN B N 1
ATOM 2509 C CA . ASN B 1 75 ? -12.273 -2.988 -3.838 1 94.19 75 ASN B CA 1
ATOM 2510 C C . ASN B 1 75 ? -13.695 -2.66 -3.396 1 94.19 75 ASN B C 1
ATOM 2512 O O . ASN B 1 75 ? -14.062 -2.91 -2.248 1 94.19 75 ASN B O 1
ATOM 2516 N N . ALA B 1 76 ? -14.461 -2.133 -4.367 1 93.12 76 ALA B N 1
ATOM 2517 C CA . ALA B 1 76 ? -15.812 -1.665 -4.066 1 93.12 76 ALA B CA 1
ATOM 2518 C C . ALA B 1 76 ? -16.625 -2.756 -3.381 1 93.12 76 ALA B C 1
ATOM 2520 O O . ALA B 1 76 ? -17.438 -2.473 -2.488 1 93.12 76 ALA B O 1
ATOM 2521 N N . ARG B 1 77 ? -16.406 -3.943 -3.75 1 90.94 77 ARG B N 1
ATOM 2522 C CA . ARG B 1 77 ? -17.125 -5.086 -3.207 1 90.94 77 ARG B CA 1
ATOM 2523 C C . ARG B 1 77 ? -16.953 -5.18 -1.695 1 90.94 77 ARG B C 1
ATOM 2525 O O . ARG B 1 77 ? -17.844 -5.633 -0.986 1 90.94 77 ARG B O 1
ATOM 2532 N N . PHE B 1 78 ? -15.875 -4.676 -1.179 1 93.62 78 PHE B N 1
ATOM 2533 C CA . PHE B 1 78 ? -15.531 -4.91 0.217 1 93.62 78 PHE B CA 1
ATOM 2534 C C . PHE B 1 78 ? -15.609 -3.617 1.02 1 93.62 78 PHE B C 1
ATOM 2536 O O . PHE B 1 78 ? -15.383 -3.619 2.232 1 93.62 78 PHE B O 1
ATOM 2543 N N . ARG B 1 79 ? -16 -2.494 0.438 1 94.94 79 ARG B N 1
ATOM 2544 C CA . ARG B 1 79 ? -15.883 -1.195 1.092 1 94.94 79 ARG B CA 1
ATOM 2545 C C . ARG B 1 79 ? -17.234 -0.72 1.629 1 94.94 79 ARG B C 1
ATOM 2547 O O . ARG B 1 79 ? -17.297 0.299 2.318 1 94.94 79 ARG B O 1
ATOM 2554 N N . GLY B 1 80 ? -18.25 -1.405 1.404 1 96.12 80 GLY B N 1
ATOM 2555 C CA . GLY B 1 80 ? -19.578 -0.965 1.759 1 96.12 80 GLY B CA 1
ATOM 2556 C C . GLY B 1 80 ? -19.688 -0.492 3.195 1 96.12 80 GLY B C 1
ATOM 2557 O O . GLY B 1 80 ? -20.078 0.653 3.451 1 96.12 80 GLY B O 1
ATOM 2558 N N . PRO B 1 81 ? -19.328 -1.363 4.121 1 98 81 PRO B N 1
ATOM 2559 C CA . PRO B 1 81 ? -19.469 -1.004 5.535 1 98 81 PRO B CA 1
ATOM 2560 C C . PRO B 1 81 ? -18.609 0.194 5.93 1 98 81 PRO B C 1
ATOM 2562 O O . PRO B 1 81 ? -19.062 1.058 6.688 1 98 81 PRO B O 1
ATOM 2565 N N . VAL B 1 82 ? -17.422 0.284 5.477 1 98.31 82 VAL B N 1
ATOM 2566 C CA . VAL B 1 82 ? -16.531 1.399 5.789 1 98.31 82 VAL B CA 1
ATOM 2567 C C . VAL B 1 82 ? -17.094 2.689 5.195 1 98.31 82 VAL B C 1
ATOM 2569 O O . VAL B 1 82 ? -17.078 3.734 5.848 1 98.31 82 VAL B O 1
ATOM 2572 N N . ASP B 1 83 ? -17.562 2.625 3.938 1 98.44 83 ASP B N 1
ATOM 2573 C CA . ASP B 1 83 ? -18.188 3.793 3.316 1 98.44 83 ASP B CA 1
ATOM 2574 C C . ASP B 1 83 ? -19.391 4.266 4.113 1 98.44 83 ASP B C 1
ATOM 2576 O O . ASP B 1 83 ? -19.594 5.469 4.281 1 98.44 83 ASP B O 1
ATOM 2580 N N . ALA B 1 84 ? -20.156 3.318 4.566 1 98.62 84 ALA B N 1
ATOM 2581 C CA . ALA B 1 84 ? -21.344 3.664 5.363 1 98.62 84 ALA B CA 1
ATOM 2582 C C . ALA B 1 84 ? -20.938 4.371 6.656 1 98.62 84 ALA B C 1
ATOM 2584 O O . ALA B 1 84 ? -21.562 5.344 7.062 1 98.62 84 ALA B O 1
ATOM 2585 N N . ALA B 1 85 ? -19.922 3.857 7.289 1 98.75 85 ALA B N 1
ATOM 2586 C CA . ALA B 1 85 ? -19.438 4.48 8.516 1 98.75 85 ALA B CA 1
ATOM 2587 C C . ALA B 1 85 ? -18.984 5.918 8.258 1 98.75 85 ALA B C 1
ATOM 2589 O O . ALA B 1 85 ? -19.312 6.824 9.031 1 98.75 85 ALA B O 1
ATOM 2590 N N . LEU B 1 86 ? -18.25 6.176 7.199 1 98.81 86 LEU B N 1
ATOM 2591 C CA . LEU B 1 86 ? -17.781 7.512 6.844 1 98.81 86 LEU B CA 1
ATOM 2592 C C . LEU B 1 86 ? -18.953 8.43 6.531 1 98.81 86 LEU B C 1
ATOM 2594 O O . LEU B 1 86 ? -18.984 9.578 6.977 1 98.81 86 LEU B O 1
ATOM 2598 N N . ALA B 1 87 ? -19.891 7.895 5.812 1 98.56 87 ALA B N 1
ATOM 2599 C CA . ALA B 1 87 ? -21.062 8.672 5.41 1 98.56 87 ALA B CA 1
ATOM 2600 C C . ALA B 1 87 ? -21.906 9.062 6.625 1 98.56 87 ALA B C 1
ATOM 2602 O O . ALA B 1 87 ? -22.453 10.164 6.68 1 98.56 87 ALA B O 1
ATOM 2603 N N . GLN B 1 88 ? -22 8.18 7.512 1 98.25 88 GLN B N 1
ATOM 2604 C CA . GLN B 1 88 ? -22.797 8.43 8.711 1 98.25 88 GLN B CA 1
ATOM 2605 C C . GLN B 1 88 ? -22.156 9.5 9.586 1 98.25 88 GLN B C 1
ATOM 2607 O O . GLN B 1 88 ? -22.844 10.133 10.391 1 98.25 88 GLN B O 1
ATOM 2612 N N . HIS B 1 89 ? -20.906 9.742 9.438 1 98.5 89 HIS B N 1
ATOM 2613 C CA . HIS B 1 89 ? -20.219 10.617 10.367 1 98.5 89 HIS B CA 1
ATOM 2614 C C . HIS B 1 89 ? -19.828 11.938 9.711 1 98.5 89 HIS B C 1
ATOM 2616 O O . HIS B 1 89 ? -19.156 12.773 10.32 1 98.5 89 HIS B O 1
ATOM 2622 N N . SER B 1 90 ? -20.172 12.148 8.516 1 98.5 90 SER B N 1
ATOM 2623 C CA . SER B 1 90 ? -19.797 13.367 7.801 1 98.5 90 SER B CA 1
ATOM 2624 C C . SER B 1 90 ? -20.922 13.812 6.863 1 98.5 90 SER B C 1
ATOM 2626 O O . SER B 1 90 ? -21.828 13.039 6.559 1 98.5 90 SER B O 1
ATOM 2628 N N . ALA B 1 91 ? -20.938 15.094 6.453 1 98.25 91 ALA B N 1
ATOM 2629 C CA . ALA B 1 91 ? -21.844 15.586 5.418 1 98.25 91 ALA B CA 1
ATOM 2630 C C . ALA B 1 91 ? -21.453 15.047 4.043 1 98.25 91 ALA B C 1
ATOM 2632 O O . ALA B 1 91 ? -22.312 14.836 3.182 1 98.25 91 ALA B O 1
ATOM 2633 N N . ARG B 1 92 ? -20.203 14.93 3.914 1 97.75 92 ARG B N 1
ATOM 2634 C CA . ARG B 1 92 ? -19.547 14.469 2.693 1 97.75 92 ARG B CA 1
ATOM 2635 C C . ARG B 1 92 ? -18.203 13.828 3 1 97.75 92 ARG B C 1
ATOM 2637 O O . ARG B 1 92 ? -17.5 14.242 3.93 1 97.75 92 ARG B O 1
ATOM 2644 N N . PHE B 1 93 ? -17.969 12.766 2.23 1 98.75 93 PHE B N 1
ATOM 2645 C CA . PHE B 1 93 ? -16.609 12.242 2.305 1 98.75 93 PHE B CA 1
ATOM 2646 C C . PHE B 1 93 ? -16.078 11.891 0.917 1 98.75 93 PHE B C 1
ATOM 2648 O O . PHE B 1 93 ? -16.875 11.648 -0.003 1 98.75 93 PHE B O 1
ATOM 2655 N N . GLU B 1 94 ? -14.812 11.992 0.741 1 98.81 94 GLU B N 1
ATOM 2656 C CA . GLU B 1 94 ? -14.062 11.5 -0.417 1 98.81 94 GLU B CA 1
ATOM 2657 C C . GLU B 1 94 ? -12.883 10.641 0.01 1 98.81 94 GLU B C 1
ATOM 2659 O O . GLU B 1 94 ? -12.25 10.914 1.032 1 98.81 94 GLU B O 1
ATOM 2664 N N . ALA B 1 95 ? -12.594 9.609 -0.775 1 98.75 95 ALA B N 1
ATOM 2665 C CA . ALA B 1 95 ? -11.578 8.648 -0.36 1 98.75 95 ALA B CA 1
ATOM 2666 C C . ALA B 1 95 ? -10.641 8.305 -1.518 1 98.75 95 ALA B C 1
ATOM 2668 O O . ALA B 1 95 ? -11.039 8.391 -2.684 1 98.75 95 ALA B O 1
ATOM 2669 N N . TRP B 1 96 ? -9.438 7.93 -1.192 1 98.69 96 TRP B N 1
ATOM 2670 C CA . TRP B 1 96 ? -8.398 7.547 -2.137 1 98.69 96 TRP B CA 1
ATOM 2671 C C . TRP B 1 96 ? -7.641 6.316 -1.642 1 98.69 96 TRP B C 1
ATOM 2673 O O . TRP B 1 96 ? -7.367 6.188 -0.446 1 98.69 96 TRP B O 1
ATOM 2683 N N . LEU B 1 97 ? -7.348 5.41 -2.57 1 98.12 97 LEU B N 1
ATOM 2684 C CA . LEU B 1 97 ? -6.344 4.375 -2.346 1 98.12 97 LEU B CA 1
ATOM 2685 C C . LEU B 1 97 ? -4.938 4.949 -2.477 1 98.12 97 LEU B C 1
ATOM 2687 O O . LEU B 1 97 ? -4.633 5.648 -3.445 1 98.12 97 LEU B O 1
ATOM 2691 N N . VAL B 1 98 ? -4.055 4.625 -1.45 1 98.38 98 VAL B N 1
ATOM 2692 C CA . VAL B 1 98 ? -2.742 5.258 -1.511 1 98.38 98 VAL B CA 1
ATOM 2693 C C . VAL B 1 98 ? -1.656 4.227 -1.214 1 98.38 98 VAL B C 1
ATOM 2695 O O . VAL B 1 98 ? -1.942 3.15 -0.682 1 98.38 98 VAL B O 1
ATOM 2698 N N . CYS B 1 99 ? -0.455 4.527 -1.643 1 97.38 99 CYS B N 1
ATOM 2699 C CA . CYS B 1 99 ? 0.764 3.842 -1.224 1 97.38 99 CYS B CA 1
ATOM 2700 C C . CYS B 1 99 ? 1.565 4.703 -0.255 1 97.38 99 CYS B C 1
ATOM 2702 O O . CYS B 1 99 ? 2.008 5.797 -0.61 1 97.38 99 CYS B O 1
ATOM 2704 N N . GLU B 1 100 ? 1.746 4.188 0.891 1 97.5 100 GLU B N 1
ATOM 2705 C CA . GLU B 1 100 ? 2.346 4.988 1.956 1 97.5 100 GLU B CA 1
ATOM 2706 C C . GLU B 1 100 ? 3.859 4.797 2.004 1 97.5 100 GLU B C 1
ATOM 2708 O O . GLU B 1 100 ? 4.348 3.666 2.008 1 97.5 100 GLU B O 1
ATOM 2713 N N . SER B 1 101 ? 4.594 5.848 2.006 1 97.25 101 SER B N 1
ATOM 2714 C CA . SER B 1 101 ? 6.023 5.898 2.291 1 97.25 101 SER B CA 1
ATOM 2715 C C . SER B 1 101 ? 6.297 6.629 3.602 1 97.25 101 SER B C 1
ATOM 2717 O O . SER B 1 101 ? 6.066 7.836 3.707 1 97.25 101 SER B O 1
ATOM 2719 N N . THR B 1 102 ? 6.738 5.852 4.598 1 97.44 102 THR B N 1
ATOM 2720 C CA . THR B 1 102 ? 7.129 6.477 5.859 1 97.44 102 THR B CA 1
ATOM 2721 C C . THR B 1 102 ? 8.578 6.953 5.797 1 97.44 102 THR B C 1
ATOM 2723 O O . THR B 1 102 ? 9.508 6.164 5.992 1 97.44 102 THR B O 1
ATOM 2726 N N . ILE B 1 103 ? 8.766 8.242 5.602 1 97.25 103 ILE B N 1
ATOM 2727 C CA . ILE B 1 103 ? 10.086 8.836 5.422 1 97.25 103 ILE B CA 1
ATOM 2728 C C . ILE B 1 103 ? 10.742 9.062 6.781 1 97.25 103 ILE B C 1
ATOM 2730 O O . ILE B 1 103 ? 11.875 8.648 7.008 1 97.25 103 ILE B O 1
ATOM 2734 N N . ILE B 1 104 ? 10.031 9.742 7.66 1 97.12 104 ILE B N 1
ATOM 2735 C CA . ILE B 1 104 ? 10.406 9.922 9.055 1 97.12 104 ILE B CA 1
ATOM 2736 C C . ILE B 1 104 ? 9.328 9.344 9.969 1 97.12 104 ILE B C 1
ATOM 2738 O O . ILE B 1 104 ? 8.242 9.914 10.086 1 97.12 104 ILE B O 1
ATOM 2742 N N . PRO B 1 105 ? 9.641 8.188 10.531 1 95.94 105 PRO B N 1
ATOM 2743 C CA . PRO B 1 105 ? 8.695 7.707 11.547 1 95.94 105 PRO B CA 1
ATOM 2744 C C . PRO B 1 105 ? 8.711 8.555 12.812 1 95.94 105 PRO B C 1
ATOM 2746 O O . PRO B 1 105 ? 9.75 9.125 13.172 1 95.94 105 PRO B O 1
ATOM 2749 N N . ASN B 1 106 ? 7.582 8.633 13.453 1 96.44 106 ASN B N 1
ATOM 2750 C CA . ASN B 1 106 ? 7.527 9.383 14.703 1 96.44 106 ASN B CA 1
ATOM 2751 C C . ASN B 1 106 ? 8.141 8.594 15.859 1 96.44 106 ASN B C 1
ATOM 2753 O O . ASN B 1 106 ? 7.426 8.172 16.766 1 96.44 106 ASN B O 1
ATOM 2757 N N . ASP B 1 107 ? 9.391 8.523 15.953 1 94.56 107 ASP B N 1
ATOM 2758 C CA . ASP B 1 107 ? 10.109 7.836 17.031 1 94.56 107 ASP B CA 1
ATOM 2759 C C . ASP B 1 107 ? 10.352 8.773 18.203 1 94.56 107 ASP B C 1
ATOM 2761 O O . ASP B 1 107 ? 10.539 8.312 19.344 1 94.56 107 ASP B O 1
ATOM 2765 N N . LEU B 1 108 ? 10.328 10.008 17.969 1 94.5 108 LEU B N 1
ATOM 2766 C CA . LEU B 1 108 ? 10.68 11.008 18.969 1 94.5 108 LEU B CA 1
ATOM 2767 C C . LEU B 1 108 ? 9.531 11.203 19.953 1 94.5 108 LEU B C 1
ATOM 2769 O O . LEU B 1 108 ? 9.766 11.43 21.141 1 94.5 108 LEU B O 1
ATOM 2773 N N . HIS B 1 109 ? 8.281 11.203 19.422 1 94.94 109 HIS B N 1
ATOM 2774 C CA . HIS B 1 109 ? 7.094 11.414 20.25 1 94.94 109 HIS B CA 1
ATOM 2775 C C . HIS B 1 109 ? 6.062 10.312 20.016 1 94.94 109 HIS B C 1
ATOM 2777 O O . HIS B 1 109 ? 4.938 10.594 19.594 1 94.94 109 HIS B O 1
ATOM 2783 N N . PRO B 1 110 ? 6.434 9.148 20.391 1 88.75 110 PRO B N 1
ATOM 2784 C CA . PRO B 1 110 ? 5.5 8.047 20.141 1 88.75 110 PRO B CA 1
ATOM 2785 C C . PRO B 1 110 ? 4.184 8.203 20.891 1 88.75 110 PRO B C 1
ATOM 2787 O O . PRO B 1 110 ? 4.172 8.68 22.031 1 88.75 110 PRO B O 1
ATOM 2790 N N . VAL B 1 111 ? 3.133 7.863 20.125 1 84.88 111 VAL B N 1
ATOM 2791 C CA . VAL B 1 111 ? 1.818 7.906 20.75 1 84.88 111 VAL B CA 1
ATOM 2792 C C . VAL B 1 111 ? 1.573 6.609 21.531 1 84.88 111 VAL B C 1
ATOM 2794 O O . VAL B 1 111 ? 1.85 5.52 21.031 1 84.88 111 VAL B O 1
ATOM 2797 N N . SER B 1 112 ? 1.221 6.73 22.766 1 77.56 112 SER B N 1
ATOM 2798 C CA . SER B 1 112 ? 0.959 5.555 23.594 1 77.56 112 SER B CA 1
ATOM 2799 C C . SER B 1 112 ? -0.523 5.195 23.594 1 77.56 112 SER B C 1
ATOM 2801 O O . SER B 1 112 ? -1.38 6.082 23.516 1 77.56 112 SER B O 1
ATOM 2803 N N . ALA B 1 113 ? -0.744 3.92 23.641 1 77.62 113 ALA B N 1
ATOM 2804 C CA . ALA B 1 113 ? -2.115 3.459 23.844 1 77.62 113 ALA B CA 1
ATOM 2805 C C . ALA B 1 113 ? -2.682 3.969 25.156 1 77.62 113 ALA B C 1
ATOM 2807 O O . ALA B 1 113 ? -1.942 4.152 26.125 1 77.62 113 ALA B O 1
ATOM 2808 N N . PRO B 1 114 ? -4.023 4.27 25.078 1 79.38 114 PRO B N 1
ATOM 2809 C CA . PRO B 1 114 ? -4.609 4.719 26.344 1 79.38 114 PRO B CA 1
ATOM 2810 C C . PRO B 1 114 ? -4.52 3.662 27.438 1 79.38 114 PRO B C 1
ATOM 2812 O O . PRO B 1 114 ? -4.559 2.463 27.156 1 79.38 114 PRO B O 1
ATOM 2815 N N . SER B 1 115 ? -4.223 4.078 28.609 1 70.19 115 SER B N 1
ATOM 2816 C CA . SER B 1 115 ? -4.215 3.164 29.734 1 70.19 115 SER B CA 1
ATOM 2817 C C . SER B 1 115 ? -5.633 2.742 30.125 1 70.19 115 SER B C 1
ATOM 2819 O O . SER B 1 115 ? -6.531 3.58 30.203 1 70.19 115 SER B O 1
ATOM 2821 N N . PRO B 1 116 ? -5.84 1.446 30.156 1 62.72 116 PRO B N 1
ATOM 2822 C CA . PRO B 1 116 ? -7.176 0.98 30.547 1 62.72 116 PRO B CA 1
ATOM 2823 C C . PRO B 1 116 ? -7.668 1.621 31.828 1 62.72 116 PRO B C 1
ATOM 2825 O O . PRO B 1 116 ? -8.875 1.785 32.031 1 62.72 116 PRO B O 1
ATOM 2828 N N . GLU B 1 117 ? -6.77 1.831 32.75 1 58.28 117 GLU B N 1
ATOM 2829 C CA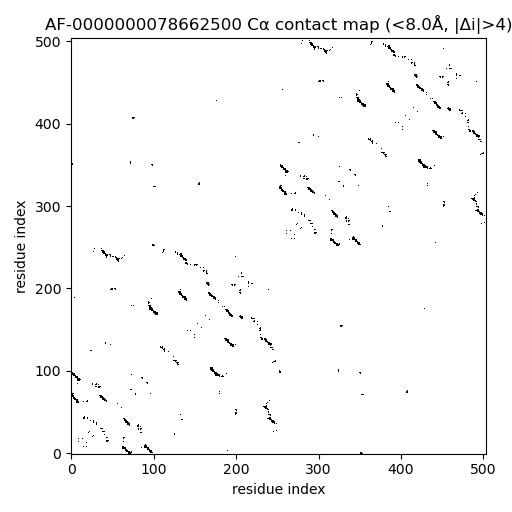 . GLU B 1 117 ? -7.152 2.316 34.062 1 58.28 117 GLU B CA 1
ATOM 2830 C C . GLU B 1 117 ? -7.852 3.672 33.969 1 58.28 117 GLU B C 1
ATOM 2832 O O . GLU B 1 117 ? -8.539 4.082 34.906 1 58.28 117 GLU B O 1
ATOM 2837 N N . LYS B 1 118 ? -7.676 4.336 32.938 1 57 118 LYS B N 1
ATOM 2838 C CA . LYS B 1 118 ? -8.266 5.668 32.812 1 57 118 LYS B CA 1
ATOM 2839 C C . LYS B 1 118 ? -9.633 5.609 32.125 1 57 118 LYS B C 1
ATOM 2841 O O . LYS B 1 118 ? -10.188 6.641 31.75 1 57 118 LYS B O 1
ATOM 2846 N N . VAL B 1 119 ? -10.016 4.391 31.969 1 58.41 119 VAL B N 1
ATOM 2847 C CA . VAL B 1 119 ? -11.281 4.227 31.281 1 58.41 119 VAL B CA 1
ATOM 2848 C C . VAL B 1 119 ? -12.438 4.297 32.281 1 58.41 119 VAL B C 1
ATOM 2850 O O . VAL B 1 119 ? -12.508 3.494 33.219 1 58.41 119 VAL B O 1
ATOM 2853 N N . SER B 1 120 ? -13.008 5.457 32.312 1 61.41 120 SER B N 1
ATOM 2854 C CA . SER B 1 120 ? -14.266 5.527 33.062 1 61.41 120 SER B CA 1
ATOM 2855 C C . SER B 1 120 ? -15.359 4.711 32.375 1 61.41 120 SER B C 1
ATOM 2857 O O . SER B 1 120 ? -15.445 4.699 31.141 1 61.41 120 SER B O 1
ATOM 2859 N N . PRO B 1 121 ? -16.109 3.936 33.156 1 61.84 121 PRO B N 1
ATOM 2860 C CA . PRO B 1 121 ? -17.219 3.176 32.562 1 61.84 121 PRO B CA 1
ATOM 2861 C C . PRO B 1 121 ? -18.141 4.039 31.719 1 61.84 121 PRO B C 1
ATOM 2863 O O . PRO B 1 121 ? -18.516 5.145 32.125 1 61.84 121 PRO B O 1
ATOM 2866 N N . GLY B 1 122 ? -18.484 3.725 30.453 1 61.25 122 GLY B N 1
ATOM 2867 C CA . GLY B 1 122 ? -19.438 4.383 29.578 1 61.25 122 GLY B CA 1
ATOM 2868 C C . GLY B 1 122 ? -18.797 5.375 28.625 1 61.25 122 GLY B C 1
ATOM 2869 O O . GLY B 1 122 ? -19.453 5.887 27.719 1 61.25 122 GLY B O 1
ATOM 2870 N N . LYS B 1 123 ? -17.516 5.758 28.984 1 64.81 123 LYS B N 1
ATOM 2871 C CA . LYS B 1 123 ? -16.891 6.715 28.078 1 64.81 123 LYS B CA 1
ATOM 2872 C C . LYS B 1 123 ? -15.953 6.016 27.109 1 64.81 123 LYS B C 1
ATOM 2874 O O . LYS B 1 123 ? -15.18 5.141 27.5 1 64.81 123 LYS B O 1
ATOM 2879 N N . PRO B 1 124 ? -16.172 6.539 25.906 1 68.12 124 PRO B N 1
ATOM 2880 C CA . PRO B 1 124 ? -15.242 5.93 24.953 1 68.12 124 PRO B CA 1
ATOM 2881 C C . PRO B 1 124 ? -13.781 6.227 25.266 1 68.12 124 PRO B C 1
ATOM 2883 O O . PRO B 1 124 ? -13.461 7.301 25.781 1 68.12 124 PRO B O 1
ATOM 2886 N N . LEU B 1 125 ? -13 5.27 25.219 1 73.69 125 LEU B N 1
ATOM 2887 C CA . LEU B 1 125 ? -11.562 5.426 25.391 1 73.69 125 LEU B CA 1
ATOM 2888 C C . LEU B 1 125 ? -10.961 6.246 24.25 1 73.69 125 LEU B C 1
ATOM 2890 O O . LEU B 1 125 ? -10.961 5.809 23.094 1 73.69 125 LEU B O 1
ATOM 2894 N N . LEU B 1 126 ? -10.672 7.523 24.578 1 81.69 126 LEU B N 1
ATOM 2895 C CA . LEU B 1 126 ? -10.008 8.383 23.609 1 81.69 126 LEU B CA 1
ATOM 2896 C C . LEU B 1 126 ? -8.5 8.422 23.859 1 81.69 126 LEU B C 1
ATOM 2898 O O . LEU B 1 126 ? -8.062 8.539 25 1 81.69 126 LEU B O 1
ATOM 2902 N N . PRO B 1 127 ? -7.809 8.242 22.734 1 87.69 127 PRO B N 1
ATOM 2903 C CA . PRO B 1 127 ? -6.363 8.414 22.906 1 87.69 127 PRO B CA 1
ATOM 2904 C C . PRO B 1 127 ? -5.965 9.859 23.188 1 87.69 127 PRO B C 1
ATOM 2906 O O . PRO B 1 127 ? -6.754 10.773 22.953 1 87.69 127 PRO B O 1
ATOM 2909 N N . GLU B 1 128 ? -4.781 9.914 23.703 1 89.81 128 GLU B N 1
ATOM 2910 C CA . GLU B 1 128 ? -4.219 11.258 23.828 1 89.81 128 GLU B CA 1
ATOM 2911 C C . GLU B 1 128 ? -3.873 11.836 22.453 1 89.81 128 GLU B C 1
ATOM 2913 O O . GLU B 1 128 ? -3.49 11.109 21.547 1 89.81 128 GLU B O 1
ATOM 2918 N N . ARG B 1 129 ? -4.066 13.133 22.406 1 94.56 129 ARG B N 1
ATOM 2919 C CA . ARG B 1 129 ? -3.604 13.859 21.219 1 94.56 129 ARG B CA 1
ATOM 2920 C C . ARG B 1 129 ? -2.104 13.672 21.016 1 94.56 129 ARG B C 1
ATOM 2922 O O . ARG B 1 129 ? -1.33 13.734 21.984 1 94.56 129 ARG B O 1
ATOM 2929 N N . ALA B 1 130 ? -1.708 13.398 19.766 1 95.5 130 ALA B N 1
ATOM 2930 C CA . ALA B 1 130 ? -0.28 13.289 19.484 1 95.5 130 ALA B CA 1
ATOM 2931 C C . ALA B 1 130 ? 0.442 14.594 19.781 1 95.5 130 ALA B C 1
ATOM 2933 O O . ALA B 1 130 ? -0.13 15.68 19.641 1 95.5 130 ALA B O 1
ATOM 2934 N N . TRP B 1 131 ? 1.665 14.453 20.219 1 96.88 131 TRP B N 1
ATOM 2935 C CA . TRP B 1 131 ? 2.471 15.641 20.484 1 96.88 131 TRP B CA 1
ATOM 2936 C C . TRP B 1 131 ? 2.57 16.516 19.234 1 96.88 131 TRP B C 1
ATOM 2938 O O . TRP B 1 131 ? 2.611 16.016 18.109 1 96.88 131 TRP B O 1
ATOM 2948 N N . GLY B 1 132 ? 2.574 17.844 19.453 1 98 132 GLY B N 1
ATOM 2949 C CA . GLY B 1 132 ? 2.688 18.766 18.328 1 98 132 GLY B CA 1
ATOM 2950 C C . GLY B 1 132 ? 1.417 18.859 17.5 1 98 132 GLY B C 1
ATOM 2951 O O . GLY B 1 132 ? 0.316 18.906 18.062 1 98 132 GLY B O 1
ATOM 2952 N N . TRP B 1 133 ? 1.595 19.172 16.234 1 98.5 133 TRP B N 1
ATOM 2953 C CA . TRP B 1 133 ? 0.488 19.219 15.289 1 98.5 133 TRP B CA 1
ATOM 2954 C C . TRP B 1 133 ? 0.87 18.562 13.969 1 98.5 133 TRP B C 1
ATOM 2956 O O . TRP B 1 133 ? 2.041 18.25 13.742 1 98.5 133 TRP B O 1
ATOM 2966 N N . SER B 1 134 ? -0.148 18.219 13.227 1 98.75 134 SER B N 1
ATOM 2967 C CA . SER B 1 134 ? 0.031 17.516 11.961 1 98.75 134 SER B CA 1
ATOM 2968 C C . SER B 1 134 ? -0.483 18.344 10.789 1 98.75 134 SER B C 1
ATOM 2970 O O . SER B 1 134 ? -1.625 18.812 10.805 1 98.75 134 SER B O 1
ATOM 2972 N N . GLN B 1 135 ? 0.393 18.594 9.812 1 98.88 135 GLN B N 1
ATOM 2973 C CA . GLN B 1 135 ? -0.031 19.219 8.562 1 98.88 135 GLN B CA 1
ATOM 2974 C C . GLN B 1 135 ? -0.553 18.172 7.578 1 98.88 135 GLN B C 1
ATOM 2976 O O . GLN B 1 135 ? 0.191 17.297 7.152 1 98.88 135 GLN B O 1
ATOM 2981 N N . ALA B 1 136 ? -1.849 18.203 7.316 1 98.81 136 ALA B N 1
ATOM 2982 C CA . ALA B 1 136 ? -2.465 17.375 6.285 1 98.81 136 ALA B CA 1
ATOM 2983 C C . ALA B 1 136 ? -2.467 18.078 4.934 1 98.81 136 ALA B C 1
ATOM 2985 O O . ALA B 1 136 ? -3.168 19.078 4.75 1 98.81 136 ALA B O 1
ATOM 2986 N N . SER B 1 137 ? -1.709 17.562 3.977 1 98.88 137 SER B N 1
ATOM 2987 C CA . SER B 1 137 ? -1.535 18.219 2.688 1 98.88 137 SER B CA 1
ATOM 2988 C C . SER B 1 137 ? -2.045 17.359 1.545 1 98.88 137 SER B C 1
ATOM 2990 O O . SER B 1 137 ? -1.471 16.297 1.256 1 98.88 137 SER B O 1
ATOM 2992 N N . PHE B 1 138 ? -3.143 17.75 0.961 1 98.94 138 PHE B N 1
ATOM 2993 C CA . PHE B 1 138 ? -3.576 17.203 -0.318 1 98.94 138 PHE B CA 1
ATOM 2994 C C . PHE B 1 138 ? -2.943 17.969 -1.477 1 98.94 138 PHE B C 1
ATOM 2996 O O . PHE B 1 138 ? -3.184 19.156 -1.642 1 98.94 138 PHE B O 1
ATOM 3003 N N . ILE B 1 139 ? -2.123 17.266 -2.297 1 98.81 139 ILE B N 1
ATOM 3004 C CA . ILE B 1 139 ? -1.394 18.031 -3.299 1 98.81 139 ILE B CA 1
ATOM 3005 C C . ILE B 1 139 ? -1.658 17.453 -4.688 1 98.81 139 ILE B C 1
ATOM 3007 O O . ILE B 1 139 ? -2.014 16.281 -4.82 1 98.81 139 ILE B O 1
ATOM 3011 N N . SER B 1 140 ? -1.507 18.281 -5.676 1 98.75 140 SER B N 1
ATOM 3012 C CA . SER B 1 140 ? -1.575 17.953 -7.094 1 98.75 140 SER B CA 1
ATOM 3013 C C . SER B 1 140 ? -0.26 18.266 -7.801 1 98.75 140 SER B C 1
ATOM 3015 O O . SER B 1 140 ? 0.39 19.266 -7.496 1 98.75 140 SER B O 1
ATOM 3017 N N . PHE B 1 141 ? 0.069 17.406 -8.656 1 98.75 141 PHE B N 1
ATOM 3018 C CA . PHE B 1 141 ? 1.272 17.641 -9.445 1 98.75 141 PHE B CA 1
ATOM 3019 C C . PHE B 1 141 ? 1.006 18.656 -10.555 1 98.75 141 PHE B C 1
ATOM 3021 O O . PHE B 1 141 ? -0.129 18.797 -11.023 1 98.75 141 PHE B O 1
ATOM 3028 N N . ARG B 1 142 ? 2.098 19.328 -10.93 1 98.5 142 ARG B N 1
ATOM 3029 C CA . ARG B 1 142 ? 2.025 20.219 -12.078 1 98.5 142 ARG B CA 1
ATOM 3030 C C . ARG B 1 142 ? 1.508 19.5 -13.312 1 98.5 142 ARG B C 1
ATOM 3032 O O . ARG B 1 142 ? 1.958 18.391 -13.625 1 98.5 142 ARG B O 1
ATOM 3039 N N . PRO B 1 143 ? 0.619 20.156 -14.047 1 97.44 143 PRO B N 1
ATOM 3040 C CA . PRO B 1 143 ? 0.014 19.5 -15.195 1 97.44 143 PRO B CA 1
ATOM 3041 C C . PRO B 1 143 ? 0.966 19.391 -16.391 1 97.44 143 PRO B C 1
ATOM 3043 O O . PRO B 1 143 ? 0.708 18.625 -17.328 1 97.44 143 PRO B O 1
ATOM 3046 N N . ASP B 1 144 ? 2.018 20.203 -16.406 1 98.25 144 ASP B N 1
ATOM 3047 C CA . ASP B 1 144 ? 2.957 20.203 -17.516 1 98.25 144 ASP B CA 1
ATOM 3048 C C . ASP B 1 144 ? 4.023 19.125 -17.328 1 98.25 144 ASP B C 1
ATOM 3050 O O . ASP B 1 144 ? 4.863 18.906 -18.203 1 98.25 144 ASP B O 1
ATOM 3054 N N . LEU B 1 145 ? 4.016 18.422 -16.219 1 98 145 LEU B N 1
ATOM 3055 C CA . LEU B 1 145 ? 4.91 17.297 -15.969 1 98 145 LEU B CA 1
ATOM 3056 C C . LEU B 1 145 ? 4.184 15.977 -16.156 1 98 145 LEU B C 1
ATOM 3058 O O . LEU B 1 145 ? 2.979 15.883 -15.914 1 98 145 LEU B O 1
ATOM 3062 N N . THR B 1 146 ? 4.961 15.023 -16.688 1 96.62 146 THR B N 1
ATOM 3063 C CA . THR B 1 146 ? 4.418 13.68 -16.547 1 96.62 146 THR B CA 1
ATOM 3064 C C . THR B 1 146 ? 4.328 13.281 -15.078 1 96.62 146 THR B C 1
ATOM 3066 O O . THR B 1 146 ? 5.098 13.773 -14.25 1 96.62 146 THR B O 1
ATOM 3069 N N . ARG B 1 147 ? 3.402 12.453 -14.812 1 95.19 147 ARG B N 1
ATOM 3070 C CA . ARG B 1 147 ? 3.252 11.953 -13.445 1 95.19 147 ARG B CA 1
ATOM 3071 C C . ARG B 1 147 ? 4.555 11.344 -12.938 1 95.19 147 ARG B C 1
ATOM 3073 O O . ARG B 1 147 ? 4.949 11.578 -11.797 1 95.19 147 ARG B O 1
ATOM 3080 N N . GLU B 1 148 ? 5.234 10.602 -13.758 1 93.88 148 GLU B N 1
ATOM 3081 C CA . GLU B 1 148 ? 6.496 9.961 -13.398 1 93.88 148 GLU B CA 1
ATOM 3082 C C . GLU B 1 148 ? 7.559 10.992 -13.039 1 93.88 148 GLU B C 1
ATOM 3084 O O . GLU B 1 148 ? 8.297 10.82 -12.07 1 93.88 148 GLU B O 1
ATOM 3089 N N . ALA B 1 149 ? 7.656 12.031 -13.781 1 96.94 149 ALA B N 1
ATOM 3090 C CA . ALA B 1 149 ? 8.641 13.078 -13.531 1 96.94 149 ALA B CA 1
ATOM 3091 C C . ALA B 1 149 ? 8.359 13.797 -12.211 1 96.94 149 ALA B C 1
ATOM 3093 O O . ALA B 1 149 ? 9.281 14.125 -11.461 1 96.94 149 ALA B O 1
ATOM 3094 N N . ALA B 1 150 ? 7.086 14.055 -12.008 1 98.19 150 ALA B N 1
ATOM 3095 C CA . ALA B 1 150 ? 6.695 14.711 -10.758 1 98.19 150 ALA B CA 1
ATOM 3096 C C . ALA B 1 150 ? 7.047 13.844 -9.555 1 98.19 150 ALA B C 1
ATOM 3098 O O . ALA B 1 150 ? 7.609 14.328 -8.57 1 98.19 150 ALA B O 1
ATOM 3099 N N . ILE B 1 151 ? 6.742 12.578 -9.656 1 97.19 151 ILE B N 1
ATOM 3100 C CA . ILE B 1 151 ? 7.039 11.641 -8.578 1 97.19 151 ILE B CA 1
ATOM 3101 C C . ILE B 1 151 ? 8.547 11.578 -8.359 1 97.19 151 ILE B C 1
ATOM 3103 O O . ILE B 1 151 ? 9.016 11.555 -7.215 1 97.19 151 ILE B O 1
ATOM 3107 N N . ALA B 1 152 ? 9.289 11.531 -9.406 1 95.44 152 ALA B N 1
ATOM 3108 C CA . ALA B 1 152 ? 10.742 11.492 -9.297 1 95.44 152 ALA B CA 1
ATOM 3109 C C . ALA B 1 152 ? 11.273 12.711 -8.539 1 95.44 152 ALA B C 1
ATOM 3111 O O . ALA B 1 152 ? 12.086 12.578 -7.625 1 95.44 152 ALA B O 1
ATOM 3112 N N . HIS B 1 153 ? 10.82 13.859 -8.93 1 97.69 153 HIS B N 1
ATOM 3113 C CA . HIS B 1 153 ? 11.227 15.078 -8.242 1 97.69 153 HIS B CA 1
ATOM 3114 C C . HIS B 1 153 ? 10.828 15.039 -6.77 1 97.69 153 HIS B C 1
ATOM 3116 O O . HIS B 1 153 ? 11.633 15.352 -5.895 1 97.69 153 HIS B O 1
ATOM 3122 N N . TRP B 1 154 ? 9.617 14.656 -6.516 1 98.06 154 TRP B N 1
ATOM 3123 C CA . TRP B 1 154 ? 9.039 14.602 -5.176 1 98.06 154 TRP B CA 1
ATOM 3124 C C . TRP B 1 154 ? 9.805 13.617 -4.293 1 98.06 154 TRP B C 1
ATOM 3126 O O . TRP B 1 154 ? 10.281 13.984 -3.219 1 98.06 154 TRP B O 1
ATOM 3136 N N . HIS B 1 155 ? 10 12.414 -4.727 1 95.69 155 HIS B N 1
ATOM 3137 C CA . HIS B 1 155 ? 10.547 11.328 -3.924 1 95.69 155 HIS B CA 1
ATOM 3138 C C . HIS B 1 155 ? 12.062 11.43 -3.811 1 95.69 155 HIS B C 1
ATOM 3140 O O . HIS B 1 155 ? 12.656 10.883 -2.877 1 95.69 155 HIS B O 1
ATOM 3146 N N . SER B 1 156 ? 12.719 12.062 -4.688 1 93.62 156 SER B N 1
ATOM 3147 C CA . SER B 1 156 ? 14.172 12.172 -4.629 1 93.62 156 SER B CA 1
ATOM 3148 C C . SER B 1 156 ? 14.609 13.555 -4.148 1 93.62 156 SER B C 1
ATOM 3150 O O . SER B 1 156 ? 14.891 13.742 -2.965 1 93.62 156 SER B O 1
ATOM 3152 N N . HIS B 1 157 ? 14.359 14.547 -4.887 1 95.56 157 HIS B N 1
ATOM 3153 C CA . HIS B 1 157 ? 14.836 15.891 -4.57 1 95.56 157 HIS B CA 1
ATOM 3154 C C . HIS B 1 157 ? 14.055 16.484 -3.406 1 95.56 157 HIS B C 1
ATOM 3156 O O . HIS B 1 157 ? 14.648 16.891 -2.402 1 95.56 157 HIS B O 1
ATOM 3162 N N . HIS B 1 158 ? 12.789 16.547 -3.463 1 97.56 158 HIS B N 1
ATOM 3163 C CA . HIS B 1 158 ? 12 17.266 -2.467 1 97.56 158 HIS B CA 1
ATOM 3164 C C . HIS B 1 158 ? 12.086 16.578 -1.104 1 97.56 158 HIS B C 1
ATOM 3166 O O . HIS B 1 158 ? 12.07 17.25 -0.069 1 97.56 158 HIS B O 1
ATOM 3172 N N . THR B 1 159 ? 12.07 15.242 -1.141 1 96.69 159 THR B N 1
ATOM 3173 C CA . THR B 1 159 ? 12.188 14.523 0.119 1 96.69 159 THR B CA 1
ATOM 3174 C C . THR B 1 159 ? 13.406 14.992 0.906 1 96.69 159 THR B C 1
ATOM 3176 O O . THR B 1 159 ? 13.305 15.289 2.098 1 96.69 159 THR B O 1
ATOM 3179 N N . ARG B 1 160 ? 14.508 15.094 0.248 1 95.88 160 ARG B N 1
ATOM 3180 C CA . ARG B 1 160 ? 15.727 15.586 0.886 1 95.88 160 ARG B CA 1
ATOM 3181 C C . ARG B 1 160 ? 15.539 17 1.421 1 95.88 160 ARG B C 1
ATOM 3183 O O . ARG B 1 160 ? 15.914 17.297 2.555 1 95.88 160 ARG B O 1
ATOM 3190 N N . VAL B 1 161 ? 14.977 17.875 0.613 1 97.81 161 VAL B N 1
ATOM 3191 C CA . VAL B 1 161 ? 14.766 19.266 0.97 1 97.81 161 VAL B CA 1
ATOM 3192 C C . VAL B 1 161 ? 13.891 19.359 2.215 1 97.81 161 VAL B C 1
ATOM 3194 O O . VAL B 1 161 ? 14.203 20.094 3.152 1 97.81 161 VAL B O 1
ATOM 3197 N N . ALA B 1 162 ? 12.773 18.594 2.279 1 97.38 162 ALA B N 1
ATOM 3198 C CA . ALA B 1 162 ? 11.852 18.625 3.414 1 97.38 162 ALA B CA 1
ATOM 3199 C C . ALA B 1 162 ? 12.562 18.219 4.703 1 97.38 162 ALA B C 1
ATOM 3201 O O . ALA B 1 162 ? 12.359 18.844 5.75 1 97.38 162 ALA B O 1
ATOM 3202 N N . ILE B 1 163 ? 13.375 17.219 4.609 1 96.12 163 ILE B N 1
ATOM 3203 C CA . ILE B 1 163 ? 14.102 16.688 5.762 1 96.12 163 ILE B CA 1
ATOM 3204 C C . ILE B 1 163 ? 15.102 17.719 6.262 1 96.12 163 ILE B C 1
ATOM 3206 O O . ILE B 1 163 ? 15.227 17.953 7.469 1 96.12 163 ILE B O 1
ATOM 3210 N N . GLU B 1 164 ? 15.742 18.375 5.344 1 96.88 164 GLU B N 1
ATOM 3211 C CA . GLU B 1 164 ? 16.891 19.219 5.68 1 96.88 164 GLU B CA 1
ATOM 3212 C C . GLU B 1 164 ? 16.438 20.594 6.125 1 96.88 164 GLU B C 1
ATOM 3214 O O . GLU B 1 164 ? 17.156 21.281 6.859 1 96.88 164 GLU B O 1
ATOM 3219 N N . THR B 1 165 ? 15.297 21.062 5.684 1 98.44 165 THR B N 1
ATOM 3220 C CA . THR B 1 165 ? 14.953 22.469 5.863 1 98.44 165 THR B CA 1
ATOM 3221 C C . THR B 1 165 ? 13.891 22.641 6.941 1 98.44 165 THR B C 1
ATOM 3223 O O . THR B 1 165 ? 13.656 23.75 7.422 1 98.44 165 THR B O 1
ATOM 3226 N N . GLN B 1 166 ? 13.195 21.609 7.34 1 98.44 166 GLN B N 1
ATOM 3227 C CA . GLN B 1 166 ? 12.062 21.734 8.25 1 98.44 166 GLN B CA 1
ATOM 3228 C C . GLN B 1 166 ? 12.328 21.016 9.57 1 98.44 166 GLN B C 1
ATOM 3230 O O . GLN B 1 166 ? 13.195 20.141 9.641 1 98.44 166 GLN B O 1
ATOM 3235 N N . ASP B 1 167 ? 11.578 21.422 10.609 1 97.94 167 ASP B N 1
ATOM 3236 C CA . ASP B 1 167 ? 11.656 20.766 11.906 1 97.94 167 ASP B CA 1
ATOM 3237 C C . ASP B 1 167 ? 10.562 19.719 12.062 1 97.94 167 ASP B C 1
ATOM 3239 O O . ASP B 1 167 ? 9.82 19.734 13.055 1 97.94 167 ASP B O 1
ATOM 3243 N N . ASN B 1 168 ? 10.367 18.906 11.062 1 98.38 168 ASN B N 1
ATOM 3244 C CA . ASN B 1 168 ? 9.367 17.844 11.156 1 98.38 168 ASN B CA 1
ATOM 3245 C C . ASN B 1 168 ? 9.906 16.625 11.914 1 98.38 168 ASN B C 1
ATOM 3247 O O . ASN B 1 168 ? 11.094 16.312 11.805 1 98.38 168 ASN B O 1
ATOM 3251 N N . PHE B 1 169 ? 9.047 15.984 12.734 1 98.19 169 PHE B N 1
ATOM 3252 C CA . PHE B 1 169 ? 9.461 14.773 13.445 1 98.19 169 PHE B CA 1
ATOM 3253 C C . PHE B 1 169 ? 8.719 13.555 12.922 1 98.19 169 PHE B C 1
ATOM 3255 O O . PHE B 1 169 ? 8.992 12.43 13.336 1 98.19 169 PHE B O 1
ATOM 3262 N N . GLU B 1 170 ? 7.801 13.75 12.078 1 98.12 170 GLU B N 1
ATOM 3263 C CA . GLU B 1 170 ? 7.133 12.734 11.266 1 98.12 170 GLU B CA 1
ATOM 3264 C C . GLU B 1 170 ? 6.922 13.227 9.836 1 98.12 170 GLU B C 1
ATOM 3266 O O . GLU B 1 170 ? 6.566 14.383 9.617 1 98.12 170 GLU B O 1
ATOM 3271 N N . TYR B 1 171 ? 7.191 12.469 8.867 1 98.56 171 TYR B N 1
ATOM 3272 C CA . TYR B 1 171 ? 7.012 12.766 7.449 1 98.56 171 TYR B CA 1
ATOM 3273 C C . TYR B 1 171 ? 6.578 11.523 6.68 1 98.56 171 TYR B C 1
ATOM 3275 O O . TYR B 1 171 ? 7.387 10.617 6.449 1 98.56 171 TYR B O 1
ATOM 3283 N N . VAL B 1 172 ? 5.297 11.453 6.297 1 98.56 172 VAL B N 1
ATOM 3284 C CA . VAL B 1 172 ? 4.703 10.32 5.59 1 98.56 172 VAL B CA 1
ATOM 3285 C C . VAL B 1 172 ? 4.16 10.781 4.238 1 98.56 172 VAL B C 1
ATOM 3287 O O . VAL B 1 172 ? 3.328 11.688 4.172 1 98.56 172 VAL B O 1
ATOM 3290 N N . GLN B 1 173 ? 4.672 10.188 3.199 1 98.56 173 GLN B N 1
ATOM 3291 C CA . GLN B 1 173 ? 4.215 10.438 1.837 1 98.56 173 GLN B CA 1
ATOM 3292 C C . GLN B 1 173 ? 3.221 9.375 1.383 1 98.56 173 GLN B C 1
ATOM 3294 O O . GLN B 1 173 ? 3.527 8.18 1.411 1 98.56 173 GLN B O 1
ATOM 3299 N N . ASN B 1 174 ? 2.055 9.789 1.032 1 98.69 174 ASN B N 1
ATOM 3300 C CA . ASN B 1 174 ? 1.076 8.883 0.445 1 98.69 174 ASN B CA 1
ATOM 3301 C C . ASN B 1 174 ? 0.826 9.203 -1.026 1 98.69 174 ASN B C 1
ATOM 3303 O O . ASN B 1 174 ? 0.193 10.203 -1.349 1 98.69 174 ASN B O 1
ATOM 3307 N N . LEU B 1 175 ? 1.331 8.352 -1.887 1 98.31 175 LEU B N 1
ATOM 3308 C CA . LEU B 1 175 ? 1.042 8.484 -3.311 1 98.31 175 LEU B CA 1
ATOM 3309 C C . LEU B 1 175 ? -0.359 7.977 -3.633 1 98.31 175 LEU B C 1
ATOM 3311 O O . LEU B 1 175 ? -0.69 6.828 -3.33 1 98.31 175 LEU B O 1
ATOM 3315 N N . VAL B 1 176 ? -1.179 8.852 -4.211 1 98.31 176 VAL B N 1
ATOM 3316 C CA . VAL B 1 176 ? -2.518 8.414 -4.59 1 98.31 176 VAL B CA 1
ATOM 3317 C C . VAL B 1 176 ? -2.428 7.438 -5.762 1 98.31 176 VAL B C 1
ATOM 3319 O O . VAL B 1 176 ? -1.834 7.746 -6.793 1 98.31 176 VAL B O 1
ATOM 3322 N N . VAL B 1 177 ? -2.988 6.262 -5.57 1 97.38 177 VAL B N 1
ATOM 3323 C CA . VAL B 1 177 ? -3.027 5.23 -6.602 1 97.38 177 VAL B CA 1
ATOM 3324 C C . VAL B 1 177 ? -4.273 5.41 -7.465 1 97.38 177 VAL B C 1
ATOM 3326 O O . VAL B 1 177 ? -4.203 5.352 -8.695 1 97.38 177 VAL B O 1
ATOM 3329 N N . ARG B 1 178 ? -5.398 5.633 -6.816 1 95.94 178 ARG B N 1
ATOM 3330 C CA . ARG B 1 178 ? -6.652 5.91 -7.508 1 95.94 178 ARG B CA 1
ATOM 3331 C C . ARG B 1 178 ? -7.703 6.445 -6.543 1 95.94 178 ARG B C 1
ATOM 3333 O O . ARG B 1 178 ? -7.641 6.184 -5.34 1 95.94 178 ARG B O 1
ATOM 3340 N N . PRO B 1 179 ? -8.688 7.219 -7.117 1 97.06 179 PRO B N 1
ATOM 3341 C CA . PRO B 1 179 ? -9.836 7.562 -6.277 1 97.06 179 PRO B CA 1
ATOM 3342 C C . PRO B 1 179 ? -10.727 6.359 -5.961 1 97.06 179 PRO B C 1
ATOM 3344 O O . PRO B 1 179 ? -10.812 5.426 -6.762 1 97.06 179 PRO B O 1
ATOM 3347 N N . LEU B 1 180 ? -11.305 6.383 -4.773 1 97.31 180 LEU B N 1
ATOM 3348 C CA . LEU B 1 180 ? -12.234 5.324 -4.391 1 97.31 180 LEU B CA 1
ATOM 3349 C C . LEU B 1 180 ? -13.68 5.805 -4.48 1 97.31 180 LEU B C 1
ATOM 3351 O O . LEU B 1 180 ? -14.609 4.996 -4.52 1 97.31 180 LEU B O 1
ATOM 3355 N N . THR B 1 181 ? -13.891 7.082 -4.363 1 97.25 181 THR B N 1
ATOM 3356 C CA . THR B 1 181 ? -15.195 7.676 -4.617 1 97.25 181 THR B CA 1
ATOM 3357 C C . THR B 1 181 ? -15.219 8.383 -5.973 1 97.25 181 THR B C 1
ATOM 3359 O O . THR B 1 181 ? -14.227 8.977 -6.383 1 97.25 181 THR B O 1
ATOM 3362 N N . ASP B 1 182 ? -16.328 8.43 -6.656 1 94.31 182 ASP B N 1
ATOM 3363 C CA . ASP B 1 182 ? -16.453 8.945 -8.016 1 94.31 182 ASP B CA 1
ATOM 3364 C C . ASP B 1 182 ? -16.234 10.453 -8.055 1 94.31 182 ASP B C 1
ATOM 3366 O O . ASP B 1 182 ? -15.742 10.992 -9.047 1 94.31 182 ASP B O 1
ATOM 3370 N N . THR B 1 183 ? -16.562 11.172 -6.988 1 96.69 183 THR B N 1
ATOM 3371 C CA . THR B 1 183 ? -16.516 12.633 -6.969 1 96.69 183 THR B CA 1
ATOM 3372 C C . THR B 1 183 ? -15.219 13.125 -6.34 1 96.69 183 THR B C 1
ATOM 3374 O O . THR B 1 183 ? -15.031 14.336 -6.152 1 96.69 183 THR B O 1
ATOM 3377 N N . ALA B 1 184 ? -14.344 12.234 -6 1 97.81 184 ALA B N 1
ATOM 3378 C CA . ALA B 1 184 ? -13.125 12.625 -5.305 1 97.81 184 ALA B CA 1
ATOM 3379 C C . ALA B 1 184 ? -12.312 13.625 -6.129 1 97.81 184 ALA B C 1
ATOM 3381 O O . ALA B 1 184 ? -12.062 13.398 -7.316 1 97.81 184 ALA B O 1
ATOM 3382 N N . PRO B 1 185 ? -11.914 14.789 -5.465 1 97.69 185 PRO B N 1
ATOM 3383 C CA . PRO B 1 185 ? -10.969 15.664 -6.164 1 97.69 185 PRO B CA 1
ATOM 3384 C C . PRO B 1 185 ? -9.711 14.93 -6.617 1 97.69 185 PRO B C 1
ATOM 3386 O O . PRO B 1 185 ? -9.211 14.062 -5.898 1 97.69 185 PRO B O 1
ATOM 3389 N N . ARG B 1 186 ? -9.219 15.281 -7.727 1 96.12 186 ARG B N 1
ATOM 3390 C CA . ARG B 1 186 ? -8.086 14.57 -8.312 1 96.12 186 ARG B CA 1
ATOM 3391 C C . ARG B 1 186 ? -6.77 15.039 -7.691 1 96.12 186 ARG B C 1
ATOM 3393 O O . ARG B 1 186 ? -5.957 15.672 -8.359 1 96.12 186 ARG B O 1
ATOM 3400 N N . TYR B 1 187 ? -6.484 14.672 -6.5 1 98.69 187 TYR B N 1
ATOM 3401 C CA . TYR B 1 187 ? -5.18 14.844 -5.879 1 98.69 187 TYR B CA 1
ATOM 3402 C C . TYR B 1 187 ? -4.199 13.781 -6.352 1 98.69 187 TYR B C 1
ATOM 3404 O O . TYR B 1 187 ? -4.605 12.672 -6.719 1 98.69 187 TYR B O 1
ATOM 3412 N N . ASP B 1 188 ? -2.957 14.172 -6.332 1 98.62 188 ASP B N 1
ATOM 3413 C CA . ASP B 1 188 ? -1.933 13.211 -6.723 1 98.62 188 ASP B CA 1
ATOM 3414 C C . ASP B 1 188 ? -1.263 12.594 -5.496 1 98.62 188 ASP B C 1
ATOM 3416 O O . ASP B 1 188 ? -0.681 11.508 -5.582 1 98.62 188 ASP B O 1
ATOM 3420 N N . ALA B 1 189 ? -1.347 13.266 -4.379 1 98.81 189 ALA B N 1
ATOM 3421 C CA . ALA B 1 189 ? -0.704 12.75 -3.17 1 98.81 189 ALA B CA 1
ATOM 3422 C C . ALA B 1 189 ? -1.332 13.359 -1.917 1 98.81 189 ALA B C 1
ATOM 3424 O O . ALA B 1 189 ? -1.979 14.406 -1.984 1 98.81 189 ALA B O 1
ATOM 3425 N N . PHE B 1 190 ? -1.24 12.664 -0.853 1 98.88 190 PHE B N 1
ATOM 3426 C CA . PHE B 1 190 ? -1.49 13.148 0.498 1 98.88 190 PHE B CA 1
ATOM 3427 C C . PHE B 1 190 ? -0.227 13.07 1.346 1 98.88 190 PHE B C 1
ATOM 3429 O O . PHE B 1 190 ? 0.39 12.008 1.447 1 98.88 190 PHE B O 1
ATOM 3436 N N . VAL B 1 191 ? 0.194 14.156 1.931 1 98.88 191 VAL B N 1
ATOM 3437 C CA . VAL B 1 191 ? 1.393 14.211 2.762 1 98.88 191 VAL B CA 1
ATOM 3438 C C . VAL B 1 191 ? 1.015 14.586 4.191 1 98.88 191 VAL B C 1
ATOM 3440 O O . VAL B 1 191 ? 0.255 15.531 4.41 1 98.88 191 VAL B O 1
ATOM 3443 N N . GLU B 1 192 ? 1.509 13.812 5.094 1 98.75 192 GLU B N 1
ATOM 3444 C CA . GLU B 1 192 ? 1.342 14.117 6.512 1 98.75 192 GLU B CA 1
ATOM 3445 C C . GLU B 1 192 ? 2.684 14.422 7.172 1 98.75 192 GLU B C 1
ATOM 3447 O O . GLU B 1 192 ? 3.584 13.578 7.184 1 98.75 192 GLU B O 1
ATOM 3452 N N . GLU B 1 193 ? 2.828 15.594 7.746 1 98.81 193 GLU B N 1
ATOM 3453 C CA . GLU B 1 193 ? 4.02 16 8.484 1 98.81 193 GLU B CA 1
ATOM 3454 C C . GLU B 1 193 ? 3.656 16.547 9.867 1 98.81 193 GLU B C 1
ATOM 3456 O O . GLU B 1 193 ? 2.664 17.25 10.016 1 98.81 193 GLU B O 1
ATOM 3461 N N . CYS B 1 194 ? 4.434 16.141 10.812 1 98.69 194 CYS B N 1
ATOM 3462 C CA . CYS B 1 194 ? 4.199 16.625 12.164 1 98.69 194 CYS B CA 1
ATOM 3463 C C . CYS B 1 194 ? 5.305 17.578 12.602 1 98.69 194 CYS B C 1
ATOM 3465 O O . CYS B 1 194 ? 6.473 17.375 12.266 1 98.69 194 CYS B O 1
ATOM 3467 N N . PHE B 1 195 ? 4.914 18.594 13.352 1 98.75 195 PHE B N 1
ATOM 3468 C CA . PHE B 1 195 ? 5.793 19.656 13.805 1 98.75 195 PHE B CA 1
ATOM 3469 C C . PHE B 1 195 ? 5.52 20 15.258 1 98.75 195 PHE B C 1
ATOM 3471 O O . PHE B 1 195 ? 4.453 19.672 15.789 1 98.75 195 PHE B O 1
ATOM 3478 N N . PRO B 1 196 ? 6.527 20.688 15.906 1 98.19 196 PRO B N 1
ATOM 3479 C CA . PRO B 1 196 ? 6.227 21.234 17.219 1 98.19 196 PRO B CA 1
ATOM 3480 C C . PRO B 1 196 ? 5.09 22.25 17.188 1 98.19 196 PRO B C 1
ATOM 3482 O O . PRO B 1 196 ? 4.883 22.922 16.172 1 98.19 196 PRO B O 1
ATOM 3485 N N . LEU B 1 197 ? 4.422 22.391 18.344 1 98.19 197 LEU B N 1
ATOM 3486 C CA . LEU B 1 197 ? 3.273 23.281 18.406 1 98.19 197 LEU B CA 1
ATOM 3487 C C . LEU B 1 197 ? 3.678 24.719 18.062 1 98.19 197 LEU B C 1
ATOM 3489 O O . LEU B 1 197 ? 2.898 25.453 17.453 1 98.19 197 LEU B O 1
ATOM 3493 N N . GLU B 1 198 ? 4.887 25.094 18.422 1 97.81 198 GLU B N 1
ATOM 3494 C CA . GLU B 1 198 ? 5.395 26.438 18.172 1 97.81 198 GLU B CA 1
ATOM 3495 C C . GLU B 1 198 ? 5.406 26.75 16.672 1 97.81 198 GLU B C 1
ATOM 3497 O O . GLU B 1 198 ? 5.312 27.906 16.266 1 97.81 198 GLU B O 1
ATOM 3502 N N . ALA B 1 199 ? 5.469 25.734 15.883 1 98.56 199 ALA B N 1
ATOM 3503 C CA . ALA B 1 199 ? 5.586 25.906 14.438 1 98.56 199 ALA B CA 1
ATOM 3504 C C . ALA B 1 199 ? 4.254 26.312 13.82 1 98.56 199 ALA B C 1
ATOM 3506 O O . ALA B 1 199 ? 4.195 26.703 12.656 1 98.56 199 ALA B O 1
ATOM 3507 N N . LEU B 1 200 ? 3.156 26.312 14.562 1 98.25 200 LEU B N 1
ATOM 3508 C CA . LEU B 1 200 ? 1.845 26.672 14.039 1 98.25 200 LEU B CA 1
ATOM 3509 C C . LEU B 1 200 ? 1.831 28.141 13.586 1 98.25 200 LEU B C 1
ATOM 3511 O O . LEU B 1 200 ? 1.173 28.469 12.602 1 98.25 200 LEU B O 1
ATOM 3515 N N . ASP B 1 201 ? 2.582 28.969 14.297 1 97.38 201 ASP B N 1
ATOM 3516 C CA . ASP B 1 201 ? 2.541 30.391 13.945 1 97.38 201 ASP B CA 1
ATOM 3517 C C . ASP B 1 201 ? 3.934 31.016 14.023 1 97.38 201 ASP B C 1
ATOM 3519 O O . ASP B 1 201 ? 4.066 32.219 14.148 1 97.38 201 ASP B O 1
ATOM 3523 N N . ASN B 1 202 ? 4.938 30.234 14.07 1 97.81 202 ASN B N 1
ATOM 3524 C CA . ASN B 1 202 ? 6.324 30.672 14.078 1 97.81 202 ASN B CA 1
ATOM 3525 C C . ASN B 1 202 ? 7.129 30.016 12.969 1 97.81 202 ASN B C 1
ATOM 3527 O O . ASN B 1 202 ? 7.594 28.875 13.117 1 97.81 202 ASN B O 1
ATOM 3531 N N . PRO B 1 203 ? 7.355 30.75 11.898 1 97.69 203 PRO B N 1
ATOM 3532 C CA . PRO B 1 203 ? 8.078 30.156 10.766 1 97.69 203 PRO B CA 1
ATOM 3533 C C . PRO B 1 203 ? 9.492 29.719 11.133 1 97.69 203 PRO B C 1
ATOM 3535 O O . PRO B 1 203 ? 10.016 28.766 10.547 1 97.69 203 PRO B O 1
ATOM 3538 N N . GLU B 1 204 ? 10.102 30.391 12.078 1 98.44 204 GLU B N 1
ATOM 3539 C CA . GLU B 1 204 ? 11.438 29.969 12.477 1 98.44 204 GLU B CA 1
ATOM 3540 C C . GLU B 1 204 ? 11.422 28.562 13.078 1 98.44 204 GLU B C 1
ATOM 3542 O O . GLU B 1 204 ? 12.328 27.766 12.828 1 98.44 204 GLU B O 1
ATOM 3547 N N . ALA B 1 205 ? 10.422 28.312 13.828 1 98.31 205 ALA B N 1
ATOM 3548 C CA . ALA B 1 205 ? 10.266 26.969 14.398 1 98.31 205 ALA B CA 1
ATOM 3549 C C . ALA B 1 205 ? 9.93 25.953 13.305 1 98.31 205 ALA B C 1
ATOM 3551 O O . ALA B 1 205 ? 10.453 24.828 13.32 1 98.31 205 ALA B O 1
ATOM 3552 N N . PHE B 1 206 ? 9.094 26.375 12.406 1 98.44 206 PHE B N 1
ATOM 3553 C CA . PHE B 1 206 ? 8.656 25.5 11.312 1 98.44 206 PHE B CA 1
ATOM 3554 C C . PHE B 1 206 ? 9.844 25.094 10.453 1 98.44 206 PHE B C 1
ATOM 3556 O O . PHE B 1 206 ? 9.984 23.906 10.109 1 98.44 206 PHE B O 1
ATOM 3563 N N . PHE B 1 207 ? 10.789 25.953 10.148 1 98.56 207 PHE B N 1
ATOM 3564 C CA . PHE B 1 207 ? 11.875 25.734 9.195 1 98.56 207 PHE B CA 1
ATOM 3565 C C . PHE B 1 207 ? 13.188 25.484 9.93 1 98.56 207 PHE B C 1
ATOM 3567 O O . PHE B 1 207 ? 14.266 25.719 9.383 1 98.56 207 PHE B O 1
ATOM 3574 N N . ASP B 1 208 ? 13.07 25.016 11.195 1 97.94 208 ASP B N 1
ATOM 3575 C CA . ASP B 1 208 ? 14.227 24.641 11.992 1 97.94 208 ASP B CA 1
ATOM 3576 C C . ASP B 1 208 ? 15.281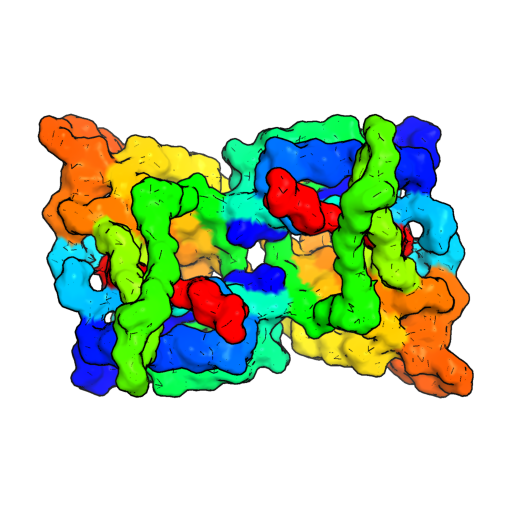 25.734 11.992 1 97.94 208 ASP B C 1
ATOM 3578 O O . ASP B 1 208 ? 16.453 25.484 11.695 1 97.94 208 ASP B O 1
ATOM 3582 N N . ALA B 1 209 ? 14.906 26.969 12.289 1 98.38 209 ALA B N 1
ATOM 3583 C CA . ALA B 1 209 ? 15.805 28.109 12.188 1 98.38 209 ALA B CA 1
ATOM 3584 C C . ALA B 1 209 ? 15.57 29.094 13.336 1 98.38 209 ALA B C 1
ATOM 3586 O O . ALA B 1 209 ? 15.672 30.312 13.148 1 98.38 209 ALA B O 1
ATOM 3587 N N . VAL B 1 210 ? 15.234 28.625 14.484 1 97.81 210 VAL B N 1
ATOM 3588 C CA . VAL B 1 210 ? 14.945 29.5 15.617 1 97.81 210 VAL B CA 1
ATOM 3589 C C . VAL B 1 210 ? 16.172 30.344 15.938 1 97.81 210 VAL B C 1
ATOM 3591 O O . VAL B 1 210 ? 17.266 29.812 16.156 1 97.81 210 VAL B O 1
ATOM 3594 N N . GLY B 1 211 ? 15.961 31.656 15.93 1 97.75 211 GLY B N 1
ATOM 3595 C CA . GLY B 1 211 ? 17.016 32.594 16.25 1 97.75 211 GLY B CA 1
ATOM 3596 C C . GLY B 1 211 ? 18.016 32.781 15.125 1 97.75 211 GLY B C 1
ATOM 3597 O O . GLY B 1 211 ? 19.047 33.438 15.305 1 97.75 211 GLY B O 1
ATOM 3598 N N . LYS B 1 212 ? 17.734 32.25 13.969 1 98.38 212 LYS B N 1
ATOM 3599 C CA . LYS B 1 212 ? 18.641 32.344 12.828 1 98.38 212 LYS B CA 1
ATOM 3600 C C . LYS B 1 212 ? 17.922 32.812 11.578 1 98.38 212 LYS B C 1
ATOM 3602 O O . LYS B 1 212 ? 17.625 32.031 10.672 1 98.38 212 LYS B O 1
ATOM 3607 N N . PRO B 1 213 ? 17.766 34.156 11.438 1 97.56 213 PRO B N 1
ATOM 3608 C CA . PRO B 1 213 ? 16.984 34.719 10.336 1 97.56 213 PRO B CA 1
ATOM 3609 C C . PRO B 1 213 ? 17.562 34.375 8.969 1 97.56 213 PRO B C 1
ATOM 3611 O O . PRO B 1 213 ? 16.812 34.188 8.008 1 97.56 213 PRO B O 1
ATOM 3614 N N . GLU B 1 214 ? 18.812 34.312 8.852 1 98.12 214 GLU B N 1
ATOM 3615 C CA . GLU B 1 214 ? 19.438 34 7.566 1 98.12 214 GLU B CA 1
ATOM 3616 C C . GLU B 1 214 ? 19.125 32.531 7.168 1 98.12 214 GLU B C 1
ATOM 3618 O O . GLU B 1 214 ? 18.844 32.281 6.004 1 98.12 214 GLU B O 1
ATOM 3623 N N . LYS B 1 215 ? 19.219 31.672 8.156 1 98.31 215 LYS B N 1
ATOM 3624 C CA . LYS B 1 215 ? 18.875 30.281 7.898 1 98.31 215 LYS B CA 1
ATOM 3625 C C . LYS B 1 215 ? 17.406 30.125 7.508 1 98.31 215 LYS B C 1
ATOM 3627 O O . LYS B 1 215 ? 17.078 29.344 6.625 1 98.31 215 LYS B O 1
ATOM 3632 N N . LEU B 1 216 ? 16.562 30.828 8.195 1 98.5 216 LEU B N 1
ATOM 3633 C CA . LEU B 1 216 ? 15.141 30.828 7.832 1 98.5 216 LEU B CA 1
ATOM 3634 C C . LEU B 1 216 ? 14.961 31.203 6.367 1 98.5 216 LEU B C 1
ATOM 3636 O O . LEU B 1 216 ? 14.242 30.531 5.625 1 98.5 216 LEU B O 1
ATOM 3640 N N . ALA B 1 217 ? 15.594 32.281 5.98 1 98.44 217 ALA B N 1
ATOM 3641 C CA . ALA B 1 217 ? 15.461 32.75 4.605 1 98.44 217 ALA B CA 1
ATOM 3642 C C . ALA B 1 217 ? 15.953 31.719 3.609 1 98.44 217 ALA B C 1
ATOM 3644 O O . ALA B 1 217 ? 15.32 31.484 2.576 1 98.44 217 ALA B O 1
ATOM 3645 N N . GLU B 1 218 ? 17.047 31.141 3.9 1 98.5 218 GLU B N 1
ATOM 3646 C CA . GLU B 1 218 ? 17.625 30.109 3.031 1 98.5 218 GLU B CA 1
ATOM 3647 C C . GLU B 1 218 ? 16.719 28.891 2.951 1 98.5 218 GLU B C 1
ATOM 3649 O O . GLU B 1 218 ? 16.453 28.375 1.862 1 98.5 218 GLU B O 1
ATOM 3654 N N . ASN B 1 219 ? 16.297 28.375 4.125 1 98.62 219 ASN B N 1
ATOM 3655 C CA . ASN B 1 219 ? 15.438 27.203 4.16 1 98.62 219 ASN B CA 1
ATOM 3656 C C . ASN B 1 219 ? 14.125 27.438 3.422 1 98.62 219 ASN B C 1
ATOM 3658 O O . ASN B 1 219 ? 13.664 26.578 2.674 1 98.62 219 ASN B O 1
ATOM 3662 N N . LEU B 1 220 ? 13.57 28.594 3.645 1 97.88 220 LEU B N 1
ATOM 3663 C CA . LEU B 1 220 ? 12.328 28.969 2.975 1 97.88 220 LEU B CA 1
ATOM 3664 C C . LEU B 1 220 ? 12.508 29 1.462 1 97.88 220 LEU B C 1
ATOM 3666 O O . LEU B 1 220 ? 11.688 28.453 0.719 1 97.88 220 LEU B O 1
ATOM 3670 N N . ALA B 1 221 ? 13.547 29.641 1.003 1 98.31 221 ALA B N 1
ATOM 3671 C CA . ALA B 1 221 ? 13.82 29.734 -0.429 1 98.31 221 ALA B CA 1
ATOM 3672 C C . ALA B 1 221 ? 14.016 28.359 -1.045 1 98.31 221 ALA B C 1
ATOM 3674 O O . ALA B 1 221 ? 13.484 28.062 -2.119 1 98.31 221 ALA B O 1
ATOM 3675 N N . THR B 1 222 ? 14.773 27.562 -0.361 1 98.5 222 THR B N 1
ATOM 3676 C CA . THR B 1 222 ? 15.047 26.203 -0.829 1 98.5 222 THR B CA 1
ATOM 3677 C C . THR B 1 222 ? 13.766 25.391 -0.913 1 98.5 222 THR B C 1
ATOM 3679 O O . THR B 1 222 ? 13.531 24.688 -1.896 1 98.5 222 THR B O 1
ATOM 3682 N N . MET B 1 223 ? 12.938 25.516 0.099 1 98.19 223 MET B N 1
ATOM 3683 C CA . MET B 1 223 ? 11.664 24.797 0.133 1 98.19 223 MET B CA 1
ATOM 3684 C C . MET B 1 223 ? 10.758 25.25 -1.007 1 98.19 223 MET B C 1
ATOM 3686 O O . MET B 1 223 ? 10.195 24.422 -1.725 1 98.19 223 MET B O 1
ATOM 3690 N N . MET B 1 224 ? 10.664 26.516 -1.193 1 97.62 224 MET B N 1
ATOM 3691 C CA . MET B 1 224 ? 9.773 27.047 -2.221 1 97.62 224 MET B CA 1
ATOM 3692 C C . MET B 1 224 ? 10.227 26.625 -3.611 1 97.62 224 MET B C 1
ATOM 3694 O O . MET B 1 224 ? 9.406 26.266 -4.457 1 97.62 224 MET B O 1
ATOM 3698 N N . GLU B 1 225 ? 11.484 26.688 -3.828 1 98.25 225 GLU B N 1
ATOM 3699 C CA . GLU B 1 225 ? 12.023 26.25 -5.109 1 98.25 225 GLU B CA 1
ATOM 3700 C C . GLU B 1 225 ? 11.719 24.766 -5.352 1 98.25 225 GLU B C 1
ATOM 3702 O O . GLU B 1 225 ? 11.328 24.391 -6.457 1 98.25 225 GLU B O 1
ATOM 3707 N N . SER B 1 226 ? 11.914 24 -4.363 1 98.5 226 SER B N 1
ATOM 3708 C CA . SER B 1 226 ? 11.664 22.562 -4.453 1 98.5 226 SER B CA 1
ATOM 3709 C C . SER B 1 226 ? 10.195 22.281 -4.758 1 98.5 226 SER B C 1
ATOM 3711 O O . SER B 1 226 ? 9.883 21.516 -5.676 1 98.5 226 SER B O 1
ATOM 3713 N N . CYS B 1 227 ? 9.273 22.875 -3.996 1 98.44 227 CYS B N 1
ATOM 3714 C CA . CYS B 1 227 ? 7.844 22.656 -4.156 1 98.44 227 CYS B CA 1
ATOM 3715 C C . CYS B 1 227 ? 7.371 23.125 -5.527 1 98.44 227 CYS B C 1
ATOM 3717 O O . CYS B 1 227 ? 6.547 22.469 -6.164 1 98.44 227 CYS B O 1
ATOM 3719 N N . ASN B 1 228 ? 7.941 24.219 -5.992 1 98.12 228 ASN B N 1
ATOM 3720 C CA . ASN B 1 228 ? 7.57 24.766 -7.293 1 98.12 228 ASN B CA 1
ATOM 3721 C C . ASN B 1 228 ? 7.957 23.828 -8.43 1 98.12 228 ASN B C 1
ATOM 3723 O O . ASN B 1 228 ? 7.438 23.938 -9.539 1 98.12 228 ASN B O 1
ATOM 3727 N N . GLY B 1 229 ? 8.828 22.984 -8.156 1 98.31 229 GLY B N 1
ATOM 3728 C CA . GLY B 1 229 ? 9.297 22.047 -9.172 1 98.31 229 GLY B CA 1
ATOM 3729 C C . GLY B 1 229 ? 8.281 20.984 -9.516 1 98.31 229 GLY B C 1
ATOM 3730 O O . GLY B 1 229 ? 8.375 20.344 -10.562 1 98.31 229 GLY B O 1
ATOM 3731 N N . PHE B 1 230 ? 7.25 20.75 -8.656 1 98.62 230 PHE B N 1
ATOM 3732 C CA . PHE B 1 230 ? 6.398 19.609 -8.992 1 98.62 230 PHE B CA 1
ATOM 3733 C C . PHE B 1 230 ? 4.965 19.859 -8.539 1 98.62 230 PHE B C 1
ATOM 3735 O O . PHE B 1 230 ? 4.051 19.125 -8.938 1 98.62 230 PHE B O 1
ATOM 3742 N N . ILE B 1 231 ? 4.668 20.875 -7.738 1 98.75 231 ILE B N 1
ATOM 3743 C CA . ILE B 1 231 ? 3.34 21.062 -7.168 1 98.75 231 ILE B CA 1
ATOM 3744 C C . ILE B 1 231 ? 2.559 22.078 -7.996 1 98.75 231 ILE B C 1
ATOM 3746 O O . ILE B 1 231 ? 3.104 23.109 -8.414 1 98.75 231 ILE B O 1
ATOM 3750 N N . ASP B 1 232 ? 1.324 21.812 -8.312 1 98.69 232 ASP B N 1
ATOM 3751 C CA . ASP B 1 232 ? 0.342 22.781 -8.789 1 98.69 232 ASP B CA 1
ATOM 3752 C C . ASP B 1 232 ? -0.361 23.484 -7.621 1 98.69 232 ASP B C 1
ATOM 3754 O O . ASP B 1 232 ? -1.379 22.984 -7.129 1 98.69 232 ASP B O 1
ATOM 3758 N N . PHE B 1 233 ? 0.031 24.625 -7.27 1 98 233 PHE B N 1
ATOM 3759 C CA . PHE B 1 233 ? -0.414 25.297 -6.059 1 98 233 PHE B CA 1
ATOM 3760 C C . PHE B 1 233 ? -1.854 25.781 -6.203 1 98 233 PHE B C 1
ATOM 3762 O O . PHE B 1 233 ? -2.486 26.172 -5.219 1 98 233 PHE B O 1
ATOM 3769 N N . THR B 1 234 ? -2.396 25.703 -7.371 1 98 234 THR B N 1
ATOM 3770 C CA . THR B 1 234 ? -3.775 26.141 -7.566 1 98 234 THR B CA 1
ATOM 3771 C C . THR B 1 234 ? -4.75 25.016 -7.203 1 98 234 THR B C 1
ATOM 3773 O O . THR B 1 234 ? -5.961 25.25 -7.137 1 98 234 THR B O 1
ATOM 3776 N N . ARG B 1 235 ? -4.25 23.859 -6.949 1 98.38 235 ARG B N 1
ATOM 3777 C CA . ARG B 1 235 ? -5.105 22.703 -6.695 1 98.38 235 ARG B CA 1
ATOM 3778 C C . ARG B 1 235 ? -4.609 21.906 -5.492 1 98.38 235 ARG B C 1
ATOM 3780 O O . ARG B 1 235 ? -4.473 20.688 -5.566 1 98.38 235 ARG B O 1
ATOM 3787 N N . ILE B 1 236 ? -4.301 22.578 -4.414 1 98.69 236 ILE B N 1
ATOM 3788 C CA . ILE B 1 236 ? -3.863 21.891 -3.207 1 98.69 236 ILE B CA 1
ATOM 3789 C C . ILE B 1 236 ? -4.746 22.297 -2.029 1 98.69 236 ILE B C 1
ATOM 3791 O O . ILE B 1 236 ? -5.367 23.359 -2.047 1 98.69 236 ILE B O 1
ATOM 3795 N N . ASP B 1 237 ? -4.871 21.5 -1.049 1 98.88 237 ASP B N 1
ATOM 3796 C CA . ASP B 1 237 ? -5.492 21.781 0.243 1 98.88 237 ASP B CA 1
ATOM 3797 C C . ASP B 1 237 ? -4.555 21.406 1.392 1 98.88 237 ASP B C 1
ATOM 3799 O O . ASP B 1 237 ? -4.199 20.25 1.564 1 98.88 237 ASP B O 1
ATOM 3803 N N . ILE B 1 238 ? -4.117 22.406 2.139 1 98.75 238 ILE B N 1
ATOM 3804 C CA . ILE B 1 238 ? -3.268 22.219 3.311 1 98.75 238 ILE B CA 1
ATOM 3805 C C . ILE B 1 238 ? -4.039 22.594 4.57 1 98.75 238 ILE B C 1
ATOM 3807 O O . ILE B 1 238 ? -4.566 23.703 4.676 1 98.75 238 ILE B O 1
ATOM 3811 N N . VAL B 1 239 ? -4.066 21.672 5.523 1 98.38 239 VAL B N 1
ATOM 3812 C CA . VAL B 1 239 ? -4.906 21.844 6.703 1 98.38 239 VAL B CA 1
ATOM 3813 C C . VAL B 1 239 ? -4.109 21.5 7.961 1 98.38 239 VAL B C 1
ATOM 3815 O O . VAL B 1 239 ? -3.688 20.359 8.141 1 98.38 239 VAL B O 1
ATOM 3818 N N . PRO B 1 240 ? -3.867 22.531 8.844 1 98.69 240 PRO B N 1
ATOM 3819 C CA . PRO B 1 240 ? -3.346 22.172 10.164 1 98.69 240 PRO B CA 1
ATOM 3820 C C . PRO B 1 240 ? -4.328 21.328 10.977 1 98.69 240 PRO B C 1
ATOM 3822 O O . PRO B 1 240 ? -5.516 21.641 11.039 1 98.69 240 PRO B O 1
ATOM 3825 N N . THR B 1 241 ? -3.809 20.25 11.602 1 98.81 241 THR B N 1
ATOM 3826 C CA . THR B 1 241 ? -4.711 19.344 12.305 1 98.81 241 THR B CA 1
ATOM 3827 C C . THR B 1 241 ? -4.07 18.828 13.594 1 98.81 241 THR B C 1
ATOM 3829 O O . THR B 1 241 ? -2.854 18.922 13.773 1 98.81 241 THR B O 1
ATOM 3832 N N . SER B 1 242 ? -4.93 18.422 14.523 1 98.31 242 SER B N 1
ATOM 3833 C CA . SER B 1 242 ? -4.535 17.516 15.594 1 98.31 242 SER B CA 1
ATOM 3834 C C . SER B 1 242 ? -4.637 16.062 15.148 1 98.31 242 SER B C 1
ATOM 3836 O O . SER B 1 242 ? -5.574 15.688 14.445 1 98.31 242 SER B O 1
ATOM 3838 N N . GLN B 1 243 ? -3.676 15.273 15.57 1 97.94 243 GLN B N 1
ATOM 3839 C CA . GLN B 1 243 ? -3.6 13.875 15.156 1 97.94 243 GLN B CA 1
ATOM 3840 C C . GLN B 1 243 ? -3.916 12.938 16.312 1 97.94 243 GLN B C 1
ATOM 3842 O O . GLN B 1 243 ? -3.461 13.156 17.438 1 97.94 243 GLN B O 1
ATOM 3847 N N . PHE B 1 244 ? -4.699 11.938 16.094 1 97.19 244 PHE B N 1
ATOM 3848 C CA . PHE B 1 244 ? -5.055 10.914 17.062 1 97.19 244 PHE B CA 1
ATOM 3849 C C . PHE B 1 244 ? -4.867 9.523 16.484 1 97.19 244 PHE B C 1
ATOM 3851 O O . PHE B 1 244 ? -5.32 9.242 15.375 1 97.19 244 PHE B O 1
ATOM 3858 N N . ASP B 1 245 ? -4.168 8.664 17.234 1 96.31 245 ASP B N 1
ATOM 3859 C CA . ASP B 1 245 ? -3.867 7.301 16.812 1 96.31 245 ASP B CA 1
ATOM 3860 C C . ASP B 1 245 ? -4.75 6.289 17.531 1 96.31 245 ASP B C 1
ATOM 3862 O O . ASP B 1 245 ? -4.688 6.172 18.75 1 96.31 245 ASP B O 1
ATOM 3866 N N . PHE B 1 246 ? -5.516 5.543 16.797 1 96 246 PHE B N 1
ATOM 3867 C CA . PHE B 1 246 ? -6.469 4.602 17.375 1 96 246 PHE B CA 1
ATOM 3868 C C . PHE B 1 246 ? -6.07 3.166 17.062 1 96 246 PHE B C 1
ATOM 3870 O O . PHE B 1 246 ? -6.91 2.266 17.078 1 96 246 PHE B O 1
ATOM 3877 N N . ALA B 1 247 ? -4.801 2.91 16.781 1 93.5 247 ALA B N 1
ATOM 3878 C CA . ALA B 1 247 ? -4.328 1.576 16.422 1 93.5 247 ALA B CA 1
ATOM 3879 C C . ALA B 1 247 ? -4.57 0.585 17.562 1 93.5 247 ALA B C 1
ATOM 3881 O O . ALA B 1 247 ? -4.621 -0.626 17.328 1 93.5 247 ALA B O 1
ATOM 3882 N N . PHE B 1 248 ? -4.68 1.045 18.766 1 92 248 PHE B N 1
ATOM 3883 C CA . PHE B 1 248 ? -4.891 0.172 19.906 1 92 248 PHE B CA 1
ATOM 3884 C C . PHE B 1 248 ? -6.223 -0.56 19.797 1 92 248 PHE B C 1
ATOM 3886 O O . PHE B 1 248 ? -6.438 -1.579 20.453 1 92 248 PHE B O 1
ATOM 3893 N N . LEU B 1 249 ? -7.109 -0.076 18.984 1 92.75 249 LEU B N 1
ATOM 3894 C CA . LEU B 1 249 ? -8.414 -0.699 18.812 1 92.75 249 LEU B CA 1
ATOM 3895 C C . LEU B 1 249 ? -8.305 -1.979 17.984 1 92.75 249 LEU B C 1
ATOM 3897 O O . LEU B 1 249 ? -9.227 -2.789 17.969 1 92.75 249 LEU B O 1
ATOM 3901 N N . ASP B 1 250 ? -7.164 -2.215 17.281 1 90.75 250 ASP B N 1
ATOM 3902 C CA . ASP B 1 250 ? -6.996 -3.398 16.453 1 90.75 250 ASP B CA 1
ATOM 3903 C C . ASP B 1 250 ? -6.945 -4.668 17.297 1 90.75 250 ASP B C 1
ATOM 3905 O O . ASP B 1 250 ? -7.262 -5.758 16.812 1 90.75 250 ASP B O 1
ATOM 3909 N N . ARG B 1 251 ? -6.352 -4.629 18.5 1 76.5 251 ARG B N 1
ATOM 3910 C CA . ARG B 1 251 ? -6.09 -5.754 19.391 1 76.5 251 ARG B CA 1
ATOM 3911 C C . ARG B 1 251 ? -7.328 -6.105 20.203 1 76.5 251 ARG B C 1
ATOM 3913 O O . ARG B 1 251 ? -7.336 -7.102 20.938 1 76.5 251 ARG B O 1
ATOM 3920 N N . ALA B 1 252 ? -8.352 -5.359 20.062 1 58.22 252 ALA B N 1
ATOM 3921 C CA . ALA B 1 252 ? -9.477 -5.641 20.953 1 58.22 252 ALA B CA 1
ATOM 3922 C C . ALA B 1 252 ? -10.453 -6.625 20.312 1 58.22 252 ALA B C 1
ATOM 3924 O O . ALA B 1 252 ? -10.586 -6.664 19.094 1 58.22 252 ALA B O 1
#

Nearest PDB structures (foldseek):
  4c9s-assembly1_B  TM=5.057E-01  e=1.067E-03  Eubacterium ramulus
  4d4f-assembly1_D  TM=5.080E-01  e=2.312E-03  Eubacterium ramulus
  4d06-assembly1_B  TM=5.199E-01  e=2.454E-03  Eubacterium ramulus
  4c9s-assembly1_C  TM=4.893E-01  e=1.823E-03  Eubacterium ramulus
  4d4f-assembly1_C  TM=4.927E-01  e=3.305E-03  Eubacterium ramulus

Solvent-accessible surface area (backbone atoms only — not comparable to full-atom values): 25884 Å² total; per-residue (Å²): 94,26,39,37,45,29,40,28,26,61,42,88,92,53,49,52,48,58,46,35,55,51,38,68,64,44,44,58,62,44,31,41,74,42,59,36,33,60,34,30,42,32,24,39,36,75,86,36,52,70,16,60,85,66,51,39,76,48,57,81,80,55,72,45,32,37,41,34,32,32,25,45,33,77,45,74,89,63,31,56,55,40,53,49,42,49,50,74,69,26,66,40,66,34,31,28,35,37,49,36,26,44,75,35,66,52,75,87,60,64,78,64,71,65,58,71,87,72,51,52,90,94,48,73,83,65,52,59,72,40,75,47,31,28,40,43,31,39,33,18,55,32,84,91,44,56,69,67,58,29,49,48,44,45,63,52,57,33,46,53,48,52,64,74,27,34,41,57,53,22,34,33,42,24,42,47,75,44,71,70,35,95,82,36,76,85,51,44,28,41,36,42,35,26,33,54,60,65,31,43,76,27,67,32,47,37,29,60,16,70,95,32,69,66,50,28,55,49,29,51,51,52,47,50,55,46,48,62,69,29,45,28,82,83,51,23,35,32,41,49,17,41,38,35,64,47,44,66,61,62,81,105,94,25,38,38,45,30,43,26,25,61,43,88,91,54,49,52,49,58,46,34,55,52,38,67,64,46,45,59,64,45,31,42,73,41,58,37,35,59,33,31,44,32,24,37,36,76,86,35,51,71,18,60,85,66,51,38,78,50,57,83,80,56,74,43,31,37,40,35,32,30,25,46,32,76,44,73,90,64,32,56,56,39,52,49,42,50,50,73,68,26,66,40,68,35,31,30,36,36,48,35,27,45,75,35,66,52,73,87,60,62,78,65,69,63,60,72,85,74,49,54,90,96,50,74,84,66,52,60,72,40,75,48,31,28,40,42,33,38,33,20,55,32,85,92,46,54,69,67,57,31,48,50,45,45,62,51,56,34,46,53,47,53,63,73,27,33,41,58,54,24,34,35,43,25,42,47,75,43,72,70,36,94,81,36,77,85,51,44,29,42,35,43,34,26,33,53,60,65,31,44,79,28,67,35,49,37,29,60,15,70,94,31,70,67,51,28,53,51,28,50,51,52,47,51,55,45,47,63,68,28,46,28,81,82,51,22,36,31,42,49,17,40,38,34,65,47,45,67,62,63,80,104

InterPro domains:
  IPR009799 EthD domain [PF07110] (142-233)
  IPR011008 Dimeric alpha-beta barrel [SSF54909] (142-236)